Protein AF-A0A6P9BJI1-F1 (afdb_monomer_lite)

InterPro domains:
  IPR041611 SKICH domain [PF17751] (29-131)
  IPR041641 CALCOCO1/2, zinc finger UBZ1-type [PF18112] (374-399)
  IPR041641 CALCOCO1/2, zinc finger UBZ1-type [PS51905] (373-399)
  IPR051002 Ubiquitin-binding and autophagy-associated domain-containing protein [PTHR31915] (10-336)

Sequence (430 aa):
MEDIFHARKNLEEPPTSAIMLESCHFSQVIFANIKKFYVPGTDVTCYYNISQYFIPSKKDWVGIFKVGWKTTREYYTFMWAPEFSDSENSYDEQQQVLFKAYYLPKDDEYYQFCYVDQDGQIHGASIPFQFRTEPKDDMLVVTKEGEVEKIQQQNETLLQENQNLKKNLASLQEQNVHLQDELVAAKALQDKVNTLEDKCEKLESQNKDLEKEKCAIKEDLMQIKEEKESVLSEKEQMENLLKTTLHQKEEFQLQVHMQQKEMDNLQDCIKDKVMDLEELKGENYQLNAALFRQKMLNNLQEEQTLALQILKKQKDDLEQENQKLWQENELLRARLPAIRSSSAGLLSRSPPNSELLFGNSYSAPPEMDLVSLKKCPICQEVFPNNIEQQQYSDHVQNHILDCPYCNKTFDSSDKQVYDDHVFCHHLEEA

Radius of gyration: 86.78 Å; chains: 1; bounding box: 161×83×248 Å

Structure (mmCIF, N/CA/C/O backbone):
data_AF-A0A6P9BJI1-F1
#
_entry.id   AF-A0A6P9BJI1-F1
#
loop_
_atom_site.group_PDB
_atom_site.id
_atom_site.type_symbol
_atom_site.label_atom_id
_atom_site.label_alt_id
_atom_site.label_comp_id
_atom_site.label_asym_id
_atom_site.label_entity_id
_atom_site.label_seq_id
_atom_site.pdbx_PDB_ins_code
_atom_site.Cartn_x
_atom_site.Cartn_y
_atom_site.Cartn_z
_atom_site.occupancy
_atom_site.B_iso_or_equiv
_atom_site.auth_seq_id
_atom_site.auth_comp_id
_atom_site.auth_asym_id
_atom_site.auth_atom_id
_atom_site.pdbx_PDB_model_num
ATOM 1 N N . MET A 1 1 ? -26.998 -32.367 -0.467 1.00 37.72 1 MET A N 1
ATOM 2 C CA . MET A 1 1 ? -25.759 -32.278 0.321 1.00 37.72 1 MET A CA 1
ATOM 3 C C . MET A 1 1 ? -25.571 -30.806 0.640 1.00 37.72 1 MET A C 1
ATOM 5 O O . MET A 1 1 ? -24.938 -30.113 -0.140 1.00 37.72 1 MET A O 1
ATOM 9 N N . GLU A 1 2 ? -26.419 -30.219 1.497 1.00 38.41 2 GLU A N 1
ATOM 10 C CA . GLU A 1 2 ? -26.427 -30.377 2.981 1.00 38.41 2 GLU A CA 1
ATOM 11 C C . GLU A 1 2 ? -25.087 -29.846 3.513 1.00 38.41 2 GLU A C 1
ATOM 13 O O . GLU A 1 2 ? -24.052 -30.338 3.087 1.00 38.41 2 GLU A O 1
ATOM 18 N N . ASP A 1 3 ? -25.018 -28.707 4.208 1.00 35.47 3 ASP A N 1
ATOM 19 C CA . ASP A 1 3 ? -25.639 -28.371 5.505 1.00 35.47 3 ASP A CA 1
ATOM 20 C C . ASP A 1 3 ? -25.986 -26.857 5.553 1.00 35.47 3 ASP A C 1
ATOM 22 O O . ASP A 1 3 ? -25.171 -26.030 5.158 1.00 35.47 3 ASP A O 1
ATOM 26 N N . ILE A 1 4 ? -27.201 -26.351 5.811 1.00 35.19 4 ILE A N 1
ATOM 27 C CA . ILE A 1 4 ? -28.120 -26.394 6.973 1.00 35.19 4 ILE A CA 1
ATOM 28 C C . ILE A 1 4 ? -27.568 -25.751 8.265 1.00 35.19 4 ILE A C 1
ATOM 30 O O . ILE A 1 4 ? -26.953 -26.390 9.107 1.00 35.19 4 ILE A O 1
ATOM 34 N N . PHE A 1 5 ? -27.889 -24.457 8.414 1.00 37.66 5 PHE A N 1
ATOM 35 C CA . PHE A 1 5 ? -28.427 -23.788 9.612 1.00 37.66 5 PHE A CA 1
ATOM 36 C C . PHE A 1 5 ? -28.058 -24.346 11.001 1.00 37.66 5 PHE A C 1
ATOM 38 O O . PHE A 1 5 ? -28.748 -25.217 11.523 1.00 37.66 5 PHE A O 1
ATOM 45 N N . HIS A 1 6 ? -27.148 -23.667 11.708 1.00 34.59 6 HIS A N 1
ATOM 46 C CA . HIS A 1 6 ? -27.145 -23.640 13.178 1.00 34.59 6 HIS A CA 1
ATOM 47 C C . HIS A 1 6 ? -26.740 -22.260 13.724 1.00 34.59 6 HIS A C 1
ATOM 49 O O . HIS A 1 6 ? -25.658 -22.061 14.260 1.00 34.59 6 HIS A O 1
ATOM 55 N N . ALA A 1 7 ? -27.664 -21.300 13.634 1.00 33.12 7 ALA A N 1
ATOM 56 C CA . ALA A 1 7 ? -27.714 -20.163 14.552 1.00 33.12 7 ALA A CA 1
ATOM 57 C C . ALA A 1 7 ? -28.792 -20.469 15.601 1.00 33.12 7 ALA A C 1
ATOM 59 O O . ALA A 1 7 ? -29.966 -20.129 15.447 1.00 33.12 7 ALA A O 1
ATOM 60 N N . ARG A 1 8 ? -28.403 -21.218 16.637 1.00 33.97 8 ARG A N 1
ATOM 61 C CA . ARG A 1 8 ? -29.265 -21.539 17.776 1.00 33.97 8 ARG A CA 1
ATOM 62 C C . ARG A 1 8 ? -29.327 -20.296 18.664 1.00 33.97 8 ARG A C 1
ATOM 64 O O . ARG A 1 8 ? -28.333 -19.915 19.272 1.00 33.97 8 ARG A O 1
ATOM 71 N N . LYS A 1 9 ? -30.492 -19.645 18.684 1.00 36.66 9 LYS A N 1
ATOM 72 C CA . LYS A 1 9 ? -30.861 -18.650 19.696 1.00 36.66 9 LYS A CA 1
ATOM 73 C C . LYS A 1 9 ? -30.675 -19.287 21.077 1.00 36.66 9 LYS A C 1
ATOM 75 O O . LYS A 1 9 ? -31.345 -20.273 21.377 1.00 36.66 9 LYS A O 1
ATOM 80 N N . ASN A 1 10 ? -29.791 -18.722 21.893 1.00 31.53 10 ASN A N 1
ATOM 81 C CA . ASN A 1 10 ? -29.810 -18.924 23.337 1.00 31.53 10 ASN A CA 1
ATOM 82 C C . ASN A 1 10 ? -31.048 -18.191 23.869 1.00 31.53 10 ASN A C 1
ATOM 84 O O . ASN A 1 10 ? -31.005 -16.987 24.102 1.00 31.53 10 ASN A O 1
ATOM 88 N N . LEU A 1 11 ? -32.173 -18.901 23.949 1.00 39.72 11 LEU A N 1
ATOM 89 C CA . LEU A 1 11 ? -33.266 -18.525 24.837 1.00 39.72 11 LEU A CA 1
ATOM 90 C C . LEU A 1 11 ? -32.838 -18.955 26.237 1.00 39.72 11 LEU A C 1
ATOM 92 O O . LEU A 1 11 ? -32.563 -20.133 26.457 1.00 39.72 11 LEU A O 1
ATOM 96 N N . GLU A 1 12 ? -32.720 -17.981 27.132 1.00 40.72 12 GLU A N 1
ATOM 97 C CA . GLU A 1 12 ? -32.551 -18.197 28.565 1.00 40.72 12 GLU A CA 1
ATOM 98 C C . GLU A 1 12 ? -33.614 -19.191 29.048 1.00 40.72 12 GLU A C 1
ATOM 100 O O . GLU A 1 12 ? -34.812 -18.972 28.863 1.00 40.72 12 GLU A O 1
ATOM 105 N N . GLU A 1 13 ? -33.180 -20.309 29.631 1.00 44.62 13 GLU A N 1
ATOM 106 C CA . GLU A 1 13 ? -34.088 -21.193 30.354 1.00 44.62 13 GLU A CA 1
ATOM 107 C C . GLU A 1 13 ? -34.626 -20.421 31.569 1.00 44.62 13 GLU A C 1
ATOM 109 O O . GLU A 1 13 ? -33.828 -19.918 32.371 1.00 44.62 13 GLU A O 1
ATOM 114 N N . PRO A 1 14 ? -35.955 -20.283 31.726 1.00 45.84 14 PRO A N 1
ATOM 115 C CA . PRO A 1 14 ? -36.508 -19.599 32.879 1.00 45.84 14 PRO A CA 1
ATOM 116 C C . PRO A 1 14 ? -36.190 -20.396 34.154 1.00 45.84 14 PRO A C 1
ATOM 118 O O . PRO A 1 14 ? -36.061 -21.625 34.113 1.00 45.84 14 PRO A O 1
ATOM 121 N N . PRO A 1 15 ? -36.058 -19.718 35.308 1.00 43.44 15 PRO A N 1
ATOM 122 C CA . PRO A 1 15 ? -35.690 -20.370 36.555 1.00 43.44 15 PRO A CA 1
ATOM 123 C C . PRO A 1 15 ? -36.669 -21.501 36.882 1.00 43.44 15 PRO A C 1
ATOM 125 O O . PRO A 1 15 ? -37.875 -21.377 36.691 1.00 43.44 15 PRO A O 1
ATOM 128 N N . THR A 1 16 ? -36.150 -22.603 37.421 1.00 47.47 16 THR A N 1
ATOM 129 C CA . THR A 1 16 ? -36.870 -23.849 37.751 1.00 47.47 16 THR A CA 1
ATOM 130 C C . THR A 1 16 ? -38.105 -23.645 38.650 1.00 47.47 16 THR A C 1
ATOM 132 O O . THR A 1 16 ? -38.983 -24.502 38.711 1.00 47.47 16 THR A O 1
ATOM 135 N N . SER A 1 17 ? -38.226 -22.490 39.311 1.00 46.97 17 SER A N 1
ATOM 136 C CA . SER A 1 17 ? -39.422 -22.047 40.039 1.00 46.97 17 SER A CA 1
ATOM 137 C C . SER A 1 17 ? -40.611 -21.673 39.137 1.00 46.97 17 SER A C 1
ATOM 139 O O . SER A 1 17 ? -41.749 -21.809 39.580 1.00 46.97 17 SER A O 1
ATOM 141 N N . ALA A 1 18 ? -40.382 -21.253 37.888 1.00 44.84 18 ALA A N 1
ATOM 142 C CA . ALA A 1 18 ? -41.424 -20.985 36.892 1.00 44.84 18 ALA A CA 1
ATOM 143 C C . ALA A 1 18 ? -42.031 -22.284 36.330 1.00 44.84 18 ALA A C 1
ATOM 145 O O . ALA A 1 18 ? -43.242 -22.367 36.143 1.00 44.84 18 ALA A O 1
ATOM 146 N N . ILE A 1 19 ? -41.208 -23.328 36.172 1.00 47.28 19 ILE A N 1
ATOM 147 C CA . ILE A 1 19 ? -41.618 -24.650 35.659 1.00 47.28 19 ILE A CA 1
ATOM 148 C C . ILE A 1 19 ? -42.599 -25.347 36.626 1.00 47.28 19 ILE A C 1
ATOM 150 O O . ILE A 1 19 ? -43.466 -26.111 36.214 1.00 47.28 19 ILE A O 1
ATOM 154 N N . MET A 1 20 ? -42.521 -25.047 37.927 1.00 44.81 20 MET A N 1
ATOM 155 C CA . MET A 1 20 ? -43.394 -25.645 38.951 1.00 44.81 20 MET A CA 1
ATOM 156 C C . MET A 1 20 ? -44.817 -25.050 38.984 1.00 44.81 20 MET A C 1
ATOM 158 O O . MET A 1 20 ? -45.718 -25.677 39.543 1.00 44.81 20 MET A O 1
ATOM 162 N N . LEU A 1 21 ? -45.042 -23.865 38.398 1.00 46.97 21 LEU A N 1
ATOM 163 C CA . LEU A 1 21 ? -46.374 -23.246 38.280 1.00 46.97 21 LEU A CA 1
ATOM 164 C C . LEU A 1 21 ? -47.149 -23.730 37.045 1.00 46.97 21 LEU A C 1
ATOM 166 O O . LEU A 1 21 ? -48.378 -23.713 37.068 1.00 46.97 21 LEU A O 1
ATOM 170 N N . GLU A 1 22 ? -46.460 -24.211 36.005 1.00 47.81 22 GLU A N 1
ATOM 171 C CA . GLU A 1 22 ? -47.089 -24.738 34.782 1.00 47.81 22 GLU A CA 1
ATOM 172 C C . GLU A 1 22 ? -47.870 -26.046 35.020 1.00 47.81 22 GLU A C 1
ATOM 174 O O . GLU A 1 22 ? -48.782 -26.364 34.261 1.00 47.81 22 GLU A O 1
ATOM 179 N N . SER A 1 23 ? -47.573 -26.794 36.091 1.00 48.22 23 SER A N 1
ATOM 180 C CA . SER A 1 23 ? -48.142 -28.133 36.329 1.00 48.22 23 SER A CA 1
ATOM 181 C C . SER A 1 23 ? -49.257 -28.222 37.384 1.00 48.22 23 SER A C 1
ATOM 183 O O . SER A 1 23 ? -49.800 -29.307 37.602 1.00 48.22 23 SER A O 1
ATOM 185 N N . CYS A 1 24 ? -49.622 -27.130 38.065 1.00 56.28 24 CYS A N 1
ATOM 186 C CA . CYS A 1 24 ? -50.689 -27.154 39.075 1.00 56.28 24 CYS A CA 1
ATOM 187 C C . CYS A 1 24 ? -52.042 -26.760 38.470 1.00 56.28 24 CYS A C 1
ATOM 189 O O . CYS A 1 24 ? -52.446 -25.601 38.522 1.00 56.28 24 CYS A O 1
ATOM 191 N N . HIS A 1 25 ? -52.779 -27.747 37.953 1.00 62.06 25 HIS A N 1
ATOM 192 C CA . HIS A 1 25 ? -54.130 -27.554 37.404 1.00 62.06 25 HIS A CA 1
ATOM 193 C C . HIS A 1 25 ? -55.115 -26.871 38.377 1.00 62.06 25 HIS A C 1
ATOM 195 O O . HIS A 1 25 ? -56.004 -26.160 37.940 1.00 62.06 25 HIS A O 1
ATOM 201 N N . PHE A 1 26 ? -54.943 -27.022 39.697 1.00 67.06 26 PHE A N 1
ATOM 202 C CA . PHE A 1 26 ? -55.886 -26.503 40.704 1.00 67.06 26 PHE A CA 1
ATOM 203 C C . PHE A 1 26 ? -55.591 -25.079 41.214 1.00 67.06 26 PHE A C 1
ATOM 205 O O . PHE A 1 26 ? -56.289 -24.605 42.111 1.00 67.06 26 PHE A O 1
ATOM 212 N N . SER A 1 27 ? -54.553 -24.407 40.704 1.00 81.69 27 SER A N 1
ATOM 213 C CA . SER A 1 27 ? -54.142 -23.066 41.160 1.00 81.69 27 SER A CA 1
ATOM 214 C C . SER A 1 27 ? -53.872 -22.100 40.007 1.00 81.69 27 SER A C 1
ATOM 216 O O . SER A 1 27 ? -53.027 -21.213 40.115 1.00 81.69 27 SER A O 1
ATOM 218 N N . GLN A 1 28 ? -54.567 -22.297 38.890 1.00 89.44 28 GLN A N 1
ATOM 219 C CA . GLN A 1 28 ? -54.489 -21.437 37.710 1.00 89.44 28 GLN A CA 1
ATOM 220 C C . GLN A 1 28 ? -55.338 -20.168 37.879 1.00 89.44 28 GLN A C 1
ATOM 222 O O . GLN A 1 28 ? -55.031 -19.135 37.287 1.00 89.44 28 GLN A O 1
ATOM 227 N N . VAL A 1 29 ? -56.353 -20.222 38.747 1.00 92.50 29 VAL A N 1
ATOM 228 C CA . VAL A 1 29 ? -57.161 -19.080 39.179 1.00 92.50 29 VAL A CA 1
ATOM 229 C C . VAL A 1 29 ? -57.018 -18.891 40.689 1.00 92.50 29 VAL A C 1
ATOM 231 O O . VAL A 1 29 ? -57.274 -19.807 41.472 1.00 92.50 29 VAL A O 1
ATOM 234 N N . ILE A 1 30 ? -56.626 -17.690 41.115 1.00 93.81 30 ILE A N 1
ATOM 235 C CA . ILE A 1 30 ? -56.370 -17.367 42.524 1.00 93.81 30 ILE A CA 1
ATOM 236 C C . ILE A 1 30 ? -57.390 -16.341 43.004 1.00 93.81 30 ILE A C 1
ATOM 238 O O . ILE A 1 30 ? -57.437 -15.214 42.517 1.00 93.81 30 ILE A O 1
ATOM 242 N N . PHE A 1 31 ? -58.196 -16.721 43.992 1.00 96.00 31 PHE A N 1
ATOM 243 C CA . PHE A 1 31 ? -59.160 -15.825 44.624 1.00 96.00 31 PHE A CA 1
ATOM 244 C C . PHE A 1 31 ? -58.470 -14.834 45.566 1.00 96.00 31 PHE A C 1
ATOM 246 O O . PHE A 1 31 ? -57.687 -15.225 46.432 1.00 96.00 31 PHE A O 1
ATOM 253 N N . ALA A 1 32 ? -58.807 -13.553 45.434 1.00 92.38 32 ALA A N 1
ATOM 254 C CA . ALA A 1 32 ? -58.207 -12.458 46.184 1.00 92.38 32 ALA A CA 1
ATOM 255 C C . ALA A 1 32 ? -59.201 -11.836 47.175 1.00 92.38 32 ALA A C 1
ATOM 257 O O . ALA A 1 32 ? -60.406 -11.783 46.933 1.00 92.38 32 ALA A O 1
ATOM 258 N N . ASN A 1 33 ? -58.680 -11.319 48.291 1.00 91.06 33 ASN A N 1
ATOM 259 C CA . ASN A 1 33 ? -59.438 -10.539 49.281 1.00 91.06 33 ASN A CA 1
ATOM 260 C C . ASN A 1 33 ? -60.686 -11.246 49.848 1.00 91.06 33 ASN A C 1
ATOM 262 O O . ASN A 1 33 ? -61.717 -10.618 50.107 1.00 91.06 33 ASN A O 1
ATOM 266 N N . ILE A 1 34 ? -60.591 -12.559 50.071 1.00 95.06 34 ILE A N 1
ATOM 267 C CA . ILE A 1 34 ? -61.693 -13.361 50.608 1.00 95.06 34 ILE A CA 1
ATOM 268 C C . ILE A 1 34 ? -61.861 -13.093 52.101 1.00 95.06 34 ILE A C 1
ATOM 270 O O . ILE A 1 34 ? -60.939 -13.269 52.899 1.00 95.06 34 ILE A O 1
ATOM 274 N N . LYS A 1 35 ? -63.059 -12.648 52.483 1.00 92.94 35 LYS A N 1
ATOM 275 C CA . LYS A 1 35 ? -63.396 -12.367 53.881 1.00 92.94 35 LYS A CA 1
ATOM 276 C C . LYS A 1 35 ? -63.743 -13.663 54.596 1.00 92.94 35 LYS A C 1
ATOM 278 O O . LYS A 1 35 ? -64.373 -14.536 54.017 1.00 92.94 35 LYS A O 1
ATOM 283 N N . LYS A 1 36 ? -63.418 -13.753 55.889 1.00 92.44 36 LYS A N 1
ATOM 284 C CA . LYS A 1 36 ? -63.873 -14.869 56.740 1.00 92.44 36 LYS A CA 1
ATOM 285 C C . LYS A 1 36 ? -65.397 -14.872 56.899 1.00 92.44 36 LYS A C 1
ATOM 287 O O . LYS A 1 36 ? -66.007 -15.936 56.980 1.00 92.44 36 LYS A O 1
ATOM 292 N N . PHE A 1 37 ? -65.996 -13.680 56.927 1.00 93.12 37 PHE A N 1
ATOM 293 C CA . PHE A 1 37 ? -67.426 -13.479 57.122 1.00 93.12 37 PHE A CA 1
ATOM 294 C C . PHE A 1 37 ? -67.986 -12.493 56.097 1.00 93.12 37 PHE A C 1
ATOM 296 O O . PHE A 1 37 ? -67.436 -11.408 55.893 1.00 93.12 37 PHE A O 1
ATOM 303 N N . TYR A 1 38 ? -69.100 -12.869 55.478 1.00 94.25 38 TYR A N 1
ATOM 304 C CA . TYR A 1 38 ? -69.919 -11.987 54.653 1.00 94.25 38 TYR A CA 1
ATOM 305 C C . TYR A 1 38 ? -71.249 -11.724 55.358 1.00 94.25 38 TYR A C 1
ATOM 307 O O . TYR A 1 38 ? -71.822 -12.614 55.983 1.00 94.25 38 TYR A O 1
ATOM 315 N N . VAL A 1 39 ? -71.748 -10.490 55.276 1.00 92.00 39 VAL A N 1
ATOM 316 C CA . VAL A 1 39 ? -72.982 -10.097 55.967 1.00 92.00 39 VAL A CA 1
ATOM 317 C C . VAL A 1 39 ? -74.194 -10.668 55.215 1.00 92.00 39 VAL A C 1
ATOM 319 O O . VAL A 1 39 ? -74.361 -10.353 54.032 1.00 92.00 39 VAL A O 1
ATOM 322 N N . PRO A 1 40 ? -75.068 -11.465 55.859 1.00 92.44 40 PRO A N 1
ATOM 323 C CA . PRO A 1 40 ? -76.286 -11.963 55.222 1.00 92.44 40 PRO A CA 1
ATOM 324 C C . PRO A 1 40 ? -77.149 -10.827 54.658 1.00 92.44 40 PRO A C 1
ATOM 326 O O . PRO A 1 40 ? -77.325 -9.793 55.300 1.00 92.44 40 PRO A O 1
ATOM 329 N N . GLY A 1 41 ? -77.706 -11.017 53.459 1.00 89.50 41 GLY A N 1
ATOM 330 C CA . GLY A 1 41 ? -78.554 -10.015 52.802 1.00 89.50 41 GLY A CA 1
ATOM 331 C C . GLY A 1 41 ? -77.801 -8.897 52.069 1.00 89.50 41 GLY A C 1
ATOM 332 O O . GLY A 1 41 ? -78.449 -7.994 51.542 1.00 89.50 41 GLY A O 1
ATOM 333 N N . THR A 1 42 ? -76.468 -8.963 51.987 1.00 93.94 42 THR A N 1
ATOM 334 C CA . THR A 1 42 ? -75.646 -8.049 51.174 1.00 93.94 42 THR A CA 1
ATOM 335 C C . THR A 1 42 ? -75.108 -8.742 49.923 1.00 93.94 42 THR A C 1
ATOM 337 O O . THR A 1 42 ? -74.867 -9.947 49.937 1.00 93.94 42 THR A O 1
ATOM 340 N N . ASP A 1 43 ? -74.964 -7.996 48.823 1.00 96.94 43 ASP A N 1
ATOM 341 C CA . ASP A 1 43 ? -74.307 -8.500 47.613 1.00 96.94 43 ASP A CA 1
ATOM 342 C C . ASP A 1 43 ? -72.827 -8.798 47.915 1.00 96.94 43 ASP A C 1
ATOM 344 O O . ASP A 1 43 ? -72.178 -8.072 48.673 1.00 96.94 43 ASP A O 1
ATOM 348 N N . VAL A 1 44 ? -72.278 -9.844 47.295 1.00 96.94 44 VAL A N 1
ATOM 349 C CA . VAL A 1 44 ? -70.877 -10.240 47.468 1.00 96.94 44 VAL A CA 1
ATOM 350 C C . VAL A 1 44 ? -70.142 -10.155 46.141 1.00 96.94 44 VAL A C 1
ATOM 352 O O . VAL A 1 44 ? -70.456 -10.876 45.196 1.00 96.94 44 VAL A O 1
ATOM 355 N N . THR A 1 45 ? -69.128 -9.294 46.087 1.00 96.56 45 THR A N 1
ATOM 356 C CA . THR A 1 45 ? -68.175 -9.260 44.975 1.00 96.56 45 THR A CA 1
ATOM 357 C C . THR A 1 45 ? -67.032 -10.224 45.261 1.00 96.56 45 THR A C 1
ATOM 359 O O . THR A 1 45 ? -66.348 -10.109 46.280 1.00 96.56 45 THR A O 1
ATOM 362 N N . CYS A 1 46 ? -66.838 -11.173 44.355 1.00 96.56 46 CYS A N 1
ATOM 363 C CA . CYS A 1 46 ? -65.733 -12.114 44.360 1.00 96.56 46 CYS A CA 1
ATOM 364 C C . CYS A 1 46 ? -64.653 -11.614 43.402 1.00 96.56 46 CYS A C 1
ATOM 366 O O . CYS A 1 46 ? -64.947 -11.407 42.226 1.00 96.56 46 CYS A O 1
ATOM 368 N N . TYR A 1 47 ? -63.424 -11.459 43.892 1.00 96.00 47 TYR A N 1
ATOM 369 C CA . TYR A 1 47 ? -62.270 -11.047 43.094 1.00 96.00 47 TYR A CA 1
ATOM 370 C C . TYR A 1 47 ? -61.337 -12.231 42.871 1.00 96.00 47 TYR A C 1
ATOM 372 O O . TYR A 1 47 ? -61.110 -13.026 43.787 1.00 96.00 47 TYR A O 1
ATOM 380 N N . TYR A 1 48 ? -60.785 -12.347 41.671 1.00 94.56 48 TYR A N 1
ATOM 381 C CA . TYR A 1 48 ? -59.808 -13.378 41.347 1.00 94.56 48 TYR A CA 1
ATOM 382 C C . TYR A 1 48 ? -58.841 -12.917 40.260 1.00 94.56 48 TYR A C 1
ATOM 384 O O . TYR A 1 48 ? -59.132 -12.024 39.468 1.00 94.56 48 TYR A O 1
ATOM 392 N N . ASN A 1 49 ? -57.676 -13.548 40.235 1.00 92.25 49 ASN A N 1
ATOM 393 C CA . ASN A 1 49 ? -56.624 -13.324 39.259 1.00 92.25 49 ASN A CA 1
ATOM 394 C C . ASN A 1 49 ? -56.411 -14.609 38.458 1.00 92.25 49 ASN A C 1
ATOM 396 O O . ASN A 1 49 ? -56.499 -15.711 39.006 1.00 92.25 49 ASN A O 1
ATOM 400 N N . ILE A 1 50 ? -56.155 -14.454 37.163 1.00 89.81 50 ILE A N 1
ATOM 401 C CA . ILE A 1 50 ? -55.956 -15.556 36.226 1.00 89.81 50 ILE A CA 1
ATOM 402 C C . ILE A 1 50 ? -54.464 -15.650 35.902 1.00 89.81 50 ILE A C 1
ATOM 404 O O . ILE A 1 50 ? -53.835 -14.645 35.590 1.00 89.81 50 ILE A O 1
ATOM 408 N N . SER A 1 51 ? -53.890 -16.848 35.999 1.00 86.88 51 SER A N 1
ATOM 409 C CA . SER A 1 51 ? -52.499 -17.102 35.618 1.00 86.88 51 SER A CA 1
ATOM 410 C C . SER A 1 51 ? -52.285 -16.880 34.119 1.00 86.88 51 SER A C 1
ATOM 412 O O . SER A 1 51 ? -53.119 -17.275 33.308 1.00 86.88 51 SER A O 1
ATOM 414 N N . GLN A 1 52 ? -51.122 -16.345 33.744 1.00 80.25 52 GLN A N 1
ATOM 415 C CA . GLN A 1 52 ? -50.723 -16.095 32.350 1.00 80.25 52 GLN A CA 1
ATOM 416 C C . GLN A 1 52 ? -50.695 -17.348 31.452 1.00 80.25 52 GLN A C 1
ATOM 418 O O . GLN A 1 52 ? -50.646 -17.235 30.232 1.00 80.25 52 GLN A O 1
ATOM 423 N N . TYR A 1 53 ? -50.719 -18.545 32.045 1.00 79.62 53 TYR A N 1
ATOM 424 C CA . TYR A 1 53 ? -50.723 -19.825 31.328 1.00 79.62 53 TYR A CA 1
ATOM 425 C C . TYR A 1 53 ? -52.120 -20.459 31.213 1.00 79.62 53 TYR A C 1
ATOM 427 O O . TYR A 1 53 ? -52.250 -21.553 30.665 1.00 79.62 53 TYR A O 1
ATOM 435 N N . PHE A 1 54 ? -53.162 -19.806 31.740 1.00 85.81 54 PHE A N 1
ATOM 436 C CA . PHE A 1 54 ? -54.551 -20.255 31.646 1.00 85.81 54 PHE A CA 1
ATOM 437 C C . PHE A 1 54 ? -55.310 -19.430 30.611 1.00 85.81 54 PHE A C 1
ATOM 439 O O . PHE A 1 54 ? -55.223 -18.205 30.614 1.00 85.81 54 PHE A O 1
ATOM 446 N N . ILE A 1 55 ? -56.073 -20.101 29.748 1.00 86.62 55 ILE A N 1
ATOM 447 C CA . ILE A 1 55 ? -56.874 -19.462 28.698 1.00 86.62 55 ILE A CA 1
ATOM 448 C C . ILE A 1 55 ? -58.354 -19.577 29.091 1.00 86.62 55 ILE A C 1
ATOM 450 O O . ILE A 1 55 ? -58.916 -20.668 28.961 1.00 86.62 55 ILE A O 1
ATOM 454 N N . PRO A 1 56 ? -58.996 -18.489 29.558 1.00 88.94 56 PRO A N 1
ATOM 455 C CA . PRO A 1 56 ? -60.401 -18.511 29.959 1.00 88.94 56 PRO A CA 1
ATOM 456 C C . PRO A 1 56 ? -61.339 -18.725 28.768 1.00 88.94 56 PRO A C 1
ATOM 458 O O . PRO A 1 56 ? -61.128 -18.183 27.681 1.00 88.94 56 PRO A O 1
ATOM 461 N N . SER A 1 57 ? -62.430 -19.454 28.984 1.00 89.50 57 SER A N 1
ATOM 462 C CA . SER A 1 57 ? -63.509 -19.632 28.010 1.00 89.50 57 SER A CA 1
ATOM 463 C C . SER A 1 57 ? -64.769 -18.861 28.408 1.00 89.50 57 SER A C 1
ATOM 465 O O . SER A 1 57 ? -65.069 -18.635 29.578 1.00 89.50 57 SER A O 1
ATOM 467 N N . LYS A 1 58 ? -65.597 -18.510 27.415 1.00 88.19 58 LYS A N 1
ATOM 468 C CA . LYS A 1 58 ? -66.897 -17.834 27.624 1.00 88.19 58 LYS A CA 1
ATOM 469 C C . LYS A 1 58 ? -67.919 -18.689 28.385 1.00 88.19 58 LYS A C 1
ATOM 471 O O . LYS A 1 58 ? -69.001 -18.208 28.710 1.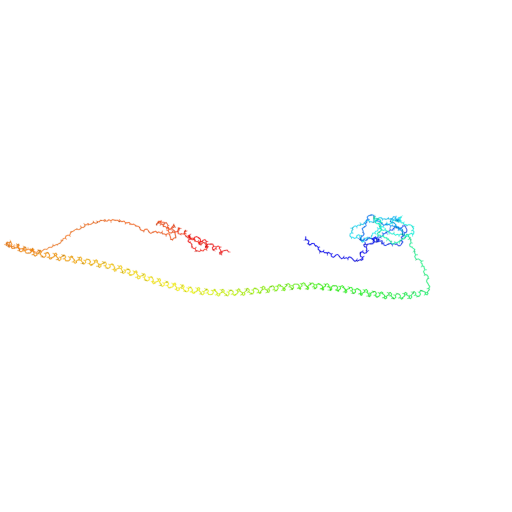00 88.19 58 LYS A O 1
ATOM 476 N N . LYS A 1 59 ? -67.616 -19.972 28.589 1.00 92.44 59 LYS A N 1
ATOM 477 C CA . LYS A 1 59 ? -68.431 -20.927 29.350 1.00 92.44 59 LYS A CA 1
ATOM 478 C C . LYS A 1 59 ? -67.831 -21.241 30.719 1.00 92.44 59 LYS A C 1
ATOM 480 O O . LYS A 1 59 ? -68.296 -22.170 31.374 1.00 92.44 59 LYS A O 1
ATOM 485 N N . ASP A 1 60 ? -66.831 -20.486 31.146 1.00 95.44 60 ASP A N 1
ATOM 486 C CA . ASP A 1 60 ? -66.279 -20.622 32.482 1.00 95.44 60 ASP A CA 1
ATOM 487 C C . ASP A 1 60 ? -67.150 -19.860 33.480 1.00 95.44 60 ASP A C 1
ATOM 489 O O . ASP A 1 60 ? -67.856 -18.903 33.140 1.00 95.44 60 ASP A O 1
ATOM 493 N N . TRP A 1 61 ? -67.140 -20.297 34.732 1.00 97.25 61 TRP A N 1
ATOM 494 C CA . TRP A 1 61 ? -68.007 -19.737 35.759 1.00 97.25 61 TRP A CA 1
ATOM 495 C C . TRP A 1 61 ? -67.404 -19.860 37.151 1.00 97.25 61 TRP A C 1
ATOM 497 O O . TRP A 1 61 ? -66.607 -20.748 37.449 1.00 97.25 61 TRP A O 1
ATOM 507 N N . VAL A 1 62 ? -67.823 -18.953 38.030 1.00 97.81 62 VAL A N 1
ATOM 508 C CA . VAL A 1 62 ? -67.482 -18.978 39.450 1.00 97.81 62 VAL A CA 1
ATOM 509 C C . VAL A 1 62 ? -68.705 -19.436 40.227 1.00 97.81 62 VAL A C 1
ATOM 511 O O . VAL A 1 62 ? -69.782 -18.843 40.126 1.00 97.81 62 VAL A O 1
ATOM 514 N N . GLY A 1 63 ? -68.544 -20.500 41.005 1.00 97.75 63 GLY A N 1
ATOM 515 C CA . GLY A 1 63 ? -69.582 -21.045 41.871 1.00 97.75 63 GLY A CA 1
ATOM 516 C C . GLY A 1 63 ? -69.285 -20.819 43.344 1.00 97.75 63 GLY A C 1
ATOM 517 O O . GLY A 1 63 ? -68.128 -20.796 43.755 1.00 97.75 63 GLY A O 1
ATOM 518 N N . ILE A 1 64 ? -70.339 -20.705 44.148 1.00 98.31 64 ILE A N 1
ATOM 519 C CA . ILE A 1 64 ? -70.268 -20.824 45.606 1.00 98.31 64 ILE A CA 1
ATOM 520 C C . ILE A 1 64 ? -70.615 -22.263 45.961 1.00 98.31 64 ILE A C 1
ATOM 522 O O . ILE A 1 64 ? -71.709 -22.728 45.648 1.00 98.31 64 ILE A O 1
ATOM 526 N N . PHE A 1 65 ? -69.708 -22.956 46.636 1.00 98.19 65 PHE A N 1
ATOM 527 C CA . PHE A 1 65 ? -69.877 -24.348 47.037 1.00 98.19 65 PHE A CA 1
ATOM 528 C C . PHE A 1 65 ? -69.833 -24.471 48.551 1.00 98.19 65 PHE A C 1
ATOM 530 O O . PHE A 1 65 ? -68.996 -23.842 49.195 1.00 98.19 65 PHE A O 1
ATOM 537 N N . LYS A 1 66 ? -70.695 -25.317 49.120 1.00 97.69 66 LYS A N 1
ATOM 538 C CA . LYS A 1 66 ? -70.560 -25.735 50.519 1.00 97.69 66 LYS A CA 1
ATOM 539 C C . LYS A 1 66 ? -69.281 -26.565 50.663 1.00 97.69 66 LYS A C 1
ATOM 541 O O . LYS A 1 66 ? -69.033 -27.449 49.844 1.00 97.69 66 LYS A O 1
ATOM 546 N N . VAL A 1 67 ? -68.466 -26.293 51.680 1.00 96.44 67 VAL A N 1
ATOM 547 C CA . VAL A 1 67 ? -67.225 -27.043 51.935 1.00 96.44 67 VAL A CA 1
ATOM 548 C C . VAL A 1 67 ? -67.541 -28.534 52.086 1.00 96.44 67 VAL A C 1
ATOM 550 O O . VAL A 1 67 ? -68.471 -28.916 52.794 1.00 96.44 67 VAL A O 1
ATOM 553 N N . GLY A 1 68 ? -66.759 -29.377 51.406 1.00 93.06 68 GLY A N 1
ATOM 554 C CA . GLY A 1 68 ? -66.995 -30.824 51.332 1.00 93.06 68 GLY A CA 1
ATOM 555 C C . GLY A 1 68 ? -67.797 -31.288 50.109 1.00 93.06 68 GLY A C 1
ATOM 556 O O . GLY A 1 68 ? -68.170 -32.461 50.055 1.00 93.06 68 GLY A O 1
ATOM 557 N N . TRP A 1 69 ? -68.047 -30.402 49.137 1.00 96.38 69 TRP A N 1
ATOM 558 C CA . TRP A 1 69 ? -68.590 -30.749 47.819 1.00 96.38 69 TRP A CA 1
ATOM 559 C C . TRP A 1 69 ? -67.748 -31.835 47.125 1.00 96.38 69 TRP A C 1
ATOM 561 O O . TRP A 1 69 ? -66.524 -31.867 47.262 1.00 96.38 69 TRP A O 1
ATOM 571 N N . LYS A 1 70 ? -68.398 -32.738 46.379 1.00 91.81 70 LYS A N 1
ATOM 572 C CA . LYS A 1 70 ? -67.709 -33.828 45.651 1.00 91.81 70 LYS A CA 1
ATOM 573 C C . LYS A 1 70 ? -67.641 -33.599 44.150 1.00 91.81 70 LYS A C 1
ATOM 575 O O . LYS A 1 70 ? -66.731 -34.097 43.491 1.00 91.81 70 LYS A O 1
ATOM 580 N N . THR A 1 71 ? -68.615 -32.884 43.601 1.00 94.81 71 THR A N 1
ATOM 581 C CA . THR A 1 71 ? -68.744 -32.644 42.164 1.00 94.81 71 THR A CA 1
ATOM 582 C C . THR A 1 71 ? -69.079 -31.185 41.876 1.00 94.81 71 THR A C 1
ATOM 584 O O . THR A 1 71 ? -69.725 -30.511 42.677 1.00 94.81 71 THR A O 1
ATOM 587 N N . THR A 1 72 ? -68.721 -30.703 40.684 1.00 95.12 72 THR A N 1
ATOM 588 C CA . THR A 1 72 ? -69.060 -29.344 40.221 1.00 95.12 72 THR A CA 1
ATOM 589 C C . THR A 1 72 ? -70.563 -29.106 40.067 1.00 95.12 72 THR A C 1
ATOM 591 O O . THR A 1 72 ? -70.986 -27.974 39.883 1.00 95.12 72 THR A O 1
ATOM 594 N N . ARG A 1 73 ? -71.395 -30.148 40.191 1.00 94.94 73 ARG A N 1
ATOM 595 C CA . ARG A 1 73 ? -72.863 -30.056 40.171 1.00 94.94 73 ARG A CA 1
ATOM 596 C C . ARG A 1 73 ? -73.468 -29.670 41.525 1.00 94.94 73 ARG A C 1
ATOM 598 O O . ARG A 1 73 ? -74.659 -29.395 41.582 1.00 94.94 73 ARG A O 1
ATOM 605 N N . GLU A 1 74 ? -72.672 -29.653 42.594 1.00 96.25 74 GLU A N 1
ATOM 606 C CA . GLU A 1 74 ? -73.094 -29.324 43.967 1.00 96.25 74 GLU A CA 1
ATOM 607 C C . GLU A 1 74 ? -72.913 -27.832 44.308 1.00 96.25 74 GLU A C 1
ATOM 609 O O . GLU A 1 74 ? -72.786 -27.465 45.478 1.00 96.25 74 GLU A O 1
ATOM 614 N N . TYR A 1 75 ? -72.876 -26.956 43.298 1.00 97.12 75 TYR A N 1
ATOM 615 C CA . TYR A 1 75 ? -72.847 -25.516 43.537 1.00 97.12 75 TYR A CA 1
ATOM 616 C C . TYR A 1 75 ? -74.154 -25.066 44.204 1.00 97.12 75 TYR A C 1
ATOM 618 O O . TYR A 1 75 ? -75.240 -25.545 43.881 1.00 97.12 75 TYR A O 1
ATOM 626 N N . TYR A 1 76 ? -74.054 -24.112 45.124 1.00 97.38 76 TYR A N 1
ATOM 627 C CA . TYR A 1 76 ? -75.212 -23.447 45.717 1.00 97.38 76 TYR A CA 1
ATOM 628 C C . TYR A 1 76 ? -75.775 -22.393 44.757 1.00 97.38 76 TYR A C 1
ATOM 630 O O . TYR A 1 76 ? -76.966 -22.354 44.463 1.00 97.38 76 TYR A O 1
ATOM 638 N N . THR A 1 77 ? -74.892 -21.537 44.246 1.00 97.56 77 THR A N 1
ATOM 639 C CA . THR A 1 77 ? -75.190 -20.543 43.212 1.00 97.56 77 THR A CA 1
ATOM 640 C C . THR A 1 77 ? -73.954 -20.330 42.347 1.00 97.56 77 THR A C 1
ATOM 642 O O . THR A 1 77 ? -72.844 -20.678 42.757 1.00 97.56 77 THR A O 1
ATOM 645 N N . PHE A 1 78 ? -74.133 -19.771 41.156 1.00 97.81 78 PHE A N 1
ATOM 646 C CA . PHE A 1 78 ? -73.048 -19.516 40.221 1.00 97.81 78 PHE A CA 1
ATOM 647 C C . PHE A 1 78 ? -73.268 -18.230 39.437 1.00 97.81 78 PHE A C 1
ATOM 649 O O . PHE A 1 78 ? -74.382 -17.719 39.336 1.00 97.81 78 PHE A O 1
ATOM 656 N N . MET A 1 79 ? -72.183 -17.741 38.856 1.00 97.31 79 MET A N 1
ATOM 657 C CA . MET A 1 79 ? -72.171 -16.618 37.938 1.00 97.31 79 MET A CA 1
ATOM 658 C C . MET A 1 79 ? -71.141 -16.899 36.842 1.00 97.31 79 MET A C 1
ATOM 660 O O . MET A 1 79 ? -70.042 -17.373 37.131 1.00 97.31 79 MET A O 1
ATOM 664 N N . TRP A 1 80 ? -71.495 -16.615 35.588 1.00 96.44 80 TRP A N 1
ATOM 665 C CA . TRP A 1 80 ? -70.564 -16.735 34.464 1.00 96.44 80 TRP A CA 1
ATOM 666 C C . TRP A 1 80 ? -69.365 -15.807 34.656 1.00 96.44 80 TRP A C 1
ATOM 668 O O . TRP A 1 80 ? -69.526 -14.671 35.114 1.00 96.44 80 TRP A O 1
ATOM 678 N N . ALA A 1 81 ? -68.176 -16.300 34.315 1.00 93.12 81 ALA A N 1
ATOM 679 C CA . ALA A 1 81 ? -66.976 -15.482 34.298 1.00 93.12 81 ALA A CA 1
ATOM 680 C C . ALA A 1 81 ? -67.142 -14.362 33.247 1.00 93.12 81 ALA A C 1
ATOM 682 O O . ALA A 1 81 ? -67.732 -14.607 32.188 1.00 93.12 81 ALA A O 1
ATOM 683 N N . PRO A 1 82 ? -66.673 -13.130 33.518 1.00 88.12 82 PRO A N 1
ATOM 684 C CA . PRO A 1 82 ? -66.691 -12.055 32.535 1.00 88.12 82 PRO A CA 1
ATOM 685 C C . PRO A 1 82 ? -65.889 -12.436 31.289 1.00 88.12 82 PRO A C 1
ATOM 687 O O . PRO A 1 82 ? -64.941 -13.217 31.358 1.00 88.12 82 PRO A O 1
ATOM 690 N N . GLU A 1 83 ? -66.270 -11.871 30.147 1.00 80.44 83 GLU A N 1
ATOM 691 C CA . GLU A 1 83 ? -65.549 -12.079 28.894 1.00 80.44 83 GLU A CA 1
ATOM 692 C C . GLU A 1 83 ? -64.136 -11.486 28.994 1.00 80.44 83 GLU A C 1
ATOM 694 O O . GLU A 1 83 ? -63.975 -10.307 29.311 1.00 80.44 83 GLU A O 1
ATOM 699 N N . PHE A 1 84 ? -63.124 -12.315 28.738 1.00 76.06 84 PHE A N 1
ATOM 700 C CA . PHE A 1 84 ? -61.722 -11.906 28.754 1.00 76.06 84 PHE A CA 1
ATOM 701 C C . PHE A 1 84 ? -61.398 -11.103 27.484 1.00 76.06 84 PHE A C 1
ATOM 703 O O . PHE A 1 84 ? -61.723 -11.538 26.378 1.00 76.06 84 PHE A O 1
ATOM 710 N N . SER A 1 85 ? -60.794 -9.921 27.627 1.00 65.75 85 SER A N 1
ATOM 711 C CA . SER A 1 85 ? -60.350 -9.088 26.503 1.00 65.75 85 SER A CA 1
ATOM 712 C C . SER A 1 85 ? -58.868 -9.340 26.207 1.00 65.75 85 SER A C 1
ATOM 714 O O . SER A 1 85 ? -58.039 -9.218 27.098 1.00 65.75 85 SER A O 1
ATOM 716 N N . ASP A 1 86 ? -58.507 -9.649 24.959 1.00 57.91 86 ASP A N 1
ATOM 717 C CA . ASP A 1 86 ? -57.119 -9.940 24.540 1.00 57.91 86 ASP A CA 1
ATOM 718 C C . ASP A 1 86 ? -56.252 -8.667 24.377 1.00 57.91 86 ASP A C 1
ATOM 720 O O . ASP A 1 86 ? -55.593 -8.468 23.355 1.00 57.91 86 ASP A O 1
ATOM 724 N N . SER A 1 87 ? -56.271 -7.748 25.347 1.00 63.28 87 SER A N 1
ATOM 725 C CA . SER A 1 87 ? -55.288 -6.655 25.390 1.00 63.28 87 SER A CA 1
ATOM 726 C C . SER A 1 87 ? -53.995 -7.155 26.049 1.00 63.28 87 SER A C 1
ATOM 728 O O . SER A 1 87 ? -54.045 -7.956 26.981 1.00 63.28 87 SER A O 1
ATOM 730 N N . GLU A 1 88 ? -52.824 -6.688 25.599 1.00 56.25 88 GLU A N 1
ATOM 731 C CA . GLU A 1 88 ? -51.507 -7.139 26.104 1.00 56.25 88 GLU A CA 1
ATOM 732 C C . GLU A 1 88 ? -51.306 -6.950 27.630 1.00 56.25 88 GLU A C 1
ATOM 734 O O . GLU A 1 88 ? -50.378 -7.525 28.188 1.00 56.25 88 GLU A O 1
ATOM 739 N N . ASN A 1 89 ? -52.206 -6.232 28.322 1.00 53.97 89 ASN A N 1
ATOM 740 C CA . ASN A 1 89 ? -52.197 -6.016 29.779 1.00 53.97 89 ASN A CA 1
ATOM 741 C C . ASN A 1 89 ? -53.317 -6.756 30.547 1.00 53.97 89 ASN A C 1
ATOM 743 O O . ASN A 1 89 ? -53.472 -6.558 31.749 1.00 53.97 89 ASN A O 1
ATOM 747 N N . SER A 1 90 ? -54.117 -7.594 29.884 1.00 58.66 90 SER A N 1
ATOM 748 C CA . SER A 1 90 ? -55.345 -8.172 30.460 1.00 58.66 90 SER A CA 1
ATOM 749 C C . SER A 1 90 ? -55.107 -9.169 31.607 1.00 58.66 90 SER A C 1
ATOM 751 O O . SER A 1 90 ? -55.938 -9.316 32.501 1.00 58.66 90 SER A O 1
ATOM 753 N N . TYR A 1 91 ? -53.940 -9.820 31.639 1.00 63.97 91 TYR A N 1
ATOM 754 C CA . TYR A 1 91 ? -53.589 -10.792 32.685 1.00 63.97 91 TYR A CA 1
ATOM 755 C C . TYR A 1 91 ? -53.220 -10.143 34.034 1.00 63.97 91 TYR A C 1
ATOM 757 O O . TYR A 1 91 ? -53.328 -10.799 35.070 1.00 63.97 91 TYR A O 1
ATOM 765 N N . ASP A 1 92 ? -52.850 -8.856 34.040 1.00 63.53 92 ASP A N 1
ATOM 766 C CA . ASP A 1 92 ? -52.591 -8.084 35.266 1.00 63.53 92 ASP A CA 1
ATOM 767 C C . ASP A 1 92 ? -53.875 -7.464 35.856 1.00 63.53 92 ASP A C 1
ATOM 769 O O . ASP A 1 92 ? -53.883 -7.000 37.001 1.00 63.53 92 ASP A O 1
ATOM 773 N N . GLU A 1 93 ? -54.989 -7.478 35.113 1.00 78.06 93 GLU A N 1
ATOM 774 C CA . GLU A 1 93 ? -56.269 -6.954 35.584 1.00 78.06 93 GLU A CA 1
ATOM 775 C C . GLU A 1 93 ? -57.017 -7.985 36.443 1.00 78.06 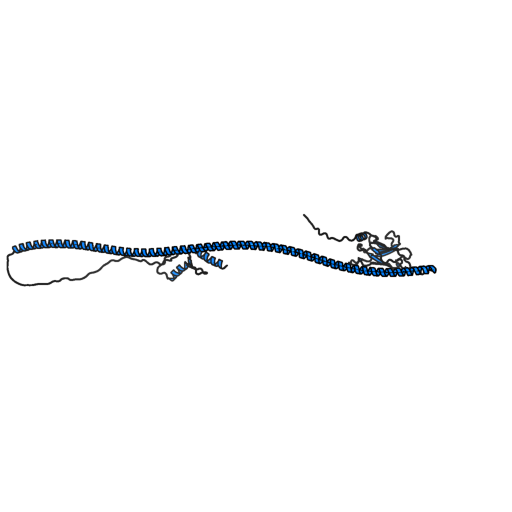93 GLU A C 1
ATOM 777 O O . GLU A 1 93 ? -57.380 -9.084 36.012 1.00 78.06 93 GLU A O 1
ATOM 782 N N . GLN A 1 94 ? -57.284 -7.609 37.696 1.00 86.88 94 GLN A N 1
ATOM 783 C CA . GLN A 1 94 ? -58.075 -8.419 38.615 1.00 86.88 94 GLN A CA 1
ATOM 784 C C . GLN A 1 94 ? -59.525 -8.535 38.128 1.00 86.88 94 GLN A C 1
ATOM 786 O O . GLN A 1 94 ? -60.241 -7.542 37.995 1.00 86.88 94 GLN A O 1
ATOM 791 N N . GLN A 1 95 ? -59.974 -9.771 37.927 1.00 91.25 95 GLN A N 1
ATOM 792 C CA . GLN A 1 95 ? -61.322 -10.088 37.479 1.00 91.25 95 GLN A CA 1
ATOM 793 C C . GLN A 1 95 ? -62.293 -10.111 38.659 1.00 91.25 95 GLN A C 1
ATOM 795 O O . GLN A 1 95 ? -61.919 -10.408 39.800 1.00 91.25 95 GLN A O 1
ATOM 800 N N . GLN A 1 96 ? -63.563 -9.804 38.390 1.00 94.00 96 GLN A N 1
ATOM 801 C CA . GLN A 1 96 ? -64.592 -9.771 39.424 1.00 94.00 96 GLN A CA 1
ATOM 802 C C . GLN A 1 96 ? -65.936 -10.315 38.955 1.00 94.00 96 GLN A C 1
ATOM 804 O O . GLN A 1 96 ? -66.361 -10.116 37.819 1.00 94.00 96 GLN A O 1
ATOM 809 N N . VAL A 1 97 ? -66.643 -10.947 39.885 1.00 95.69 97 VAL A N 1
ATOM 810 C CA . VAL A 1 97 ? -67.990 -11.478 39.686 1.00 95.69 97 VAL A CA 1
ATOM 811 C C . VAL A 1 97 ? -68.872 -11.062 40.858 1.00 95.69 97 VAL A C 1
ATOM 813 O O . VAL A 1 97 ? -68.475 -11.161 42.019 1.00 95.69 97 VAL A O 1
ATOM 816 N N . LEU A 1 98 ? -70.081 -10.584 40.557 1.00 96.94 98 LEU A N 1
ATOM 817 C CA . LEU A 1 98 ? -71.033 -10.099 41.553 1.00 96.94 98 LEU A CA 1
ATOM 818 C C . LEU A 1 98 ? -72.119 -11.139 41.835 1.00 96.94 98 LEU A C 1
ATOM 820 O O . LEU A 1 98 ? -72.959 -11.414 40.980 1.00 96.94 98 LEU A O 1
ATOM 824 N N . PHE A 1 99 ? -72.164 -11.635 43.068 1.00 97.75 99 PHE A N 1
ATOM 825 C CA . PHE A 1 99 ? -73.246 -12.475 43.565 1.00 97.75 99 PHE A CA 1
ATOM 826 C C . PHE A 1 99 ? -74.296 -11.620 44.266 1.00 97.75 99 PHE A C 1
ATOM 828 O O . PHE A 1 99 ? -74.015 -10.931 45.249 1.00 97.75 99 PHE A O 1
ATOM 835 N N . LYS A 1 100 ? -75.531 -11.673 43.765 1.00 96.69 100 LYS A N 1
ATOM 836 C CA . LYS A 1 100 ? -76.643 -10.931 44.360 1.00 96.69 100 LYS A CA 1
ATOM 837 C C . LYS A 1 100 ? -77.117 -11.572 45.655 1.00 96.69 100 LYS A C 1
ATOM 839 O O . LYS A 1 100 ? -77.303 -12.785 45.709 1.00 96.69 100 LYS A O 1
ATOM 844 N N . ALA A 1 101 ? -77.402 -10.740 46.655 1.00 94.69 101 ALA A N 1
ATOM 845 C CA . ALA A 1 101 ? -77.771 -11.138 48.011 1.00 94.69 101 ALA A CA 1
ATOM 846 C C . ALA A 1 101 ? -78.882 -12.195 48.072 1.00 94.69 101 ALA A C 1
ATOM 848 O O . ALA A 1 101 ? -78.870 -13.083 48.920 1.00 94.69 101 ALA A O 1
ATOM 849 N N . TYR A 1 102 ? -79.854 -12.109 47.162 1.00 94.75 102 TYR A N 1
ATOM 850 C CA . TYR A 1 102 ? -81.005 -13.006 47.139 1.00 94.75 102 TYR A CA 1
ATOM 851 C C . TYR A 1 102 ? -80.679 -14.434 46.666 1.00 94.75 102 TYR A C 1
ATOM 853 O O . TYR A 1 102 ? -81.467 -15.338 46.935 1.00 94.75 102 TYR A O 1
ATOM 861 N N . TYR A 1 103 ? -79.528 -14.644 46.018 1.00 96.00 103 TYR A N 1
ATOM 862 C CA . TYR A 1 103 ? -79.010 -15.960 45.631 1.00 96.00 103 TYR A CA 1
ATOM 863 C C . TYR A 1 103 ? -78.005 -16.541 46.633 1.00 96.00 103 TYR A C 1
ATOM 865 O O . TYR A 1 103 ? -77.491 -17.630 46.393 1.00 96.00 103 TYR A O 1
ATOM 873 N N . LEU A 1 104 ? -77.671 -15.829 47.712 1.00 96.62 104 LEU A N 1
ATOM 874 C CA . LEU A 1 104 ? -76.648 -16.265 48.662 1.00 96.62 104 LEU A CA 1
ATOM 875 C C . LEU A 1 104 ? -77.217 -17.209 49.738 1.00 96.62 104 LEU A C 1
ATOM 877 O O . LEU A 1 104 ? -78.415 -17.143 50.047 1.00 96.62 104 LEU A O 1
ATOM 881 N N . PRO A 1 105 ? -76.374 -18.082 50.321 1.00 95.19 105 PRO A N 1
ATOM 882 C CA . PRO A 1 105 ? -76.734 -18.886 51.483 1.00 95.19 105 PRO A CA 1
ATOM 883 C C . PRO A 1 105 ? -77.245 -18.062 52.666 1.00 95.19 105 PRO A C 1
ATOM 885 O O . PRO A 1 105 ? -76.828 -16.924 52.889 1.00 95.19 105 PRO A O 1
ATOM 888 N N . LYS A 1 106 ? -78.167 -18.660 53.427 1.00 91.75 106 LYS A N 1
ATOM 889 C CA . LYS A 1 106 ? -78.787 -18.059 54.624 1.00 91.75 106 LYS A CA 1
ATOM 890 C C . LYS A 1 106 ? -78.516 -18.848 55.907 1.00 91.75 106 LYS A C 1
ATOM 892 O O . LYS A 1 106 ? -79.022 -18.472 56.960 1.00 91.75 106 LYS A O 1
ATOM 897 N N . ASP A 1 107 ? -77.781 -19.947 55.796 1.00 93.06 107 ASP A N 1
ATOM 898 C CA . ASP A 1 107 ? -77.303 -20.748 56.918 1.00 93.06 107 ASP A CA 1
ATOM 899 C C . ASP A 1 107 ? -75.884 -20.322 57.330 1.00 93.06 107 ASP A C 1
ATOM 901 O O . ASP A 1 107 ? -75.267 -19.443 56.723 1.00 93.06 107 ASP A O 1
ATOM 905 N N . ASP A 1 108 ? -75.390 -20.925 58.405 1.00 90.06 108 ASP A N 1
ATOM 906 C CA . ASP A 1 108 ? -74.071 -20.688 58.983 1.00 90.06 108 ASP A CA 1
ATOM 907 C C . ASP A 1 108 ? -73.027 -21.717 58.523 1.00 90.06 108 ASP A C 1
ATOM 909 O O . ASP A 1 108 ? -71.976 -21.868 59.149 1.00 90.06 108 ASP A O 1
ATOM 913 N N . GLU A 1 109 ? -73.275 -22.418 57.418 1.00 96.00 109 GLU A N 1
ATOM 914 C CA . GLU A 1 109 ? -72.336 -23.394 56.874 1.00 96.00 109 GLU A CA 1
ATOM 915 C C . GLU A 1 109 ? -71.108 -22.711 56.258 1.00 96.00 109 GLU A C 1
ATOM 917 O O . GLU A 1 109 ? -71.114 -21.525 55.911 1.00 96.00 109 GLU A O 1
ATOM 922 N N . TYR A 1 110 ? -70.022 -23.472 56.122 1.00 96.94 110 TYR A N 1
ATOM 923 C CA . TYR A 1 110 ? -68.829 -22.996 55.431 1.00 96.94 110 TYR A CA 1
ATOM 924 C C . TYR A 1 110 ? -68.992 -23.145 53.921 1.00 96.94 110 TYR A C 1
ATOM 926 O O . TYR A 1 110 ? -69.305 -24.226 53.420 1.00 96.94 110 TYR A O 1
ATOM 934 N N . TYR A 1 111 ? -68.698 -22.068 53.202 1.00 98.06 111 TYR A N 1
ATOM 935 C CA . TYR A 1 111 ? -68.709 -21.993 51.749 1.00 98.06 111 TYR A CA 1
ATOM 936 C C . TYR A 1 111 ? -67.348 -21.564 51.214 1.00 98.06 111 TYR A C 1
ATOM 938 O O . TYR A 1 111 ? -66.544 -20.984 51.935 1.00 98.06 111 TYR A O 1
ATOM 946 N N . GLN A 1 112 ? -67.090 -21.828 49.942 1.00 97.75 112 GLN A N 1
ATOM 947 C CA . GLN A 1 112 ? -65.916 -21.344 49.221 1.00 97.75 112 GLN A CA 1
ATOM 948 C C . GLN A 1 112 ? -66.290 -21.022 47.774 1.00 97.75 112 GLN A C 1
ATOM 950 O O . GLN A 1 112 ? -67.234 -21.600 47.228 1.00 97.75 112 GLN A O 1
ATOM 955 N N . PHE A 1 113 ? -65.546 -20.117 47.148 1.00 98.25 113 PHE A N 1
ATOM 956 C CA . PHE A 1 113 ? -65.627 -19.895 45.712 1.00 98.25 113 PHE A CA 1
ATOM 957 C C . PHE A 1 113 ? -64.809 -20.956 44.985 1.00 98.25 113 PHE A C 1
ATOM 959 O O . PHE A 1 113 ? -63.708 -21.289 45.424 1.00 98.25 113 PHE A O 1
ATOM 966 N N . CYS A 1 114 ? -65.320 -21.453 43.864 1.00 97.25 114 CYS A N 1
ATOM 967 C CA . CYS A 1 114 ? -64.570 -22.307 42.951 1.00 97.25 114 CYS A CA 1
ATOM 968 C C . CYS A 1 114 ? -64.713 -21.787 41.521 1.00 97.25 114 CYS A C 1
ATOM 970 O O . CYS A 1 114 ? -65.818 -21.434 41.107 1.00 97.25 114 CYS A O 1
ATOM 972 N N . TYR A 1 115 ? -63.608 -21.759 40.778 1.00 96.88 115 TYR A N 1
ATOM 973 C CA . TYR A 1 115 ? -63.607 -21.456 39.348 1.00 96.88 115 TYR A CA 1
ATOM 974 C C . TYR A 1 115 ? -63.693 -22.761 38.560 1.00 96.88 115 TYR A C 1
ATOM 976 O O . TYR A 1 115 ? -62.876 -23.661 38.780 1.00 96.88 115 TYR A O 1
ATOM 984 N N . VAL A 1 116 ? -64.675 -22.859 37.667 1.00 95.75 116 VAL A N 1
ATOM 985 C CA . VAL A 1 116 ? -64.964 -24.052 36.871 1.00 95.75 116 VAL A CA 1
ATOM 986 C C . VAL A 1 116 ? -64.898 -23.701 35.390 1.00 95.75 116 VAL A C 1
ATOM 988 O O . VAL A 1 116 ? -65.531 -22.733 34.967 1.00 95.75 116 VAL A O 1
ATOM 991 N N . ASP A 1 117 ? -64.159 -24.487 34.609 1.00 93.88 117 ASP A N 1
ATOM 992 C CA . ASP A 1 117 ? -64.070 -24.286 33.161 1.00 93.88 117 ASP A CA 1
ATOM 993 C C . ASP A 1 117 ? -65.259 -24.883 32.382 1.00 93.88 117 ASP A C 1
ATOM 995 O O . ASP A 1 117 ? -66.142 -25.559 32.925 1.00 93.88 117 ASP A O 1
ATOM 999 N N . GLN A 1 118 ? -65.255 -24.657 31.069 1.00 93.12 118 GLN A N 1
ATOM 1000 C CA . GLN A 1 118 ? -66.211 -25.230 30.119 1.00 93.12 118 GLN A CA 1
ATOM 1001 C C . GLN A 1 118 ? -66.289 -26.771 30.126 1.00 93.12 118 GLN A C 1
ATOM 1003 O O . GLN A 1 118 ? -67.324 -27.324 29.743 1.00 93.12 118 GLN A O 1
ATOM 1008 N N . ASP A 1 119 ? -65.215 -27.453 30.532 1.00 92.19 119 ASP A N 1
ATOM 1009 C CA . ASP A 1 119 ? -65.093 -28.913 30.585 1.00 92.19 119 ASP A CA 1
ATOM 1010 C C . ASP A 1 119 ? -65.477 -29.470 31.973 1.00 92.19 119 ASP A C 1
ATOM 1012 O O . ASP A 1 119 ? -65.549 -30.686 32.177 1.00 92.19 119 ASP A O 1
ATOM 1016 N N . GLY A 1 120 ? -65.801 -28.589 32.926 1.00 90.94 120 GLY A N 1
ATOM 1017 C CA . GLY A 1 120 ? -66.204 -28.926 34.286 1.00 90.94 120 GLY A CA 1
ATOM 1018 C C . GLY A 1 120 ? -65.040 -29.189 35.243 1.00 90.94 120 GLY A C 1
ATOM 1019 O O . GLY A 1 120 ? -65.275 -29.764 36.311 1.00 90.94 120 GLY A O 1
ATOM 1020 N N . GLN A 1 121 ? -63.814 -28.802 34.888 1.00 92.75 121 GLN A N 1
ATOM 1021 C CA . GLN A 1 121 ? -62.633 -28.894 35.745 1.00 92.75 121 GLN A CA 1
ATOM 1022 C C . GLN A 1 121 ? -62.487 -27.672 36.649 1.00 92.75 121 GLN A C 1
ATOM 1024 O O . GLN A 1 121 ? -6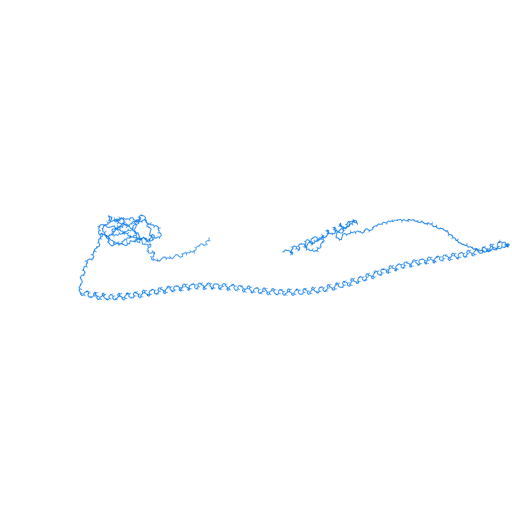2.944 -26.576 36.336 1.00 92.75 121 GLN A O 1
ATOM 1029 N N . ILE A 1 122 ? -61.844 -27.879 37.798 1.00 94.31 122 ILE A N 1
ATOM 1030 C CA . ILE A 1 122 ? -61.651 -26.857 38.828 1.00 94.31 122 ILE A CA 1
ATOM 1031 C C . ILE A 1 122 ? -60.248 -26.277 38.698 1.00 94.31 122 ILE A C 1
ATOM 1033 O O . ILE A 1 122 ? -59.272 -26.998 38.889 1.00 94.31 122 ILE A O 1
ATOM 1037 N N . HIS A 1 123 ? -60.173 -24.969 38.465 1.00 93.38 123 HIS A N 1
ATOM 1038 C CA . HIS A 1 123 ? -58.906 -24.249 38.258 1.00 93.38 123 HIS A CA 1
ATOM 1039 C C . HIS A 1 123 ? -58.501 -23.356 39.429 1.00 93.38 123 HIS A C 1
ATOM 1041 O O . HIS A 1 123 ? -57.398 -22.813 39.455 1.00 93.38 123 HIS A O 1
ATOM 1047 N N . GLY A 1 124 ? -59.379 -23.225 40.423 1.00 94.25 124 GLY A N 1
ATOM 1048 C CA . GLY A 1 124 ? -59.121 -22.476 41.645 1.00 94.25 124 GLY A CA 1
ATOM 1049 C C . GLY A 1 124 ? -60.202 -22.701 42.692 1.00 94.25 124 GLY A C 1
ATOM 1050 O O . GLY A 1 124 ? -61.375 -22.876 42.352 1.00 94.25 124 GLY A O 1
ATOM 1051 N N . ALA A 1 125 ? -59.819 -22.655 43.968 1.00 96.06 125 ALA A N 1
ATOM 1052 C CA . ALA A 1 125 ? -60.729 -22.691 45.109 1.00 96.06 125 ALA A CA 1
ATOM 1053 C C . ALA A 1 125 ? -60.283 -21.689 46.184 1.00 96.06 125 ALA A C 1
ATOM 1055 O O . ALA A 1 125 ? -59.095 -21.586 46.490 1.00 96.06 125 ALA A O 1
ATOM 1056 N N . SER A 1 126 ? -61.221 -20.931 46.751 1.00 97.00 126 SER A N 1
ATOM 1057 C CA . SER A 1 126 ? -60.918 -19.957 47.801 1.00 97.00 126 SER A CA 1
ATOM 1058 C C . SER A 1 126 ? -60.746 -20.606 49.172 1.00 97.00 126 SER A C 1
ATOM 1060 O O . SER A 1 126 ? -61.161 -21.740 49.409 1.00 97.00 126 SER A O 1
ATOM 1062 N N . ILE A 1 127 ? -60.232 -19.831 50.131 1.00 96.12 127 ILE A N 1
ATOM 1063 C CA . ILE A 1 127 ? -60.391 -20.164 51.550 1.00 96.12 127 ILE A CA 1
ATOM 1064 C C . ILE A 1 127 ? -61.887 -20.192 51.940 1.00 96.12 127 ILE A C 1
ATOM 1066 O O . ILE A 1 127 ? -62.673 -19.436 51.352 1.00 96.12 127 ILE A O 1
ATOM 1070 N N . PRO A 1 128 ? -62.291 -21.022 52.922 1.00 97.19 128 PRO A N 1
ATOM 1071 C CA . PRO A 1 128 ? -63.666 -21.059 53.411 1.00 97.19 128 PRO A CA 1
ATOM 1072 C C . PRO A 1 128 ? -64.125 -19.772 54.108 1.00 97.19 128 PRO A C 1
ATOM 1074 O O . PRO A 1 128 ? -63.358 -19.134 54.833 1.00 97.19 128 PRO A O 1
ATOM 1077 N N . PHE A 1 129 ? -65.408 -19.450 53.964 1.00 96.38 129 PHE A N 1
ATOM 1078 C CA . PHE A 1 129 ? -66.090 -18.316 54.587 1.00 96.38 129 PHE A CA 1
ATOM 1079 C C . PHE A 1 129 ? -67.519 -18.675 55.012 1.00 96.38 129 PHE A C 1
ATOM 1081 O O . PHE A 1 129 ? -68.075 -19.678 54.571 1.00 96.38 129 PHE A O 1
ATOM 1088 N N . GLN A 1 130 ? -68.123 -17.853 55.871 1.00 95.50 130 GLN A N 1
ATOM 1089 C CA . GLN A 1 130 ? -69.508 -18.021 56.334 1.00 95.50 130 GLN A CA 1
ATOM 1090 C C . GLN A 1 130 ? -70.328 -16.749 56.110 1.00 95.50 130 GLN A C 1
ATOM 1092 O O . GLN A 1 130 ? -69.793 -15.637 56.125 1.00 95.50 130 GLN A O 1
ATOM 1097 N N . PHE A 1 131 ? -71.644 -16.904 55.988 1.00 93.81 131 PHE A N 1
ATOM 1098 C CA . PHE A 1 131 ? -72.583 -15.786 55.965 1.00 93.81 131 PHE A CA 1
ATOM 1099 C C . PHE A 1 131 ? -73.066 -15.478 57.389 1.00 93.81 131 PHE A C 1
ATOM 1101 O O . PHE A 1 131 ? -74.095 -15.977 57.834 1.00 93.81 131 PHE A O 1
ATOM 1108 N N . ARG A 1 132 ? -72.306 -14.667 58.139 1.00 88.50 132 ARG A N 1
ATOM 1109 C CA . ARG A 1 132 ? -72.654 -14.242 59.510 1.00 88.50 132 ARG A CA 1
ATOM 1110 C C . ARG A 1 132 ? -72.084 -12.865 59.857 1.00 88.50 132 ARG A C 1
ATOM 1112 O O . ARG A 1 132 ? -71.162 -12.383 59.208 1.00 88.50 132 ARG A O 1
ATOM 1119 N N . THR A 1 133 ? -72.616 -12.230 60.898 1.00 82.44 133 THR A N 1
ATOM 1120 C CA . THR A 1 133 ? -72.095 -10.963 61.441 1.00 82.44 133 THR A CA 1
ATOM 1121 C C . THR A 1 133 ? -70.902 -11.202 62.372 1.00 82.44 133 THR A C 1
ATOM 1123 O O . THR A 1 133 ? -70.945 -12.125 63.185 1.00 82.44 133 THR A O 1
ATOM 1126 N N . GLU A 1 134 ? -69.854 -10.374 62.288 1.00 69.50 134 GLU A N 1
ATOM 1127 C CA . GLU A 1 134 ? -68.705 -10.443 63.206 1.00 69.50 134 GLU A CA 1
ATOM 1128 C C . GLU A 1 134 ? -69.127 -10.160 64.663 1.00 69.50 134 GLU A C 1
ATOM 1130 O O . GLU A 1 134 ? -69.852 -9.188 64.905 1.00 69.50 134 GLU A O 1
ATOM 1135 N N . PRO A 1 135 ? -68.698 -10.978 65.646 1.00 65.81 135 PRO A N 1
ATOM 1136 C CA . PRO A 1 135 ? -68.894 -10.660 67.057 1.00 65.81 135 PRO A CA 1
ATOM 1137 C C . PRO A 1 135 ? -67.991 -9.481 67.458 1.00 65.81 135 PRO A C 1
ATOM 1139 O O . PRO A 1 135 ? -66.813 -9.455 67.114 1.00 65.81 135 PRO A O 1
ATOM 1142 N N . LYS A 1 136 ? -68.539 -8.494 68.178 1.00 57.28 136 LYS A N 1
ATOM 1143 C CA . LYS A 1 136 ? -67.764 -7.379 68.750 1.00 57.28 136 LYS A CA 1
ATOM 1144 C C . LYS A 1 136 ? -67.053 -7.846 70.027 1.00 57.28 136 LYS A C 1
ATOM 1146 O O . LYS A 1 136 ? -67.723 -8.302 70.951 1.00 57.28 136 LYS A O 1
ATOM 1151 N N . ASP A 1 137 ? -65.730 -7.708 70.073 1.00 52.28 137 ASP A N 1
ATOM 1152 C CA . ASP A 1 137 ? -64.895 -7.977 71.252 1.00 52.28 137 ASP A CA 1
ATOM 1153 C C . ASP A 1 137 ? -65.107 -6.902 72.333 1.00 52.28 137 ASP A C 1
ATOM 1155 O O . ASP A 1 137 ? -64.456 -5.862 72.327 1.00 52.28 137 ASP A O 1
ATOM 1159 N N . ASP A 1 138 ? -66.010 -7.168 73.277 1.00 50.59 138 ASP A N 1
ATOM 1160 C CA . ASP A 1 138 ? -66.187 -6.403 74.523 1.00 50.59 138 ASP A CA 1
ATOM 1161 C C . ASP A 1 138 ? -65.890 -7.327 75.724 1.00 50.59 138 ASP A C 1
ATOM 1163 O O . ASP A 1 138 ? -66.743 -7.626 76.560 1.00 50.59 138 ASP A O 1
ATOM 1167 N N . MET A 1 139 ? -64.668 -7.872 75.779 1.00 47.81 139 MET A N 1
ATOM 1168 C CA . MET A 1 139 ? -64.237 -8.767 76.859 1.00 47.81 139 MET A CA 1
ATOM 1169 C C . MET A 1 139 ? -63.300 -8.029 77.827 1.00 47.81 139 MET A C 1
ATOM 1171 O O . MET A 1 139 ? -62.124 -7.810 77.543 1.00 47.81 139 MET A O 1
ATOM 1175 N N . LEU A 1 140 ? -63.834 -7.631 78.986 1.00 51.81 140 LEU A N 1
ATOM 1176 C CA . LEU A 1 140 ? -63.098 -6.930 80.043 1.00 51.81 140 LEU A CA 1
ATOM 1177 C C . LEU A 1 140 ? -62.195 -7.921 80.800 1.00 51.81 140 LEU A C 1
ATOM 1179 O O . LEU A 1 140 ? -62.668 -8.732 81.597 1.00 51.81 140 LEU A O 1
ATOM 1183 N N . VAL A 1 141 ? -60.889 -7.879 80.539 1.00 55.97 141 VAL A N 1
ATOM 1184 C CA . VAL A 1 141 ? -59.901 -8.737 81.210 1.00 55.97 141 VAL A CA 1
ATOM 1185 C C . VAL A 1 141 ? -59.518 -8.110 82.557 1.00 55.97 141 VAL A C 1
ATOM 1187 O O . VAL A 1 141 ? -58.879 -7.063 82.598 1.00 55.97 141 VAL A O 1
ATOM 1190 N N . VAL A 1 142 ? -59.908 -8.739 83.671 1.00 49.75 142 VAL A N 1
ATOM 1191 C CA . VAL A 1 142 ? -59.536 -8.318 85.036 1.00 49.75 142 VAL A CA 1
ATOM 1192 C C . VAL A 1 142 ? -58.271 -9.070 85.470 1.00 49.75 142 VAL A C 1
ATOM 1194 O O . VAL A 1 142 ? -58.340 -10.248 85.818 1.00 49.75 142 VAL A O 1
ATOM 1197 N N . THR A 1 143 ? -57.115 -8.403 85.451 1.00 51.19 143 THR A N 1
ATOM 1198 C CA . THR A 1 143 ? -55.828 -8.929 85.960 1.00 51.19 143 THR A CA 1
ATOM 1199 C C . THR A 1 143 ? -55.528 -8.434 87.378 1.00 51.19 143 THR A C 1
ATOM 1201 O O . THR A 1 143 ? -55.983 -7.363 87.777 1.00 51.19 143 THR A O 1
ATOM 1204 N N . LYS A 1 144 ? -54.757 -9.204 88.159 1.00 56.47 144 LYS A N 1
ATOM 1205 C CA . LYS A 1 144 ? -54.423 -8.893 89.564 1.00 56.47 144 LYS A CA 1
ATOM 1206 C C . LYS A 1 144 ? -53.244 -7.908 89.650 1.00 56.47 144 LYS A C 1
ATOM 1208 O O . LYS A 1 144 ? -52.315 -7.985 88.857 1.00 56.47 144 LYS A O 1
ATOM 1213 N N . GLU A 1 145 ? -53.242 -7.027 90.652 1.00 63.78 145 GLU A N 1
ATOM 1214 C CA . GLU A 1 145 ? -52.337 -5.861 90.790 1.00 63.78 145 GLU A CA 1
ATOM 1215 C C . GLU A 1 145 ? -50.825 -6.195 90.707 1.00 63.78 145 GLU A C 1
ATOM 1217 O O . GLU A 1 145 ? -50.069 -5.489 90.048 1.00 63.78 145 GLU A O 1
ATOM 1222 N N . GLY A 1 146 ? -50.381 -7.333 91.260 1.00 69.12 146 GLY A N 1
ATOM 1223 C CA . GLY A 1 146 ? -48.974 -7.773 91.183 1.00 69.12 146 GLY A CA 1
ATOM 1224 C C . GLY A 1 146 ? -48.539 -8.383 89.838 1.00 69.12 146 GLY A C 1
ATOM 1225 O O . GLY A 1 146 ? -47.343 -8.497 89.566 1.00 69.12 146 GLY A O 1
ATOM 1226 N N . GLU A 1 147 ? -49.481 -8.788 88.981 1.00 69.25 147 GLU A N 1
ATOM 1227 C CA . GLU A 1 147 ? -49.181 -9.190 87.597 1.00 69.25 147 GLU A CA 1
ATOM 1228 C C . GLU A 1 147 ? -48.977 -7.951 86.718 1.00 69.25 147 GLU A C 1
ATOM 1230 O O . GLU A 1 147 ? -48.132 -7.968 85.825 1.00 69.25 147 GLU A O 1
ATOM 1235 N N . VAL A 1 148 ? -49.672 -6.853 87.034 1.00 73.94 148 VAL A N 1
ATOM 1236 C CA . VAL A 1 148 ? -49.550 -5.572 86.327 1.00 73.94 148 VAL A CA 1
ATOM 1237 C C . VAL A 1 148 ? -48.151 -4.980 86.495 1.00 73.94 148 VAL A C 1
ATOM 1239 O O . VAL A 1 148 ? -47.546 -4.624 85.493 1.00 73.94 148 VAL A O 1
ATOM 1242 N N . GLU A 1 149 ? -47.577 -4.951 87.705 1.00 77.56 149 GLU A N 1
ATOM 1243 C CA . GLU A 1 149 ? -46.211 -4.429 87.918 1.00 77.56 149 GLU A CA 1
ATOM 1244 C C . GLU A 1 149 ? -45.136 -5.220 87.155 1.00 77.56 149 GLU A C 1
ATOM 1246 O O . GLU A 1 149 ? -44.226 -4.629 86.567 1.00 77.56 149 GLU A O 1
ATOM 1251 N N . LYS A 1 150 ? -45.255 -6.555 87.102 1.00 82.06 150 LYS A N 1
ATOM 1252 C CA . LYS A 1 150 ? -44.341 -7.397 86.311 1.00 82.06 150 LYS A CA 1
ATOM 1253 C C . LYS A 1 150 ? -44.476 -7.114 84.820 1.00 82.06 150 LYS A C 1
ATOM 1255 O O . LYS A 1 150 ? -43.465 -6.963 84.143 1.00 82.06 150 LYS A O 1
ATOM 1260 N N . ILE A 1 151 ? -45.709 -7.005 84.324 1.00 83.50 151 ILE A N 1
ATOM 1261 C CA . ILE A 1 151 ? -45.989 -6.650 82.928 1.00 83.50 151 ILE A CA 1
ATOM 1262 C C . ILE A 1 151 ? -45.461 -5.242 82.613 1.00 83.50 151 ILE A C 1
ATOM 1264 O O . ILE A 1 151 ? -44.910 -5.028 81.536 1.00 83.50 151 ILE A O 1
ATOM 1268 N N . GLN A 1 152 ? -45.561 -4.297 83.551 1.00 84.06 152 GLN A N 1
ATOM 1269 C CA . GLN A 1 152 ? -45.066 -2.929 83.401 1.00 84.06 152 GLN A CA 1
ATOM 1270 C C . GLN A 1 152 ? -43.538 -2.897 83.234 1.00 84.06 152 GLN A C 1
ATOM 1272 O O . GLN A 1 152 ? -43.045 -2.322 82.266 1.00 84.06 152 GLN A O 1
ATOM 1277 N N . GLN A 1 153 ? -42.791 -3.578 84.114 1.00 87.50 153 GLN A N 1
ATOM 1278 C CA . GLN A 1 153 ? -41.326 -3.685 84.011 1.00 87.50 153 GLN A CA 1
ATOM 1279 C C . GLN A 1 153 ? -40.884 -4.402 82.732 1.00 87.50 153 GLN A C 1
ATOM 1281 O O . GLN A 1 153 ? -39.915 -4.003 82.079 1.00 87.50 153 GLN A O 1
ATOM 1286 N N . GLN A 1 154 ? -41.600 -5.460 82.348 1.00 88.31 154 GLN A N 1
ATOM 1287 C CA . GLN A 1 154 ? -41.314 -6.185 81.115 1.00 88.31 154 GLN A CA 1
ATOM 1288 C C . GLN A 1 154 ? -41.562 -5.298 79.885 1.00 88.31 154 GLN A C 1
ATOM 1290 O O . GLN A 1 154 ? -40.744 -5.288 78.969 1.00 88.31 154 GLN A O 1
ATOM 1295 N N . ASN A 1 155 ? -42.624 -4.486 79.894 1.00 87.56 155 ASN A N 1
ATOM 1296 C CA . ASN A 1 155 ? -42.908 -3.504 78.847 1.00 87.56 155 ASN A CA 1
ATOM 1297 C C . ASN A 1 155 ? -41.851 -2.397 78.765 1.00 87.56 155 ASN A C 1
ATOM 1299 O O . ASN A 1 155 ? -41.468 -2.024 77.660 1.00 87.56 155 ASN A O 1
ATOM 1303 N N . GLU A 1 156 ? -41.347 -1.885 79.889 1.00 91.81 156 GLU A N 1
ATOM 1304 C CA . GLU A 1 156 ? -40.256 -0.897 79.886 1.00 91.81 156 GLU A CA 1
ATOM 1305 C C . GLU A 1 156 ? -38.967 -1.473 79.290 1.00 91.81 156 GLU A C 1
ATOM 1307 O O . GLU A 1 156 ? -38.310 -0.824 78.471 1.00 91.81 156 GLU A O 1
ATOM 1312 N N . THR A 1 157 ? -38.646 -2.722 79.637 1.00 92.38 157 THR A N 1
ATOM 1313 C CA . THR A 1 157 ? -37.481 -3.435 79.094 1.00 92.38 157 THR A CA 1
ATOM 1314 C C . THR A 1 157 ? -37.632 -3.653 77.584 1.00 92.38 157 THR A C 1
ATOM 1316 O O . THR A 1 157 ? -36.738 -3.312 76.808 1.00 92.38 157 THR A O 1
ATOM 1319 N N . LEU A 1 158 ? -38.803 -4.126 77.144 1.00 93.69 158 LEU A N 1
ATOM 1320 C CA . LEU A 1 158 ? -39.132 -4.311 75.726 1.00 93.69 158 LEU A CA 1
ATOM 1321 C C . LEU A 1 158 ? -39.140 -2.992 74.945 1.00 93.69 158 LEU A C 1
ATOM 1323 O O . LEU A 1 158 ? -38.811 -2.976 73.756 1.00 93.69 158 LEU A O 1
ATOM 1327 N N . LEU A 1 159 ? -39.510 -1.880 75.585 1.00 93.38 159 LEU A N 1
ATOM 1328 C CA . LEU A 1 159 ? -39.477 -0.555 74.973 1.00 93.38 159 LEU A CA 1
ATOM 1329 C C . LEU A 1 159 ? -38.033 -0.104 74.726 1.00 93.38 159 LEU A C 1
ATOM 1331 O O . LEU A 1 159 ? -37.731 0.391 73.638 1.00 93.38 159 LEU A O 1
ATOM 1335 N N . GLN A 1 160 ? -37.135 -0.307 75.694 1.00 93.81 160 GLN A N 1
ATOM 1336 C CA . GLN A 1 160 ? -35.707 -0.027 75.521 1.00 93.81 160 GLN A CA 1
ATOM 1337 C C . GLN A 1 160 ? -35.076 -0.907 74.437 1.00 93.81 160 GLN A C 1
ATOM 1339 O O . GLN A 1 160 ? -34.369 -0.387 73.570 1.00 93.81 160 GLN A O 1
ATOM 1344 N N . GLU A 1 161 ? -35.363 -2.211 74.429 1.00 93.75 161 GLU A N 1
ATOM 1345 C CA . GLU A 1 161 ? -34.895 -3.109 73.367 1.00 93.75 161 GLU A CA 1
ATOM 1346 C C . GLU A 1 161 ? -35.409 -2.674 71.994 1.00 93.75 161 GLU A C 1
ATOM 1348 O O . GLU A 1 161 ? -34.622 -2.575 71.056 1.00 93.75 161 GLU A O 1
ATOM 1353 N N . ASN A 1 162 ? -36.689 -2.309 71.870 1.00 91.94 162 ASN A N 1
ATOM 1354 C CA . ASN A 1 162 ? -37.242 -1.788 70.617 1.00 91.94 162 ASN A CA 1
ATOM 1355 C C . ASN A 1 162 ? -36.554 -0.500 70.154 1.00 91.94 162 ASN A C 1
ATOM 1357 O O . ASN A 1 162 ? -36.333 -0.310 68.958 1.00 91.94 162 ASN A O 1
ATOM 1361 N N . GLN A 1 163 ? -36.210 0.399 71.077 1.00 93.94 163 GLN A N 1
ATOM 1362 C CA . GLN A 1 163 ? -35.477 1.619 70.737 1.00 93.94 163 GLN A CA 1
ATOM 1363 C C . GLN A 1 163 ? -34.060 1.311 70.241 1.00 93.94 163 GLN A C 1
ATOM 1365 O O . GLN A 1 163 ? -33.626 1.900 69.250 1.00 93.94 163 GLN A O 1
ATOM 1370 N N . ASN A 1 164 ? -33.353 0.377 70.881 1.00 95.06 164 ASN A N 1
ATOM 1371 C CA . ASN A 1 164 ? -32.032 -0.062 70.427 1.00 95.06 164 ASN A CA 1
ATOM 1372 C C . ASN A 1 164 ? -32.103 -0.780 69.076 1.00 95.06 164 ASN A C 1
ATOM 1374 O O . ASN A 1 164 ? -31.324 -0.465 68.177 1.00 95.06 164 ASN A O 1
ATOM 1378 N N . LEU A 1 165 ? -33.076 -1.675 68.892 1.00 95.31 165 LEU A N 1
ATOM 1379 C CA . LEU A 1 165 ? -33.308 -2.355 67.621 1.00 95.31 165 LEU A CA 1
ATOM 1380 C C . LEU A 1 165 ? -33.586 -1.355 66.499 1.00 95.31 165 LEU A C 1
ATOM 1382 O O . LEU A 1 165 ? -32.987 -1.476 65.437 1.00 95.31 165 LEU A O 1
ATOM 1386 N N . LYS A 1 166 ? -34.404 -0.322 66.738 1.00 94.69 166 LYS A N 1
ATOM 1387 C CA . LYS A 1 166 ? -34.651 0.746 65.754 1.00 94.69 166 LYS A CA 1
ATOM 1388 C C . LYS A 1 166 ? -33.383 1.507 65.369 1.00 94.69 166 LYS A C 1
ATOM 1390 O O . LYS A 1 166 ? -33.186 1.773 64.188 1.00 94.69 166 LYS A O 1
ATOM 1395 N N . LYS A 1 167 ? -32.520 1.843 66.335 1.00 96.25 167 LYS A N 1
ATOM 1396 C CA . LYS A 1 167 ? -31.233 2.506 66.054 1.00 96.25 167 LYS A CA 1
ATOM 1397 C C . LYS A 1 167 ? -30.315 1.618 65.212 1.00 96.25 167 LYS A C 1
ATOM 1399 O O . LYS A 1 167 ? -29.737 2.094 64.241 1.00 96.25 167 LYS A O 1
ATOM 1404 N N . ASN A 1 168 ? -30.231 0.330 65.544 1.00 96.25 168 ASN A N 1
ATOM 1405 C CA . ASN A 1 168 ? -29.435 -0.632 64.782 1.00 96.25 168 ASN A CA 1
ATOM 1406 C C . ASN A 1 168 ? -29.981 -0.822 63.361 1.00 96.25 168 ASN A C 1
ATOM 1408 O O . ASN A 1 168 ? -29.204 -0.865 62.413 1.00 96.25 168 ASN A O 1
ATOM 1412 N N . LEU A 1 169 ? -31.308 -0.878 63.200 1.00 94.69 169 LEU A N 1
ATOM 1413 C CA . LEU A 1 169 ? -31.963 -0.969 61.892 1.00 94.69 169 LEU A CA 1
ATOM 1414 C C . LEU A 1 169 ? -31.645 0.250 61.018 1.00 94.69 169 LEU A C 1
ATOM 1416 O O . LEU A 1 169 ? -31.291 0.081 59.855 1.00 94.69 169 LEU A O 1
ATOM 1420 N N . ALA A 1 170 ? -31.702 1.457 61.591 1.00 95.38 170 ALA A N 1
ATOM 1421 C CA . ALA A 1 170 ? -31.348 2.687 60.885 1.00 95.38 170 ALA A CA 1
ATOM 1422 C C . ALA A 1 170 ? -29.872 2.695 60.450 1.00 95.38 170 ALA A C 1
ATOM 1424 O O . ALA A 1 170 ? -29.577 2.999 59.298 1.00 95.38 170 ALA A O 1
ATOM 1425 N N . SER A 1 171 ? -28.956 2.287 61.335 1.00 96.62 171 SER A N 1
ATOM 1426 C CA . SER A 1 171 ? -27.527 2.188 61.010 1.00 96.62 171 SER A CA 1
ATOM 1427 C C . SER A 1 171 ? -27.244 1.157 59.910 1.00 96.62 171 SER A C 1
ATOM 1429 O O . SER A 1 171 ? -26.469 1.431 58.997 1.00 96.62 171 SER A O 1
ATOM 1431 N N . LEU A 1 172 ? -27.902 -0.007 59.949 1.00 95.94 172 LEU A N 1
ATOM 1432 C CA . LEU A 1 172 ? -27.785 -1.026 58.902 1.00 95.94 172 LEU A CA 1
ATOM 1433 C C . LEU A 1 172 ? -28.389 -0.568 57.571 1.00 95.94 172 LEU A C 1
ATOM 1435 O O . LEU A 1 172 ? -27.872 -0.927 56.514 1.00 95.94 172 LEU A O 1
ATOM 1439 N N . GLN A 1 173 ? -29.473 0.210 57.592 1.00 95.75 173 GLN A N 1
ATOM 1440 C CA . GLN A 1 173 ? -30.020 0.821 56.380 1.00 95.75 173 GLN A CA 1
ATOM 1441 C C . GLN A 1 173 ? -29.033 1.809 55.761 1.00 95.75 173 GLN A C 1
ATOM 1443 O O . GLN A 1 173 ? -28.805 1.754 54.557 1.00 95.75 173 GLN A O 1
ATOM 1448 N N . GLU A 1 174 ? -28.411 2.663 56.571 1.00 96.19 174 GLU A N 1
ATOM 1449 C CA . GLU A 1 174 ? -27.421 3.638 56.105 1.00 96.19 174 GLU A CA 1
ATOM 1450 C C . GLU A 1 174 ? -26.185 2.947 55.502 1.00 96.19 174 GLU A C 1
ATOM 1452 O O . GLU A 1 174 ? -25.739 3.308 54.413 1.00 96.19 174 GLU A O 1
ATOM 1457 N N . GLN A 1 175 ? -25.699 1.872 56.136 1.00 96.56 175 GLN A N 1
ATOM 1458 C CA . GLN A 1 175 ? -24.628 1.033 55.582 1.00 96.56 175 GLN A CA 1
ATOM 1459 C C . GLN A 1 175 ? -25.027 0.340 54.275 1.00 96.56 175 GLN A C 1
ATOM 1461 O O . GLN A 1 175 ? -24.212 0.266 53.358 1.00 96.56 175 GLN A O 1
ATOM 1466 N N . ASN A 1 176 ? -26.264 -0.157 54.162 1.00 93.31 176 ASN A N 1
ATOM 1467 C CA . ASN A 1 176 ? -26.736 -0.772 52.920 1.00 93.31 176 ASN A CA 1
ATOM 1468 C C . ASN A 1 176 ? -26.761 0.233 51.770 1.00 93.31 176 ASN A C 1
ATOM 1470 O O . ASN A 1 176 ? -26.286 -0.099 50.691 1.00 93.31 176 ASN A O 1
ATOM 1474 N N . VAL A 1 177 ? -27.252 1.455 52.001 1.00 96.12 177 VAL A N 1
ATOM 1475 C CA . VAL A 1 177 ? -27.256 2.511 50.975 1.00 96.12 177 VAL A CA 1
ATOM 1476 C C . VAL A 1 177 ? -25.828 2.840 50.538 1.00 96.12 177 VAL A C 1
ATOM 1478 O O . VAL A 1 177 ? -25.549 2.845 49.344 1.00 96.12 177 VAL A O 1
ATOM 1481 N N . HIS A 1 178 ? -24.901 3.008 51.487 1.00 96.75 178 HIS A N 1
ATOM 1482 C CA . HIS A 1 178 ? -23.495 3.270 51.172 1.00 96.75 178 HIS A CA 1
ATOM 1483 C C . HIS A 1 178 ? -22.855 2.153 50.331 1.00 96.75 178 HIS A C 1
ATOM 1485 O O . HIS A 1 178 ? -22.213 2.426 49.320 1.00 96.75 178 HIS A O 1
ATOM 1491 N N . LEU A 1 179 ? -23.054 0.886 50.711 1.00 97.06 179 LEU A N 1
ATOM 1492 C CA . LEU A 1 179 ? -22.554 -0.259 49.939 1.00 97.06 179 LEU A CA 1
ATOM 1493 C C . LEU A 1 179 ? -23.179 -0.327 48.539 1.00 97.06 179 LEU A C 1
ATOM 1495 O O . LEU A 1 179 ? -22.533 -0.756 47.585 1.00 97.06 179 LEU A O 1
ATOM 1499 N N . GLN A 1 180 ? -24.435 0.093 48.405 1.00 96.06 180 GLN A N 1
ATOM 1500 C CA . GLN A 1 180 ? -25.135 0.131 47.127 1.00 96.06 180 GLN A CA 1
ATOM 1501 C C . GLN A 1 180 ? -24.566 1.225 46.211 1.00 96.06 180 GLN A C 1
ATOM 1503 O O . GLN A 1 180 ? -24.360 0.966 45.024 1.00 96.06 180 GLN A O 1
ATOM 1508 N N . ASP A 1 181 ? -24.217 2.390 46.762 1.00 96.31 181 ASP A N 1
ATOM 1509 C CA . ASP A 1 181 ? -23.523 3.463 46.041 1.00 96.31 181 ASP A CA 1
ATOM 1510 C C . ASP A 1 181 ? -22.111 3.035 45.605 1.00 96.31 181 ASP A C 1
ATOM 1512 O O . ASP A 1 181 ? -21.724 3.241 44.450 1.00 96.31 181 ASP A O 1
ATOM 1516 N N . GLU A 1 182 ? -21.355 2.363 46.482 1.00 96.75 182 GLU A N 1
ATOM 1517 C CA . GLU A 1 182 ? -20.042 1.796 46.143 1.00 96.75 182 GLU A CA 1
ATOM 1518 C C . GLU A 1 182 ? -20.138 0.739 45.035 1.00 96.75 182 GLU A C 1
ATOM 1520 O O . GLU A 1 182 ? -19.313 0.723 44.120 1.00 96.75 182 GLU A O 1
ATOM 1525 N N . LEU A 1 183 ? -21.169 -0.112 45.063 1.00 96.12 183 LEU A N 1
ATOM 1526 C CA . LEU A 1 183 ? -21.415 -1.109 44.020 1.00 96.12 183 LEU A CA 1
ATOM 1527 C C . LEU A 1 183 ? -21.693 -0.448 42.662 1.00 96.12 183 LEU A C 1
ATOM 1529 O O . LEU A 1 183 ? -21.204 -0.918 41.633 1.00 96.12 183 LEU A O 1
ATOM 1533 N N . VAL A 1 184 ? -22.475 0.635 42.643 1.00 96.94 184 VAL A N 1
ATOM 1534 C CA . VAL A 1 184 ? -22.757 1.397 41.417 1.00 96.94 184 VAL A CA 1
ATOM 1535 C C . VAL A 1 184 ? -21.483 2.063 40.893 1.00 96.94 184 VAL A C 1
ATOM 1537 O O . VAL A 1 184 ? -21.194 1.966 39.698 1.00 96.94 184 VAL A O 1
ATOM 1540 N N . ALA A 1 185 ? -20.680 2.672 41.769 1.00 97.00 185 ALA A N 1
ATOM 1541 C CA . ALA A 1 185 ? -19.400 3.268 41.393 1.00 97.00 185 ALA A CA 1
ATOM 1542 C C . ALA A 1 185 ? -18.415 2.222 40.837 1.00 97.00 185 ALA A C 1
ATOM 1544 O O . ALA A 1 185 ? -17.765 2.463 39.817 1.00 97.00 185 ALA A O 1
ATOM 1545 N N . ALA A 1 186 ? -18.347 1.040 41.455 1.00 96.56 186 ALA A N 1
ATOM 1546 C CA . ALA A 1 186 ? -17.513 -0.065 40.994 1.00 96.56 186 ALA A CA 1
ATOM 1547 C C . ALA A 1 186 ? -17.940 -0.573 39.607 1.00 96.56 186 ALA A C 1
ATOM 1549 O O . ALA A 1 186 ? -17.086 -0.784 38.748 1.00 96.56 186 ALA A O 1
ATOM 1550 N N . LYS A 1 187 ? -19.250 -0.700 39.345 1.00 96.62 187 LYS A N 1
ATOM 1551 C CA . LYS A 1 187 ? -19.767 -1.064 38.012 1.00 96.62 187 LYS A CA 1
ATOM 1552 C C . LYS A 1 187 ? -19.405 -0.027 36.951 1.00 96.62 187 LYS A C 1
ATOM 1554 O O . LYS A 1 187 ? -18.911 -0.395 35.892 1.00 96.62 187 LYS A O 1
ATOM 1559 N N . ALA A 1 188 ? -19.559 1.262 37.256 1.00 96.94 188 ALA A N 1
ATOM 1560 C CA . ALA A 1 188 ? -19.187 2.329 36.328 1.00 96.94 188 ALA A CA 1
ATOM 1561 C C . ALA A 1 188 ? -17.680 2.327 36.001 1.00 96.94 188 ALA A C 1
ATOM 1563 O O . ALA A 1 188 ? -17.282 2.606 34.867 1.00 96.94 188 ALA A O 1
ATOM 1564 N N . LEU A 1 189 ? -16.829 2.003 36.982 1.00 97.25 189 LEU A N 1
ATOM 1565 C CA . LEU A 1 189 ? -15.398 1.808 36.745 1.00 97.25 189 LEU A CA 1
ATOM 1566 C C . LEU A 1 189 ? -15.129 0.573 35.881 1.00 97.25 189 LEU A C 1
ATOM 1568 O O . LEU A 1 189 ? -14.314 0.667 34.966 1.00 97.25 189 LEU A O 1
ATOM 1572 N N . GLN A 1 190 ? -15.832 -0.537 36.117 1.00 96.62 190 GLN A N 1
ATOM 1573 C CA . GLN A 1 190 ? -15.703 -1.750 35.309 1.00 96.62 190 GLN A CA 1
ATOM 1574 C C . GLN A 1 190 ? -16.064 -1.498 33.839 1.00 96.62 190 GLN A C 1
ATOM 1576 O O . GLN A 1 190 ? -15.297 -1.866 32.954 1.00 96.62 190 GLN A O 1
ATOM 1581 N N . ASP A 1 191 ? -17.164 -0.796 33.566 1.00 96.88 191 ASP A N 1
ATOM 1582 C CA . ASP A 1 191 ? -17.568 -0.454 32.195 1.00 96.88 191 ASP A CA 1
ATOM 1583 C C . ASP A 1 191 ? -16.508 0.403 31.490 1.00 96.88 191 ASP A C 1
ATOM 1585 O O . ASP A 1 191 ? -16.222 0.238 30.299 1.00 96.88 191 ASP A O 1
ATOM 1589 N N . LYS A 1 192 ? -15.873 1.312 32.238 1.00 97.62 192 LYS A N 1
ATOM 1590 C CA . LYS A 1 192 ? -14.791 2.151 31.722 1.00 97.62 192 LYS A CA 1
ATOM 1591 C C . LYS A 1 192 ? -13.522 1.349 31.440 1.00 97.62 192 LYS A C 1
ATOM 1593 O O . LYS A 1 192 ? -12.855 1.651 30.454 1.00 97.62 192 LYS A O 1
ATOM 1598 N N . VAL A 1 193 ? -13.198 0.358 32.273 1.00 97.62 193 VAL A N 1
ATOM 1599 C CA . VAL A 1 193 ? -12.086 -0.576 32.036 1.00 97.62 193 VAL A CA 1
ATOM 1600 C C . VAL A 1 193 ? -12.344 -1.377 30.766 1.00 97.62 193 VAL A C 1
ATOM 1602 O O . VAL A 1 193 ? -11.523 -1.296 29.860 1.00 97.62 193 VAL A O 1
ATOM 1605 N N . ASN A 1 194 ? -13.516 -2.001 30.632 1.00 96.56 194 ASN A N 1
ATOM 1606 C CA . ASN A 1 194 ? -13.883 -2.765 29.435 1.00 96.56 194 ASN A CA 1
ATOM 1607 C C . ASN A 1 194 ? -13.797 -1.892 28.164 1.00 96.56 194 ASN A C 1
ATOM 1609 O O . ASN A 1 194 ? -13.201 -2.272 27.164 1.00 96.56 194 ASN A O 1
ATOM 1613 N N . THR A 1 195 ? -14.302 -0.653 28.225 1.00 97.50 195 THR A N 1
ATOM 1614 C CA . THR A 1 195 ? -14.222 0.293 27.094 1.00 97.50 195 THR A CA 1
ATOM 1615 C C . THR A 1 195 ? -12.776 0.664 26.733 1.00 97.50 195 THR A C 1
ATOM 1617 O O . THR A 1 195 ? -12.471 0.971 25.577 1.00 97.50 195 THR A O 1
ATOM 1620 N N . LEU A 1 196 ? -11.883 0.742 27.725 1.00 97.19 196 LEU A N 1
ATOM 1621 C CA . LEU A 1 196 ? -10.464 1.010 27.494 1.00 97.19 196 LEU A CA 1
ATOM 1622 C C . LEU A 1 196 ? -9.752 -0.219 26.928 1.00 97.19 196 LEU A C 1
ATOM 1624 O O . LEU A 1 196 ? -8.928 -0.046 26.035 1.00 97.19 196 LEU A O 1
ATOM 1628 N N . GLU A 1 197 ? -10.097 -1.421 27.386 1.00 97.56 197 GLU A N 1
ATOM 1629 C CA . GLU A 1 197 ? -9.601 -2.688 26.843 1.00 97.56 197 GLU A CA 1
ATOM 1630 C C . GLU A 1 197 ? -9.963 -2.823 25.358 1.00 97.56 197 GLU A C 1
ATOM 1632 O O . GLU A 1 197 ? -9.056 -2.942 24.536 1.00 97.56 197 GLU A O 1
ATOM 1637 N N . ASP A 1 198 ? -11.232 -2.619 24.982 1.00 97.56 198 ASP A N 1
ATOM 1638 C CA . ASP A 1 198 ? -11.681 -2.637 23.578 1.00 97.56 198 ASP A CA 1
ATOM 1639 C C . ASP A 1 198 ? -10.897 -1.645 22.696 1.00 97.56 198 ASP A C 1
ATOM 1641 O O . ASP A 1 198 ? -10.563 -1.904 21.534 1.00 97.56 198 ASP A O 1
ATOM 1645 N N . LYS A 1 199 ? -10.595 -0.457 23.239 1.00 98.12 199 LYS A N 1
ATOM 1646 C CA . LYS A 1 199 ? -9.795 0.556 22.536 1.00 98.12 199 LYS A CA 1
ATOM 1647 C C . LYS A 1 199 ? -8.336 0.140 22.400 1.00 98.12 199 LYS A C 1
ATOM 1649 O O . LYS A 1 199 ? -7.754 0.396 21.347 1.00 98.12 199 LYS A O 1
ATOM 1654 N N . CYS A 1 200 ? -7.750 -0.457 23.435 1.00 96.06 200 CYS A N 1
ATOM 1655 C CA . CYS A 1 200 ? -6.391 -0.984 23.390 1.00 96.06 200 CYS A CA 1
ATOM 1656 C C . CYS A 1 200 ? -6.280 -2.094 22.343 1.00 96.06 200 CYS A C 1
ATOM 1658 O O . CYS A 1 200 ? -5.416 -1.997 21.477 1.00 96.06 200 CYS A O 1
ATOM 1660 N N . GLU A 1 201 ? -7.204 -3.057 22.326 1.00 97.69 201 GLU A N 1
ATOM 1661 C CA . GLU A 1 201 ? -7.233 -4.131 21.324 1.00 97.69 201 GLU A CA 1
ATOM 1662 C C . GLU A 1 201 ? -7.333 -3.580 19.895 1.00 97.69 201 GLU A C 1
ATOM 1664 O O . GLU A 1 201 ? -6.598 -3.995 18.994 1.00 97.69 201 GLU A O 1
ATOM 1669 N N . LYS A 1 202 ? -8.190 -2.575 19.679 1.00 97.94 202 LYS A N 1
ATOM 1670 C CA . LYS A 1 202 ? -8.327 -1.920 18.372 1.00 97.94 202 LYS A CA 1
ATOM 1671 C C . LYS A 1 202 ? -7.060 -1.173 17.945 1.00 97.94 202 LYS A C 1
ATOM 1673 O O . LYS A 1 202 ? -6.695 -1.202 16.767 1.00 97.94 202 LYS A O 1
ATOM 1678 N N . LEU A 1 203 ? -6.391 -0.488 18.872 1.00 97.56 203 LEU A N 1
ATOM 1679 C CA . LEU A 1 203 ? -5.119 0.184 18.596 1.00 97.56 203 LEU A CA 1
ATOM 1680 C C . LEU A 1 203 ? -4.003 -0.830 18.316 1.00 97.56 203 LEU A C 1
ATOM 1682 O O . LEU A 1 203 ? -3.187 -0.608 17.424 1.00 97.56 203 LEU A O 1
ATOM 1686 N N . GLU A 1 204 ? -3.983 -1.960 19.021 1.00 97.38 204 GLU A N 1
ATOM 1687 C CA . GLU A 1 204 ? -3.045 -3.054 18.769 1.00 97.38 204 GLU A CA 1
ATOM 1688 C C . GLU A 1 204 ? -3.249 -3.672 17.383 1.00 97.38 204 GLU A C 1
ATOM 1690 O O . GLU A 1 204 ? -2.273 -3.863 16.651 1.00 97.38 204 GLU A O 1
ATOM 1695 N N . SER A 1 205 ? -4.499 -3.913 16.967 1.00 96.62 205 SER A N 1
ATOM 1696 C CA . SER A 1 205 ? -4.780 -4.413 15.618 1.00 96.62 205 SER A CA 1
ATOM 1697 C C . SER A 1 205 ? -4.344 -3.417 14.540 1.00 96.62 205 SER A C 1
ATOM 1699 O O . SER A 1 205 ? -3.691 -3.809 13.575 1.00 96.62 205 SER A O 1
ATOM 1701 N N . GLN A 1 206 ? -4.617 -2.121 14.737 1.00 97.88 206 GLN A N 1
ATOM 1702 C CA . GLN A 1 206 ? -4.192 -1.068 13.808 1.00 97.88 206 GLN A CA 1
ATOM 1703 C C . GLN A 1 206 ? -2.667 -0.962 13.710 1.00 97.88 206 GLN A C 1
ATOM 1705 O O . GLN A 1 206 ? -2.131 -0.875 12.610 1.00 97.88 206 GLN A O 1
ATOM 1710 N N . ASN A 1 207 ? -1.953 -1.022 14.837 1.00 96.50 207 ASN A N 1
ATOM 1711 C CA . ASN A 1 207 ? -0.489 -1.018 14.841 1.00 96.50 207 ASN A CA 1
ATOM 1712 C C . ASN A 1 207 ? 0.087 -2.235 14.115 1.00 96.50 207 ASN A C 1
ATOM 1714 O O . ASN A 1 207 ? 1.074 -2.112 13.392 1.00 96.50 207 ASN A O 1
ATOM 1718 N N . LYS A 1 208 ? -0.534 -3.408 14.272 1.00 97.50 208 LYS A N 1
ATOM 1719 C CA . LYS A 1 208 ? -0.114 -4.619 13.564 1.00 97.50 208 LYS A CA 1
ATOM 1720 C C . LYS A 1 208 ? -0.279 -4.479 12.052 1.00 97.50 208 LYS A C 1
ATOM 1722 O O . LYS A 1 208 ? 0.586 -4.942 11.314 1.00 97.50 208 LYS A O 1
ATOM 1727 N N . ASP A 1 209 ? -1.364 -3.864 11.592 1.00 97.31 209 ASP A N 1
ATOM 1728 C CA . ASP A 1 209 ? -1.594 -3.640 10.164 1.00 97.31 209 ASP A CA 1
ATOM 1729 C C . ASP A 1 209 ? -0.654 -2.569 9.594 1.00 97.31 209 ASP A C 1
ATOM 1731 O O . ASP A 1 209 ? -0.033 -2.805 8.559 1.00 97.31 209 ASP A O 1
ATOM 1735 N N . LEU A 1 210 ? -0.426 -1.470 10.322 1.00 98.06 210 LEU A N 1
ATOM 1736 C CA . LEU A 1 210 ? 0.573 -0.458 9.955 1.00 98.06 210 LEU A CA 1
ATOM 1737 C C . LEU A 1 210 ? 1.993 -1.039 9.869 1.00 98.06 210 LEU A C 1
ATOM 1739 O O . LEU A 1 210 ? 2.755 -0.681 8.973 1.00 98.06 210 LEU A O 1
ATOM 1743 N N . GLU A 1 211 ? 2.369 -1.955 10.766 1.00 97.56 211 GLU A N 1
ATOM 1744 C CA . GLU A 1 211 ? 3.690 -2.590 10.712 1.00 97.56 211 GLU A CA 1
ATOM 1745 C C . GLU A 1 211 ? 3.820 -3.534 9.501 1.00 97.56 211 GLU A C 1
ATOM 1747 O O . GLU A 1 211 ? 4.892 -3.604 8.901 1.00 97.56 211 GLU A O 1
ATOM 1752 N N . LYS A 1 212 ? 2.735 -4.203 9.075 1.00 97.44 212 LYS A N 1
ATOM 1753 C CA . LYS A 1 212 ? 2.731 -4.982 7.821 1.00 97.44 212 LYS A CA 1
ATOM 1754 C C . LYS A 1 212 ? 2.910 -4.079 6.602 1.00 97.44 212 LYS A C 1
ATOM 1756 O O . LYS A 1 212 ? 3.745 -4.387 5.756 1.00 97.44 212 LYS A O 1
ATOM 1761 N N . GLU A 1 213 ? 2.168 -2.973 6.522 1.00 97.50 213 GLU A N 1
ATOM 1762 C CA . GLU A 1 213 ? 2.305 -2.004 5.424 1.00 97.50 213 GLU A CA 1
ATOM 1763 C C . GLU A 1 213 ? 3.723 -1.428 5.369 1.00 97.50 213 GLU A C 1
ATOM 1765 O O . GLU A 1 213 ? 4.332 -1.352 4.305 1.00 97.50 213 GLU A O 1
ATOM 1770 N N . LYS A 1 214 ? 4.300 -1.095 6.525 1.00 97.56 214 LYS A N 1
ATOM 1771 C CA . LYS A 1 214 ? 5.684 -0.625 6.631 1.00 97.56 214 LYS A CA 1
ATOM 1772 C C . LYS A 1 214 ? 6.701 -1.667 6.159 1.00 97.56 214 LYS A C 1
ATOM 1774 O O . LYS A 1 214 ? 7.685 -1.287 5.524 1.00 97.56 214 LYS A O 1
ATOM 1779 N N . CYS A 1 215 ? 6.494 -2.952 6.455 1.00 97.38 215 CYS A N 1
ATOM 1780 C CA . CYS A 1 215 ? 7.334 -4.027 5.922 1.00 97.38 215 CYS A CA 1
ATOM 1781 C C . CYS A 1 215 ? 7.218 -4.132 4.396 1.00 97.38 215 CYS A C 1
ATOM 1783 O O . CYS A 1 215 ? 8.251 -4.138 3.733 1.00 97.38 215 CYS A O 1
ATOM 1785 N N . ALA A 1 216 ? 6.001 -4.107 3.845 1.00 97.62 216 ALA A N 1
ATOM 1786 C CA . ALA A 1 216 ? 5.777 -4.155 2.398 1.00 97.62 216 ALA A CA 1
ATOM 1787 C C . ALA A 1 216 ? 6.433 -2.965 1.672 1.00 97.62 216 ALA A C 1
ATOM 1789 O O . ALA A 1 216 ? 7.226 -3.151 0.757 1.00 97.62 216 ALA A O 1
ATOM 1790 N N . ILE A 1 217 ? 6.220 -1.736 2.161 1.00 97.94 217 ILE A N 1
ATOM 1791 C CA . ILE A 1 217 ? 6.847 -0.528 1.594 1.00 97.94 217 ILE A CA 1
ATOM 1792 C C . ILE A 1 217 ? 8.379 -0.616 1.650 1.00 97.94 217 ILE A C 1
ATOM 1794 O O . ILE A 1 217 ? 9.076 -0.123 0.763 1.00 97.94 217 ILE A O 1
ATOM 1798 N N . LYS A 1 218 ? 8.936 -1.216 2.707 1.00 97.88 218 LYS A N 1
ATOM 1799 C CA . LYS A 1 218 ? 10.385 -1.390 2.845 1.00 97.88 218 LYS A CA 1
ATOM 1800 C C . LYS A 1 218 ? 10.941 -2.384 1.821 1.00 97.88 218 LYS A C 1
ATOM 1802 O O . LYS A 1 218 ? 12.046 -2.153 1.331 1.00 97.88 218 LYS A O 1
ATOM 1807 N N . GLU A 1 219 ? 10.205 -3.450 1.522 1.00 97.69 219 GLU A N 1
ATOM 1808 C CA . GLU A 1 219 ? 10.544 -4.428 0.481 1.00 97.69 219 GLU A CA 1
ATOM 1809 C C . GLU A 1 219 ? 10.491 -3.783 -0.909 1.00 97.69 219 GLU A C 1
ATOM 1811 O O . GLU A 1 219 ? 11.495 -3.817 -1.620 1.00 97.69 219 GLU A O 1
ATOM 1816 N N . ASP A 1 220 ? 9.410 -3.068 -1.236 1.00 97.88 220 ASP A N 1
ATOM 1817 C CA . ASP A 1 220 ? 9.279 -2.329 -2.502 1.00 97.88 220 ASP A CA 1
ATOM 1818 C C . ASP A 1 220 ? 10.417 -1.313 -2.682 1.00 97.88 220 ASP A C 1
ATOM 1820 O O . ASP A 1 220 ? 11.020 -1.192 -3.747 1.00 97.88 220 ASP A O 1
ATOM 1824 N N . LEU A 1 221 ? 10.774 -0.590 -1.615 1.00 97.75 221 LEU A N 1
ATOM 1825 C CA . LEU A 1 221 ? 11.873 0.374 -1.640 1.00 97.75 221 LEU A CA 1
ATOM 1826 C C . LEU A 1 221 ? 13.231 -0.304 -1.865 1.00 97.75 221 LEU A C 1
ATOM 1828 O O . LEU A 1 221 ? 14.114 0.293 -2.486 1.00 97.75 221 LEU A O 1
ATOM 1832 N N . MET A 1 222 ? 13.421 -1.522 -1.354 1.00 97.38 222 MET A N 1
ATOM 1833 C CA . MET A 1 222 ? 14.627 -2.313 -1.598 1.00 97.38 222 MET A CA 1
ATOM 1834 C C . MET A 1 222 ? 14.693 -2.763 -3.059 1.00 97.38 222 MET A C 1
ATOM 1836 O O . MET A 1 222 ? 15.716 -2.533 -3.701 1.00 97.38 222 MET A O 1
ATOM 1840 N N . GLN A 1 223 ? 13.587 -3.269 -3.606 1.00 98.12 223 GLN A N 1
ATOM 1841 C CA . GLN A 1 223 ? 13.495 -3.662 -5.010 1.00 98.12 223 GLN A CA 1
ATOM 1842 C C . GLN A 1 223 ? 13.750 -2.477 -5.954 1.00 98.12 223 GLN A C 1
ATOM 1844 O O . GLN A 1 223 ? 14.595 -2.562 -6.841 1.00 98.12 223 GLN A O 1
ATOM 1849 N N . ILE A 1 224 ? 13.116 -1.325 -5.712 1.00 97.75 224 ILE A N 1
ATOM 1850 C CA . ILE A 1 224 ? 13.326 -0.109 -6.516 1.00 97.75 224 ILE A CA 1
ATOM 1851 C C . ILE A 1 224 ? 14.794 0.341 -6.478 1.00 97.75 224 ILE A C 1
ATOM 1853 O O . ILE A 1 224 ? 15.318 0.856 -7.466 1.00 97.75 224 ILE A O 1
ATOM 1857 N N . LYS A 1 225 ? 15.486 0.175 -5.343 1.00 97.88 225 LYS A N 1
ATOM 1858 C CA . LYS A 1 225 ? 16.918 0.496 -5.247 1.00 97.88 225 LYS A CA 1
ATOM 1859 C C . LYS A 1 225 ? 17.777 -0.445 -6.085 1.00 97.88 225 LYS A C 1
ATOM 1861 O O . LYS A 1 225 ? 18.707 0.036 -6.725 1.00 97.88 225 LYS A O 1
ATOM 1866 N N . GLU A 1 226 ? 17.477 -1.738 -6.077 1.00 97.69 226 GLU A N 1
ATOM 1867 C CA . GLU A 1 226 ? 18.188 -2.735 -6.883 1.00 97.69 226 GLU A CA 1
ATOM 1868 C C . GLU A 1 226 ? 17.965 -2.496 -8.381 1.00 97.69 226 GLU A C 1
ATOM 1870 O O . GLU A 1 226 ? 18.928 -2.430 -9.144 1.00 97.69 226 GLU A O 1
ATOM 1875 N N . GLU A 1 227 ? 16.718 -2.251 -8.791 1.00 97.88 227 GLU A N 1
ATOM 1876 C CA . GLU A 1 227 ? 16.372 -1.897 -10.172 1.00 97.88 227 GLU A CA 1
ATOM 1877 C C . GLU A 1 227 ? 17.075 -0.607 -10.613 1.00 97.88 227 GLU A C 1
ATOM 1879 O O . GLU A 1 227 ? 17.654 -0.546 -11.698 1.00 97.88 227 GLU A O 1
ATOM 1884 N N . LYS A 1 228 ? 17.103 0.417 -9.749 1.00 97.25 228 LYS A N 1
ATOM 1885 C CA . LYS A 1 228 ? 17.826 1.665 -10.018 1.00 97.25 228 LYS A CA 1
ATOM 1886 C C . LYS A 1 228 ? 19.320 1.423 -10.238 1.00 97.25 228 LYS A C 1
ATOM 1888 O O . LYS A 1 228 ? 19.891 2.028 -11.143 1.00 97.25 228 LYS A O 1
ATOM 1893 N N . GLU A 1 229 ? 19.955 0.593 -9.416 1.00 97.88 229 GLU A N 1
ATOM 1894 C CA . GLU A 1 229 ? 21.384 0.291 -9.551 1.00 97.88 229 GLU A CA 1
ATOM 1895 C C . GLU A 1 229 ? 21.668 -0.480 -10.850 1.00 97.88 229 GLU A C 1
ATOM 1897 O O . GLU A 1 229 ? 22.609 -0.144 -11.570 1.00 97.88 229 GLU A O 1
ATOM 1902 N N . SER A 1 230 ? 20.806 -1.440 -11.209 1.00 98.19 230 SER A N 1
ATOM 1903 C CA . SER A 1 230 ? 20.889 -2.161 -12.488 1.00 98.19 230 SER A CA 1
ATOM 1904 C C . SER A 1 230 ? 20.809 -1.204 -13.678 1.00 98.19 230 SER A C 1
ATOM 1906 O O . SER A 1 230 ? 21.687 -1.206 -14.539 1.00 98.19 230 SER A O 1
ATOM 1908 N N . VAL A 1 231 ? 19.805 -0.319 -13.691 1.00 97.81 231 VAL A N 1
ATOM 1909 C CA . VAL A 1 231 ? 19.614 0.670 -14.763 1.00 97.81 231 VAL A CA 1
ATOM 1910 C C . VAL A 1 231 ? 20.782 1.654 -14.838 1.00 97.81 231 VAL A C 1
ATOM 1912 O O . VAL A 1 231 ? 21.177 2.058 -15.930 1.00 97.81 231 VAL A O 1
ATOM 1915 N N . LEU A 1 232 ? 21.368 2.049 -13.703 1.00 97.75 232 LEU A N 1
ATOM 1916 C CA . LEU A 1 232 ? 22.566 2.893 -13.700 1.00 97.75 232 LEU A CA 1
ATOM 1917 C C . LEU A 1 232 ? 23.770 2.176 -14.321 1.00 97.75 232 LEU A C 1
ATOM 1919 O O . LEU A 1 232 ? 24.489 2.795 -15.105 1.00 97.75 232 LEU A O 1
ATOM 1923 N N . SER A 1 233 ? 23.956 0.886 -14.033 1.00 97.50 233 SER A N 1
ATOM 1924 C CA . SER A 1 233 ? 25.018 0.085 -14.649 1.00 97.50 233 SER A CA 1
ATOM 1925 C C . SER A 1 233 ? 24.808 -0.082 -16.157 1.00 97.50 233 SER A C 1
ATOM 1927 O O . SER A 1 233 ? 25.737 0.129 -16.937 1.00 97.50 233 SER A O 1
ATOM 1929 N N . GLU A 1 234 ? 23.582 -0.384 -16.594 1.00 97.69 234 GLU A N 1
ATOM 1930 C CA . GLU A 1 234 ? 23.228 -0.465 -18.018 1.00 97.69 234 GLU A CA 1
ATOM 1931 C C . GLU A 1 234 ? 23.446 0.874 -18.730 1.00 97.69 234 GLU A C 1
ATOM 1933 O O . GLU A 1 234 ? 24.012 0.920 -19.824 1.00 97.69 234 GLU A O 1
ATOM 1938 N N . LYS A 1 235 ? 23.062 1.983 -18.090 1.00 97.75 235 LYS A N 1
ATOM 1939 C CA . LYS A 1 235 ? 23.304 3.331 -18.607 1.00 97.75 235 LYS A CA 1
ATOM 1940 C C . LYS A 1 235 ? 24.798 3.592 -18.802 1.00 97.75 235 LYS A C 1
ATOM 1942 O O . LYS A 1 235 ? 25.182 4.072 -19.865 1.00 97.75 235 LYS A O 1
ATOM 1947 N N . GLU A 1 236 ? 25.636 3.268 -17.820 1.00 97.88 236 GLU A N 1
ATOM 1948 C CA . GLU A 1 236 ? 27.091 3.443 -17.923 1.00 97.88 236 GLU A CA 1
ATOM 1949 C C . GLU A 1 236 ? 27.686 2.588 -19.056 1.00 97.88 236 GLU A C 1
ATOM 1951 O O . GLU A 1 236 ? 28.527 3.056 -19.829 1.00 97.88 236 GLU A O 1
ATOM 1956 N N . GLN A 1 237 ? 27.221 1.345 -19.216 1.00 97.88 237 GLN A N 1
ATOM 1957 C CA . GLN A 1 237 ? 27.633 0.481 -20.327 1.00 97.88 237 GLN A CA 1
ATOM 1958 C C . GLN A 1 237 ? 27.253 1.078 -21.687 1.00 97.88 237 GLN A C 1
ATOM 1960 O O . GLN A 1 237 ? 28.082 1.108 -22.600 1.00 97.88 237 GLN A O 1
ATOM 1965 N N . MET A 1 238 ? 26.031 1.602 -21.815 1.00 96.75 238 MET A N 1
ATOM 1966 C CA . MET A 1 238 ? 25.561 2.255 -23.038 1.00 96.75 238 MET A CA 1
ATOM 1967 C C . MET A 1 238 ? 26.323 3.548 -23.339 1.00 96.75 238 MET A C 1
ATOM 1969 O O . MET A 1 238 ? 26.669 3.794 -24.495 1.00 96.75 238 MET A O 1
ATOM 1973 N N . GLU A 1 239 ? 26.640 4.356 -22.325 1.00 97.81 239 GLU A N 1
ATOM 1974 C CA . GLU A 1 239 ? 27.469 5.558 -22.479 1.00 97.81 239 GLU A CA 1
ATOM 1975 C C . GLU A 1 239 ? 28.878 5.210 -22.979 1.00 97.81 239 GLU A C 1
ATOM 1977 O O . GLU A 1 239 ? 29.391 5.852 -23.902 1.00 97.81 239 GLU A O 1
ATOM 1982 N N . ASN A 1 240 ? 29.485 4.154 -22.432 1.00 97.38 240 ASN A N 1
ATOM 1983 C CA . ASN A 1 240 ? 30.786 3.667 -22.884 1.00 97.38 240 ASN A CA 1
ATOM 1984 C C . ASN A 1 240 ? 30.734 3.158 -24.332 1.00 97.38 240 ASN A C 1
ATOM 1986 O O . ASN A 1 240 ? 31.584 3.534 -25.142 1.00 97.38 240 ASN A O 1
ATOM 1990 N N . LEU A 1 241 ? 29.714 2.369 -24.688 1.00 98.19 241 LEU A N 1
ATOM 1991 C CA . LEU A 1 241 ? 29.522 1.878 -26.055 1.00 98.19 241 LEU A CA 1
ATOM 1992 C C . LEU A 1 241 ? 29.329 3.029 -27.052 1.00 98.19 241 LEU A C 1
ATOM 1994 O O . LEU A 1 241 ? 29.922 3.028 -28.135 1.00 98.19 241 LEU A O 1
ATOM 1998 N N . LEU A 1 242 ? 28.536 4.037 -26.679 1.00 97.31 242 LEU A N 1
ATOM 1999 C CA . LEU A 1 242 ? 28.320 5.228 -27.493 1.00 97.31 242 LEU A CA 1
ATOM 2000 C C . LEU A 1 242 ? 29.630 5.988 -27.715 1.00 97.31 242 LEU A C 1
ATOM 2002 O O . LEU A 1 242 ? 29.929 6.375 -28.843 1.00 97.31 242 LEU A O 1
ATOM 2006 N N . LYS A 1 243 ? 30.442 6.155 -26.666 1.00 97.69 243 LYS A N 1
ATOM 2007 C CA . LYS A 1 243 ? 31.749 6.817 -26.755 1.00 97.69 243 LYS A CA 1
ATOM 2008 C C . LYS A 1 243 ? 32.704 6.074 -27.690 1.00 97.69 243 LYS A C 1
ATOM 2010 O O . LYS A 1 243 ? 33.356 6.709 -28.517 1.00 97.69 243 LYS A O 1
ATOM 2015 N N . THR A 1 244 ? 32.759 4.744 -27.609 1.00 97.19 244 THR A N 1
ATOM 2016 C CA . THR A 1 244 ? 33.558 3.923 -28.532 1.00 97.19 244 THR A CA 1
ATOM 2017 C C . THR A 1 244 ? 33.064 4.054 -29.972 1.00 97.19 244 THR A C 1
ATOM 2019 O O . THR A 1 244 ? 33.871 4.245 -30.878 1.00 97.19 244 THR A O 1
ATOM 2022 N N . THR A 1 245 ? 31.748 4.016 -30.187 1.00 96.75 245 THR A N 1
ATOM 2023 C CA . THR A 1 245 ? 31.144 4.141 -31.524 1.00 96.75 245 THR A CA 1
ATOM 2024 C C . THR A 1 245 ? 31.397 5.524 -32.131 1.00 96.75 245 THR A C 1
ATOM 2026 O O . THR A 1 245 ? 31.694 5.637 -33.319 1.00 96.75 245 THR A O 1
ATOM 2029 N N . LEU A 1 246 ? 31.327 6.587 -31.324 1.00 97.69 246 LEU A N 1
ATOM 2030 C CA . LEU A 1 246 ? 31.673 7.943 -31.755 1.00 97.69 246 LEU A CA 1
ATOM 2031 C C . LEU A 1 246 ? 33.142 8.043 -32.162 1.00 97.69 246 LEU A C 1
ATOM 2033 O O . LEU A 1 246 ? 33.428 8.577 -33.229 1.00 97.69 246 LEU A O 1
ATOM 2037 N N . HIS A 1 247 ? 34.053 7.470 -31.373 1.00 96.75 247 HIS A N 1
ATOM 2038 C CA . HIS A 1 247 ? 35.473 7.464 -31.716 1.00 96.75 247 HIS A CA 1
ATOM 2039 C C . HIS A 1 247 ? 35.743 6.723 -33.035 1.00 96.75 247 HIS A C 1
ATOM 2041 O O . HIS A 1 247 ? 36.448 7.235 -33.899 1.00 96.75 247 HIS A O 1
ATOM 2047 N N . GLN A 1 248 ? 35.106 5.565 -33.238 1.00 97.25 248 GLN A N 1
ATOM 2048 C CA . GLN A 1 248 ? 35.183 4.824 -34.502 1.00 97.25 248 GLN A CA 1
ATOM 2049 C C . GLN A 1 248 ? 34.622 5.632 -35.678 1.00 97.25 248 GLN A C 1
ATOM 2051 O O . GLN A 1 248 ? 35.193 5.633 -36.765 1.00 97.25 248 GLN A O 1
ATOM 2056 N N . LYS A 1 249 ? 33.510 6.348 -35.476 1.00 96.50 249 LYS A N 1
ATOM 2057 C CA . LYS A 1 249 ? 32.933 7.224 -36.501 1.00 96.50 249 LYS A CA 1
ATOM 2058 C C . LYS A 1 249 ? 33.897 8.348 -36.884 1.00 96.50 249 LYS A C 1
ATOM 2060 O O . LYS A 1 249 ? 34.046 8.615 -38.073 1.00 96.50 249 LYS A O 1
ATOM 2065 N N . GLU A 1 250 ? 34.530 8.998 -35.911 1.00 97.06 250 GLU A N 1
ATOM 2066 C CA . GLU A 1 250 ? 35.535 10.041 -36.156 1.00 97.06 250 GLU A CA 1
ATOM 2067 C C . GLU A 1 250 ? 36.740 9.483 -36.930 1.00 97.06 250 GLU A C 1
ATOM 2069 O O . GLU A 1 250 ? 37.193 10.101 -37.894 1.00 97.06 250 GLU A O 1
ATOM 2074 N N . GLU A 1 251 ? 37.212 8.286 -36.573 1.00 97.12 251 GLU A N 1
ATOM 2075 C CA . GLU A 1 251 ? 38.305 7.601 -37.271 1.00 97.12 251 GLU A CA 1
ATOM 2076 C C . GLU A 1 251 ? 37.943 7.286 -38.732 1.00 97.12 251 GLU A C 1
ATOM 2078 O O . GLU A 1 251 ? 38.692 7.638 -39.648 1.00 97.12 251 GLU A O 1
ATOM 2083 N N . PHE A 1 252 ? 36.760 6.714 -38.981 1.00 97.00 252 PHE A N 1
ATOM 2084 C CA . PHE A 1 252 ? 36.285 6.464 -40.343 1.00 97.00 252 PHE A CA 1
ATOM 2085 C C . PHE A 1 252 ? 36.082 7.754 -41.139 1.00 97.00 252 PHE A C 1
ATOM 2087 O O . PHE A 1 252 ? 36.396 7.794 -42.327 1.00 97.00 252 PHE A O 1
ATOM 2094 N N . GLN A 1 253 ? 35.593 8.827 -40.512 1.00 97.62 253 GLN A N 1
ATOM 2095 C CA . GLN A 1 253 ? 35.461 10.127 -41.172 1.00 97.62 253 GLN A CA 1
ATOM 2096 C C . GLN A 1 253 ? 36.819 10.680 -41.615 1.00 97.62 253 GLN A C 1
ATOM 2098 O O . GLN A 1 253 ? 36.936 11.171 -42.739 1.00 97.62 253 GLN A O 1
ATOM 2103 N N . LEU A 1 254 ? 37.850 10.566 -40.773 1.00 97.31 254 LEU A N 1
ATOM 2104 C CA . LEU A 1 254 ? 39.214 10.948 -41.143 1.00 97.31 254 LEU A CA 1
ATOM 2105 C C . LEU A 1 254 ? 39.743 10.087 -42.292 1.00 97.31 254 LEU A C 1
ATOM 2107 O O . LEU A 1 254 ? 40.304 10.627 -43.245 1.00 97.31 254 LEU A O 1
ATOM 2111 N N . GLN A 1 255 ? 39.519 8.772 -42.248 1.00 97.56 255 GLN A N 1
ATOM 2112 C CA . GLN A 1 255 ? 39.942 7.862 -43.311 1.00 97.56 255 GLN A CA 1
ATOM 2113 C C . GLN A 1 255 ? 39.274 8.192 -44.654 1.00 97.56 255 GLN A C 1
ATOM 2115 O O . GLN A 1 255 ? 39.959 8.290 -45.672 1.00 97.56 255 GLN A O 1
ATOM 2120 N N . VAL A 1 256 ? 37.958 8.419 -44.657 1.00 96.81 256 VAL A N 1
ATOM 2121 C CA . VAL A 1 256 ? 37.209 8.825 -45.856 1.00 96.81 256 VAL A CA 1
ATOM 2122 C C . VAL A 1 256 ? 37.719 10.166 -46.380 1.00 96.81 256 VAL A C 1
ATOM 2124 O O . VAL A 1 256 ? 37.920 10.311 -47.583 1.00 96.81 256 VAL A O 1
ATOM 2127 N N . HIS A 1 257 ? 38.000 11.134 -45.502 1.00 96.62 257 HIS A N 1
ATOM 2128 C CA . HIS A 1 257 ? 38.575 12.410 -45.927 1.00 96.62 257 HIS A CA 1
ATOM 2129 C C . HIS A 1 257 ? 39.957 12.223 -46.576 1.00 96.62 257 HIS A C 1
ATOM 2131 O O . HIS A 1 257 ? 40.236 12.835 -47.612 1.00 96.62 257 HIS A O 1
ATOM 2137 N N . MET A 1 258 ? 40.822 11.381 -46.004 1.00 96.69 258 MET A N 1
ATOM 2138 C CA . MET A 1 258 ? 42.132 11.087 -46.590 1.00 96.69 258 MET A CA 1
ATOM 2139 C C . MET A 1 258 ? 41.998 10.469 -47.984 1.00 96.69 258 MET A C 1
ATOM 2141 O O . MET A 1 258 ? 42.632 10.952 -48.920 1.00 96.69 258 MET A O 1
ATOM 2145 N N . GLN A 1 259 ? 41.123 9.474 -48.138 1.00 96.06 259 GLN A N 1
ATOM 2146 C CA . GLN A 1 259 ? 40.855 8.839 -49.429 1.00 96.06 259 GLN A CA 1
ATOM 2147 C C . GLN A 1 259 ? 40.270 9.822 -50.447 1.00 96.06 259 GLN A C 1
ATOM 2149 O O . GLN A 1 259 ? 40.687 9.818 -51.600 1.00 96.06 259 GLN A O 1
ATOM 2154 N N . GLN A 1 260 ? 39.362 10.711 -50.033 1.00 96.44 260 GLN A N 1
ATOM 2155 C CA . GLN A 1 260 ? 38.824 11.750 -50.913 1.00 96.44 260 GLN A CA 1
ATOM 2156 C C . GLN A 1 260 ? 39.936 12.667 -51.434 1.00 96.44 260 GLN A C 1
ATOM 2158 O O . GLN A 1 260 ? 39.995 12.950 -52.625 1.00 96.44 260 GLN A O 1
ATOM 2163 N N . LYS A 1 261 ? 40.869 13.072 -50.566 1.00 96.00 261 LYS A N 1
ATOM 2164 C CA . LYS A 1 261 ? 42.007 13.908 -50.966 1.00 96.00 261 LYS A CA 1
ATOM 2165 C C . LYS A 1 261 ? 42.952 13.178 -51.926 1.00 96.00 261 LYS A C 1
ATOM 2167 O O . LYS A 1 261 ? 43.485 13.791 -52.846 1.00 96.00 261 LYS A O 1
ATOM 2172 N N . GLU A 1 262 ? 43.181 11.883 -51.717 1.00 96.44 262 GLU A N 1
ATOM 2173 C CA . GLU A 1 262 ? 43.947 11.056 -52.656 1.00 96.44 262 GLU A CA 1
ATOM 2174 C C . GLU A 1 262 ? 43.249 10.952 -54.016 1.00 96.44 262 GLU A C 1
ATOM 2176 O O . GLU A 1 262 ? 43.905 11.105 -55.045 1.00 96.44 262 GLU A O 1
ATOM 2181 N N . MET A 1 263 ? 41.927 10.768 -54.025 1.00 94.81 263 MET A N 1
ATOM 2182 C CA . MET A 1 263 ? 41.120 10.762 -55.246 1.00 94.81 263 MET A CA 1
ATOM 2183 C C . MET A 1 263 ? 41.193 12.096 -55.991 1.00 94.81 263 MET A C 1
ATOM 2185 O O . MET A 1 263 ? 41.407 12.086 -57.201 1.00 94.81 263 MET A O 1
ATOM 2189 N N . ASP A 1 264 ? 41.094 13.226 -55.287 1.00 96.12 264 ASP A N 1
ATOM 2190 C CA . ASP A 1 264 ? 41.213 14.561 -55.886 1.00 96.12 264 ASP A CA 1
ATOM 2191 C C . ASP A 1 264 ? 42.605 14.760 -56.521 1.00 96.12 264 ASP A C 1
ATOM 2193 O O . ASP A 1 264 ? 42.714 15.175 -57.675 1.00 96.12 264 ASP A O 1
ATOM 2197 N N . ASN A 1 265 ? 43.678 14.365 -55.819 1.00 95.94 265 ASN A N 1
ATOM 2198 C CA . ASN A 1 265 ? 45.048 14.430 -56.346 1.00 95.94 265 ASN A CA 1
ATOM 2199 C C . ASN A 1 265 ? 45.234 13.555 -57.598 1.00 95.94 265 ASN A C 1
ATOM 2201 O O . ASN A 1 265 ? 45.893 13.960 -58.558 1.00 95.94 265 ASN A O 1
ATOM 2205 N N . LEU A 1 266 ? 44.680 12.337 -57.595 1.00 95.94 266 LEU A N 1
ATOM 2206 C CA . LEU A 1 266 ? 44.718 11.448 -58.757 1.00 95.94 266 LEU A CA 1
ATOM 2207 C C . LEU A 1 266 ? 43.913 12.028 -59.919 1.00 95.94 266 LEU A C 1
ATOM 2209 O O . LEU A 1 266 ? 44.352 11.939 -61.063 1.00 95.94 266 LEU A O 1
ATOM 2213 N N . GLN A 1 267 ? 42.766 12.641 -59.638 1.00 96.62 267 GLN A N 1
ATOM 2214 C CA . GLN A 1 267 ? 41.943 13.287 -60.649 1.00 96.62 267 GLN A CA 1
ATOM 2215 C C . GLN A 1 267 ? 42.672 14.466 -61.302 1.00 96.62 267 GLN A C 1
ATOM 2217 O O . GLN A 1 267 ? 42.605 14.606 -62.523 1.00 96.62 267 GLN A O 1
ATOM 2222 N N . ASP A 1 268 ? 43.403 15.273 -60.535 1.00 95.94 268 ASP A N 1
ATOM 2223 C CA . ASP A 1 268 ? 44.224 16.356 -61.084 1.00 95.94 268 ASP A CA 1
ATOM 2224 C C . ASP A 1 268 ? 45.403 15.819 -61.910 1.00 95.94 268 ASP A C 1
ATOM 2226 O O . ASP A 1 268 ? 45.608 16.262 -63.038 1.00 95.94 268 ASP A O 1
ATOM 2230 N N . CYS A 1 269 ? 46.086 14.768 -61.445 1.00 96.25 269 CYS A N 1
ATOM 2231 C CA . CYS A 1 269 ? 47.121 14.087 -62.233 1.00 96.25 269 CYS A CA 1
ATOM 2232 C C . CYS A 1 269 ? 46.571 13.530 -63.561 1.00 96.25 269 CYS A C 1
ATOM 2234 O O . CYS A 1 269 ? 47.215 13.636 -64.606 1.00 96.25 269 CYS A O 1
ATOM 2236 N N . ILE A 1 270 ? 45.362 12.958 -63.546 1.00 95.75 270 ILE A N 1
ATOM 2237 C CA . ILE A 1 270 ? 44.687 12.490 -64.761 1.00 95.75 270 ILE A CA 1
ATOM 2238 C C . ILE A 1 270 ? 44.402 13.665 -65.702 1.00 95.75 270 ILE A C 1
ATOM 2240 O O . ILE A 1 270 ? 44.658 13.529 -66.897 1.00 95.75 270 ILE A O 1
ATOM 2244 N N . LYS A 1 271 ? 43.915 14.811 -65.201 1.00 96.12 271 LYS A N 1
ATOM 2245 C CA . LYS A 1 271 ? 43.690 16.011 -66.031 1.00 96.12 271 LYS A CA 1
ATOM 2246 C C . LYS A 1 271 ? 44.984 16.481 -66.694 1.00 96.12 271 LYS A C 1
ATOM 2248 O O . LYS A 1 271 ? 44.983 16.679 -67.906 1.00 96.12 271 LYS A O 1
ATOM 2253 N N . ASP A 1 272 ? 46.078 16.577 -65.940 1.00 96.44 272 ASP A N 1
ATOM 2254 C CA . ASP A 1 272 ? 47.387 16.972 -66.473 1.00 96.44 272 ASP A CA 1
ATOM 2255 C C . ASP A 1 272 ? 47.851 16.002 -67.570 1.00 96.44 272 ASP A C 1
ATOM 2257 O O . ASP A 1 272 ? 48.256 16.414 -68.655 1.00 96.44 272 ASP A O 1
ATOM 2261 N N . LYS A 1 273 ? 47.712 14.689 -67.342 1.00 96.00 273 LYS A N 1
ATOM 2262 C CA . LYS A 1 273 ? 48.061 13.666 -68.342 1.00 96.00 273 LYS A CA 1
ATOM 2263 C C . LYS A 1 273 ? 47.179 13.724 -69.587 1.00 96.00 273 LYS A C 1
ATOM 2265 O O . LYS A 1 273 ? 47.663 13.428 -70.677 1.00 96.00 273 LYS A O 1
ATOM 2270 N N . VAL A 1 274 ? 45.903 14.083 -69.450 1.00 96.50 274 VAL A N 1
ATOM 2271 C CA . VAL A 1 274 ? 45.010 14.312 -70.595 1.00 96.50 274 VAL A CA 1
ATOM 2272 C C . VAL A 1 274 ? 45.476 15.528 -71.398 1.00 96.50 274 VAL A C 1
ATOM 2274 O O . VAL A 1 274 ? 45.555 15.426 -72.620 1.00 96.50 274 VAL A O 1
ATOM 2277 N N . MET A 1 275 ? 45.860 16.625 -70.736 1.00 95.81 275 MET A N 1
ATOM 2278 C CA . MET A 1 275 ? 46.416 17.806 -71.409 1.00 95.81 275 MET A CA 1
ATOM 2279 C C . MET A 1 275 ? 47.714 17.480 -72.165 1.00 95.81 275 MET A C 1
ATOM 2281 O O . MET A 1 275 ? 47.819 17.806 -73.347 1.00 95.81 275 MET A O 1
ATOM 2285 N N . ASP A 1 276 ? 48.650 16.760 -71.533 1.00 95.44 276 ASP A N 1
ATOM 2286 C CA . ASP A 1 276 ? 49.890 16.288 -72.176 1.00 95.44 276 ASP A CA 1
ATOM 2287 C C . ASP A 1 276 ? 49.585 15.449 -73.438 1.00 95.44 276 ASP A C 1
ATOM 2289 O O . ASP A 1 276 ? 50.224 15.590 -74.483 1.00 95.44 276 ASP A O 1
ATOM 2293 N N . LEU A 1 277 ? 48.596 14.547 -73.359 1.00 95.62 277 LEU A N 1
ATOM 2294 C CA . LEU A 1 277 ? 48.189 13.700 -74.485 1.00 95.62 277 LEU A CA 1
ATOM 2295 C C . LEU A 1 277 ? 47.571 14.509 -75.631 1.00 95.62 277 LEU A C 1
ATOM 2297 O O . LEU A 1 277 ? 47.799 14.180 -76.798 1.00 95.62 277 LEU A O 1
ATOM 2301 N N . GLU A 1 278 ? 46.788 15.542 -75.326 1.00 94.62 278 GLU A N 1
ATOM 2302 C CA . GLU A 1 278 ? 46.217 16.447 -76.326 1.00 94.62 278 GLU A CA 1
ATOM 2303 C C . GLU A 1 278 ? 47.301 17.268 -77.034 1.00 94.62 278 GLU A C 1
ATOM 2305 O O . GLU A 1 278 ? 47.265 17.382 -78.264 1.00 94.62 278 GLU A O 1
ATOM 2310 N N . GLU A 1 279 ? 48.298 17.762 -76.294 1.00 96.00 279 GLU A N 1
ATOM 2311 C CA . GLU A 1 279 ? 49.455 18.470 -76.852 1.00 96.00 279 GLU A CA 1
ATOM 2312 C C . GLU A 1 279 ? 50.262 17.560 -77.785 1.00 96.00 279 GLU A C 1
ATOM 2314 O O . GLU A 1 279 ? 50.434 17.884 -78.963 1.00 96.00 279 GLU A O 1
ATOM 2319 N N . LEU A 1 280 ? 50.648 16.366 -77.320 1.00 95.56 280 LEU A N 1
ATOM 2320 C CA . LEU A 1 280 ? 51.365 15.375 -78.133 1.00 95.56 280 LEU A CA 1
ATOM 2321 C C . LEU A 1 280 ? 50.578 14.966 -79.382 1.00 95.56 280 LEU A C 1
ATOM 2323 O O . LEU A 1 280 ? 51.150 14.770 -80.457 1.00 95.56 280 LEU A O 1
ATOM 2327 N N . LYS A 1 281 ? 49.253 14.836 -79.272 1.00 95.31 281 LYS A N 1
ATOM 2328 C CA . LYS A 1 281 ? 48.385 14.564 -80.422 1.00 95.31 281 LYS A CA 1
ATOM 2329 C C . LYS A 1 281 ? 48.432 15.724 -81.421 1.00 95.31 281 LYS A C 1
ATOM 2331 O O . LYS A 1 281 ? 48.530 15.481 -82.626 1.00 95.31 281 LYS A O 1
ATOM 2336 N N . GLY A 1 282 ? 48.409 16.966 -80.937 1.00 94.38 282 GLY A N 1
ATOM 2337 C CA . GLY A 1 282 ? 48.596 18.176 -81.738 1.00 94.38 282 GLY A CA 1
ATOM 2338 C C . GLY A 1 282 ? 49.946 18.209 -82.460 1.00 94.38 282 GLY A C 1
ATOM 2339 O O . GLY A 1 282 ? 49.985 18.402 -83.679 1.00 94.38 282 GLY A O 1
ATOM 2340 N N . GLU A 1 283 ? 51.041 17.947 -81.747 1.00 94.75 283 GLU A N 1
ATOM 2341 C CA . GLU A 1 283 ? 52.388 17.841 -82.321 1.00 94.75 283 GLU A CA 1
ATOM 2342 C C . GLU A 1 283 ? 52.467 16.747 -83.391 1.00 94.75 283 GLU A C 1
ATOM 2344 O O . GLU A 1 283 ? 53.013 16.967 -84.474 1.00 94.75 283 GLU A O 1
ATOM 2349 N N . ASN A 1 284 ? 51.862 15.582 -83.139 1.00 94.44 284 ASN A N 1
ATOM 2350 C CA . ASN A 1 284 ? 51.832 14.477 -84.094 1.00 94.44 284 ASN A CA 1
ATOM 2351 C C . ASN A 1 284 ? 51.101 14.868 -85.390 1.00 94.44 284 ASN A C 1
ATOM 2353 O O . ASN A 1 284 ? 51.586 14.578 -86.487 1.00 94.44 284 ASN A O 1
ATOM 2357 N N . TYR A 1 285 ? 49.974 15.584 -85.295 1.00 94.88 285 TYR A N 1
ATOM 2358 C CA . TYR A 1 285 ? 49.289 16.128 -86.473 1.00 94.88 285 TYR A CA 1
ATOM 2359 C C . TYR A 1 285 ? 50.165 17.122 -87.246 1.00 94.88 285 TYR A C 1
ATOM 2361 O O . TYR A 1 285 ? 50.241 17.036 -88.475 1.00 94.88 285 TYR A O 1
ATOM 2369 N N . GLN A 1 286 ? 50.855 18.034 -86.553 1.00 94.62 286 GLN A N 1
ATOM 2370 C CA . GLN A 1 286 ? 51.754 19.001 -87.192 1.00 94.62 286 GLN A CA 1
ATOM 2371 C C . GLN A 1 286 ? 52.928 18.313 -87.895 1.00 94.62 286 GLN A C 1
ATOM 2373 O O . GLN A 1 286 ? 53.240 18.648 -89.043 1.00 94.62 286 GLN A O 1
ATOM 2378 N N . LEU A 1 287 ? 53.544 17.323 -87.243 1.00 95.06 287 LEU A N 1
ATOM 2379 C CA . LEU A 1 287 ? 54.643 16.540 -87.796 1.00 95.06 287 LEU A CA 1
ATOM 2380 C C . LEU A 1 287 ? 54.193 15.743 -89.026 1.00 95.06 287 LEU A C 1
ATOM 2382 O O . LEU A 1 287 ? 54.867 15.778 -90.053 1.00 95.06 287 LEU A O 1
ATOM 2386 N N . ASN A 1 288 ? 53.025 15.096 -88.973 1.00 94.19 288 ASN A N 1
ATOM 2387 C CA . ASN A 1 288 ? 52.455 14.394 -90.126 1.00 94.19 288 ASN A CA 1
ATOM 2388 C C . ASN A 1 288 ? 52.193 15.344 -91.304 1.00 94.19 288 ASN A C 1
ATOM 2390 O O . ASN A 1 288 ? 52.530 15.023 -92.446 1.00 94.19 288 ASN A O 1
ATOM 2394 N N . ALA A 1 289 ? 51.653 16.539 -91.045 1.00 94.31 289 ALA A N 1
ATOM 2395 C CA . ALA A 1 289 ? 51.448 17.555 -92.075 1.00 94.31 289 ALA A CA 1
ATOM 2396 C C . ALA A 1 289 ? 52.776 18.084 -92.653 1.00 94.31 289 ALA A C 1
ATOM 2398 O O . ALA A 1 289 ? 52.871 18.361 -93.851 1.00 94.31 289 ALA A O 1
ATOM 2399 N N . ALA A 1 290 ? 53.815 18.238 -91.827 1.00 93.62 290 ALA A N 1
ATOM 2400 C CA . ALA A 1 290 ? 55.158 18.601 -92.279 1.00 93.62 290 ALA A CA 1
ATOM 2401 C C . ALA A 1 290 ? 55.783 17.495 -93.144 1.00 93.62 290 ALA A C 1
ATOM 2403 O O . ALA A 1 290 ? 56.301 17.782 -94.221 1.00 93.62 290 ALA A O 1
ATOM 2404 N N . LEU A 1 291 ? 55.653 16.234 -92.732 1.00 94.56 291 LEU A N 1
ATOM 2405 C CA . LEU A 1 291 ? 56.141 15.072 -93.471 1.00 94.56 291 LEU A CA 1
ATOM 2406 C C . LEU A 1 291 ? 55.430 14.924 -94.824 1.00 94.56 291 LEU A C 1
ATOM 2408 O O . LEU A 1 291 ? 56.073 14.623 -95.830 1.00 94.56 291 LEU A O 1
ATOM 2412 N N . PHE A 1 292 ? 54.123 15.196 -94.886 1.00 94.31 292 PHE A N 1
ATOM 2413 C CA . PHE A 1 292 ? 53.377 15.248 -96.145 1.00 94.31 292 PHE A CA 1
ATOM 2414 C C . PHE A 1 292 ? 53.875 16.373 -97.066 1.00 94.31 292 PHE A C 1
ATOM 2416 O O . PHE A 1 292 ? 54.152 16.127 -98.240 1.00 94.31 292 PHE A O 1
ATOM 2423 N N . ARG A 1 293 ? 54.067 17.589 -96.530 1.00 93.19 293 ARG A N 1
ATOM 2424 C CA . ARG A 1 293 ? 54.653 18.713 -97.284 1.00 93.19 293 ARG A CA 1
ATOM 2425 C C . ARG A 1 293 ? 56.049 18.380 -97.809 1.00 93.19 293 ARG A C 1
ATOM 2427 O O . ARG A 1 293 ? 56.342 18.666 -98.965 1.00 93.19 293 ARG A O 1
ATOM 2434 N N . GLN A 1 294 ? 56.889 17.739 -96.999 1.00 92.56 294 GLN A N 1
ATOM 2435 C CA . GLN A 1 294 ? 58.228 17.329 -97.411 1.00 92.56 294 GLN A CA 1
ATOM 2436 C C . GLN A 1 294 ? 58.194 16.273 -98.521 1.00 92.56 294 GLN A C 1
ATOM 2438 O O . GLN A 1 294 ? 58.939 16.396 -99.487 1.00 92.56 294 GLN A O 1
ATOM 2443 N N . LYS A 1 295 ? 57.295 15.282 -98.443 1.00 94.25 295 LYS A N 1
ATOM 2444 C CA . LYS A 1 295 ? 57.076 14.321 -99.538 1.00 94.25 295 LYS A CA 1
ATOM 2445 C C . LYS A 1 295 ? 56.674 15.020 -100.838 1.00 94.25 295 LYS A C 1
ATOM 2447 O O . LYS A 1 295 ? 57.213 14.695 -101.887 1.00 94.25 295 LYS A O 1
ATOM 2452 N N . MET A 1 296 ? 55.774 16.003 -100.771 1.00 92.81 296 MET A N 1
ATOM 2453 C CA . MET A 1 296 ? 55.358 16.773 -101.947 1.00 92.81 296 MET A CA 1
ATOM 2454 C C . MET A 1 296 ? 56.516 17.583 -102.548 1.00 92.81 296 MET A C 1
ATOM 2456 O O . MET A 1 296 ? 56.679 17.598 -103.765 1.00 92.81 296 MET A O 1
ATOM 2460 N N . LEU A 1 297 ? 57.342 18.215 -101.707 1.00 92.56 297 LEU A N 1
ATOM 2461 C CA . LEU A 1 297 ? 58.540 18.934 -102.153 1.00 92.56 297 LEU A CA 1
ATOM 2462 C C . LEU A 1 297 ? 59.563 17.999 -102.806 1.00 92.56 297 LEU A C 1
ATOM 2464 O O . LEU A 1 297 ? 60.095 18.344 -103.856 1.00 92.56 297 LEU A O 1
ATOM 2468 N N . ASN A 1 298 ? 59.802 16.819 -102.227 1.00 91.25 298 ASN A N 1
ATOM 2469 C CA . ASN A 1 298 ? 60.696 15.820 -102.811 1.00 91.25 298 ASN A CA 1
ATOM 2470 C C . ASN A 1 298 ? 60.186 15.352 -104.180 1.00 91.25 298 ASN A C 1
ATOM 2472 O O . ASN A 1 298 ? 60.955 15.365 -105.133 1.00 91.25 298 ASN A O 1
ATOM 2476 N N . ASN A 1 299 ? 58.893 15.032 -104.305 1.00 91.50 299 ASN A N 1
ATOM 2477 C CA . ASN A 1 299 ? 58.291 14.652 -105.587 1.00 91.50 299 ASN A CA 1
ATOM 2478 C C . ASN A 1 299 ? 58.424 15.773 -106.631 1.00 91.50 299 ASN A C 1
ATOM 2480 O O . ASN A 1 299 ? 58.807 15.519 -107.768 1.00 91.50 299 ASN A O 1
ATOM 2484 N N . LEU A 1 300 ? 58.161 17.029 -106.247 1.00 92.19 300 LEU A N 1
ATOM 2485 C CA . LEU A 1 300 ? 58.321 18.175 -107.145 1.00 92.19 300 LEU A CA 1
ATOM 2486 C C . LEU A 1 300 ? 59.787 18.368 -107.559 1.00 92.19 300 LEU A C 1
ATOM 2488 O O . LEU A 1 300 ? 60.071 18.703 -108.706 1.00 92.19 300 LEU A O 1
ATOM 2492 N N . GLN A 1 301 ? 60.730 18.158 -106.640 1.00 90.75 301 GLN A N 1
ATOM 2493 C CA . GLN A 1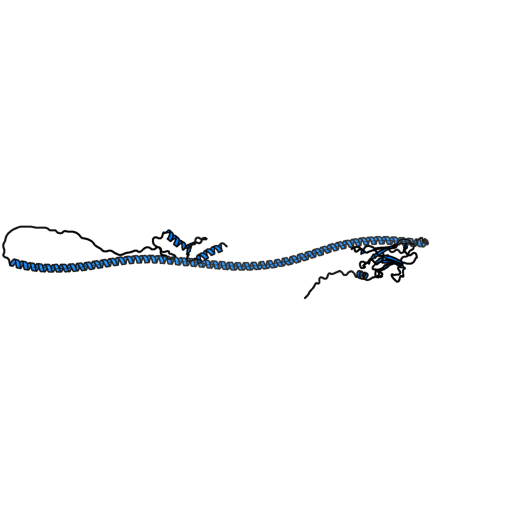 301 ? 62.157 18.204 -106.940 1.00 90.75 301 GLN A CA 1
ATOM 2494 C C . GLN A 1 301 ? 62.554 17.074 -107.899 1.00 90.75 301 GLN A C 1
ATOM 2496 O O . GLN A 1 301 ? 63.284 17.329 -108.854 1.00 90.75 301 GLN A O 1
ATOM 2501 N N . GLU A 1 302 ? 62.056 15.854 -107.695 1.00 90.62 302 GLU A N 1
ATOM 2502 C CA . GLU A 1 302 ? 62.247 14.729 -108.615 1.00 90.62 302 GLU A CA 1
ATOM 2503 C C . GLU A 1 302 ? 61.712 15.072 -110.016 1.00 90.62 302 GLU A C 1
ATOM 2505 O O . GLU A 1 302 ? 62.451 14.957 -110.997 1.00 90.62 302 GLU A O 1
ATOM 2510 N N . GLU A 1 303 ? 60.495 15.616 -110.121 1.00 89.88 303 GLU A N 1
ATOM 2511 C CA . GLU A 1 303 ? 59.917 16.090 -111.387 1.00 89.88 303 GLU A CA 1
ATOM 2512 C C . GLU A 1 303 ? 60.763 17.192 -112.045 1.00 89.88 303 GLU A C 1
ATOM 2514 O O . GLU A 1 303 ? 61.049 17.124 -113.242 1.00 89.88 303 GLU A O 1
ATOM 2519 N N . GLN A 1 304 ? 61.225 18.186 -111.277 1.00 89.88 304 GLN A N 1
ATOM 2520 C CA . GLN A 1 304 ? 62.112 19.242 -111.779 1.00 89.88 304 GLN A CA 1
ATOM 2521 C C . GLN A 1 304 ? 63.451 18.680 -112.272 1.00 89.88 304 GLN A C 1
ATOM 2523 O O . GLN A 1 304 ? 63.941 19.098 -113.323 1.00 89.88 304 GLN A O 1
ATOM 2528 N N . THR A 1 305 ? 64.049 17.725 -111.552 1.00 90.56 305 THR A N 1
ATOM 2529 C CA . THR A 1 305 ? 65.303 17.087 -111.982 1.00 90.56 305 THR A CA 1
ATOM 2530 C C . THR A 1 305 ? 65.121 16.294 -113.272 1.00 90.56 305 THR A C 1
ATOM 2532 O O . THR A 1 305 ? 65.971 16.385 -114.160 1.00 90.56 305 THR A O 1
ATOM 2535 N N . LEU A 1 306 ? 63.995 15.590 -113.427 1.00 92.19 306 LEU A N 1
ATOM 2536 C CA . LEU A 1 306 ? 63.654 14.878 -114.656 1.00 92.19 306 LEU A CA 1
ATOM 2537 C C . LEU A 1 306 ? 63.429 15.853 -115.821 1.00 92.19 306 LEU A C 1
ATOM 2539 O O . LEU A 1 306 ? 63.978 15.656 -116.905 1.00 92.19 306 LEU A O 1
ATOM 2543 N N . ALA A 1 307 ? 62.689 16.942 -115.597 1.00 90.44 307 ALA A N 1
ATOM 2544 C CA . ALA A 1 307 ? 62.469 17.981 -116.600 1.00 90.44 307 ALA A CA 1
ATOM 2545 C C . ALA A 1 307 ? 63.788 18.629 -117.059 1.00 90.44 307 ALA A C 1
ATOM 2547 O O . ALA A 1 307 ? 64.005 18.802 -118.258 1.00 90.44 307 ALA A O 1
ATOM 2548 N N . LEU A 1 308 ? 64.707 18.926 -116.132 1.00 90.19 308 LEU A N 1
ATOM 2549 C CA . LEU A 1 308 ? 66.042 19.438 -116.461 1.00 90.19 308 LEU A CA 1
ATOM 2550 C C . LEU A 1 308 ? 66.869 18.435 -117.274 1.00 90.19 308 LEU A C 1
ATOM 2552 O O . LEU A 1 308 ? 67.563 18.842 -118.206 1.00 90.19 308 LEU A O 1
ATOM 2556 N N . GLN A 1 309 ? 66.793 17.136 -116.964 1.00 90.88 309 GLN A N 1
ATOM 2557 C CA . GLN A 1 309 ? 67.448 16.097 -117.765 1.00 90.88 309 GLN A CA 1
ATOM 2558 C C . GLN A 1 309 ? 66.884 16.037 -119.191 1.00 90.88 309 GLN A C 1
ATOM 2560 O O . GLN A 1 309 ? 67.659 15.960 -120.145 1.00 90.88 309 GLN A O 1
ATOM 2565 N N . ILE A 1 310 ? 65.558 16.127 -119.348 1.00 91.00 310 ILE A N 1
ATOM 2566 C CA . ILE A 1 310 ? 64.895 16.162 -120.661 1.00 91.00 310 ILE A CA 1
ATOM 2567 C C . ILE A 1 310 ? 65.323 17.404 -121.449 1.00 91.00 310 ILE A C 1
ATOM 2569 O O . ILE A 1 310 ? 65.742 17.273 -122.596 1.00 91.00 310 ILE A O 1
ATOM 2573 N N . LEU A 1 311 ? 65.275 18.592 -120.839 1.00 88.75 311 LEU A N 1
ATOM 2574 C CA . LEU A 1 311 ? 65.691 19.843 -121.483 1.00 88.75 311 LEU A CA 1
ATOM 2575 C C . LEU A 1 311 ? 67.167 19.820 -121.880 1.00 88.75 311 LEU A C 1
ATOM 2577 O O . LEU A 1 311 ? 67.517 20.299 -122.955 1.00 88.75 311 LEU A O 1
ATOM 2581 N N . LYS A 1 312 ? 68.039 19.247 -121.044 1.00 90.50 312 LYS A N 1
ATOM 2582 C CA . LYS A 1 312 ? 69.456 19.077 -121.376 1.00 90.50 312 LYS A CA 1
ATOM 2583 C C . LYS A 1 312 ? 69.632 18.173 -122.595 1.00 90.50 312 LYS A C 1
ATOM 2585 O O . LYS A 1 312 ? 70.347 18.551 -123.512 1.00 90.50 312 LYS A O 1
ATOM 2590 N N . LYS A 1 313 ? 68.921 17.043 -122.645 1.00 90.88 313 LYS A N 1
ATOM 2591 C CA . LYS A 1 313 ? 68.931 16.154 -123.812 1.00 90.88 313 LYS A CA 1
ATOM 2592 C C . LYS A 1 313 ? 68.418 16.863 -125.070 1.00 90.88 313 LYS A C 1
ATOM 2594 O O . LYS A 1 313 ? 69.074 16.803 -126.096 1.00 90.88 313 LYS A O 1
ATOM 2599 N N . GLN A 1 314 ? 67.302 17.587 -124.977 1.00 89.69 314 GLN A N 1
ATOM 2600 C CA . GLN A 1 314 ? 66.768 18.377 -126.093 1.00 89.69 314 GLN A CA 1
ATOM 2601 C C . GLN A 1 314 ? 67.743 19.461 -126.559 1.00 89.69 314 GLN A C 1
ATOM 2603 O O . GLN A 1 314 ? 67.858 19.701 -127.755 1.00 89.69 314 GLN A O 1
ATOM 2608 N N . LYS A 1 315 ? 68.450 20.118 -125.633 1.00 88.75 315 LYS A N 1
ATOM 2609 C CA . LYS A 1 315 ? 69.503 21.080 -125.961 1.00 88.75 315 LYS A CA 1
ATOM 2610 C C . LYS A 1 315 ? 70.647 20.399 -126.715 1.00 88.75 315 LYS A C 1
ATOM 2612 O O . LYS A 1 315 ? 71.060 20.930 -127.737 1.00 88.75 315 LYS A O 1
ATOM 2617 N N . ASP A 1 316 ? 71.130 19.256 -126.234 1.00 89.44 316 ASP A N 1
ATOM 2618 C CA . ASP A 1 316 ? 72.213 18.504 -126.878 1.00 89.44 316 ASP A CA 1
ATOM 2619 C C . ASP A 1 316 ? 71.783 18.013 -128.279 1.00 89.44 316 ASP A C 1
ATOM 2621 O O . ASP A 1 316 ? 72.538 18.146 -129.242 1.00 89.44 316 ASP A O 1
ATOM 2625 N N . ASP A 1 317 ? 70.542 17.528 -128.417 1.00 88.25 317 ASP A N 1
ATOM 2626 C CA . ASP A 1 317 ? 69.940 17.123 -129.695 1.00 88.25 317 ASP A CA 1
ATOM 2627 C C . ASP A 1 317 ? 69.832 18.320 -130.662 1.00 88.25 317 ASP A C 1
ATOM 2629 O O . ASP A 1 317 ? 70.234 18.219 -131.823 1.00 88.25 317 ASP A O 1
ATOM 2633 N N . LEU A 1 318 ? 69.355 19.480 -130.185 1.00 86.25 318 LEU A N 1
ATOM 2634 C CA . LEU A 1 318 ? 69.286 20.721 -130.965 1.00 86.25 318 LEU A CA 1
ATOM 2635 C C . LEU A 1 318 ? 70.670 21.255 -131.329 1.00 86.25 318 LEU A C 1
ATOM 2637 O O . LEU A 1 318 ? 70.841 21.752 -132.434 1.00 86.25 318 LEU A O 1
ATOM 2641 N N . GLU A 1 319 ? 71.663 21.182 -130.443 1.00 86.38 319 GLU A N 1
ATOM 2642 C CA . GLU A 1 319 ? 73.047 21.555 -130.755 1.00 86.38 319 GLU A CA 1
ATOM 2643 C C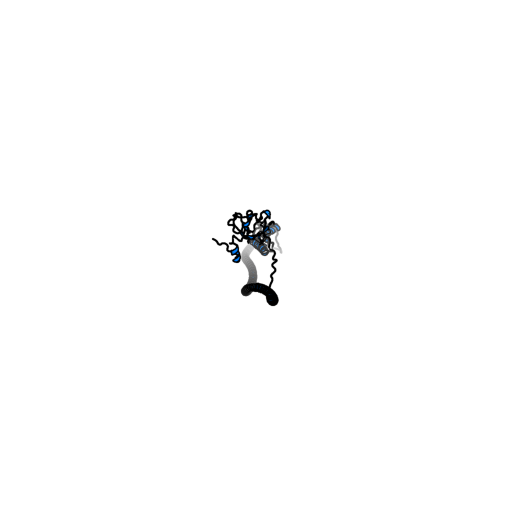 . GLU A 1 319 ? 73.618 20.636 -131.835 1.00 86.38 319 GLU A C 1
ATOM 2645 O O . GLU A 1 319 ? 74.245 21.119 -132.778 1.00 86.38 319 GLU A O 1
ATOM 2650 N N . GLN A 1 320 ? 73.341 19.332 -131.759 1.00 87.25 320 GLN A N 1
ATOM 2651 C CA . GLN A 1 320 ? 73.745 18.371 -132.778 1.00 87.25 320 GLN A CA 1
ATOM 2652 C C . GLN A 1 320 ? 73.052 18.640 -134.120 1.00 87.25 320 GLN A C 1
ATOM 2654 O O . GLN A 1 320 ? 73.691 18.586 -135.172 1.00 87.25 320 GLN A O 1
ATOM 2659 N N . GLU A 1 321 ? 71.756 18.949 -134.111 1.00 83.50 321 GLU A N 1
ATOM 2660 C CA . GLU A 1 321 ? 70.999 19.304 -135.310 1.00 83.50 321 GLU A CA 1
ATOM 2661 C C . GLU A 1 321 ? 71.437 20.653 -135.888 1.00 83.50 321 GLU A C 1
ATOM 2663 O O . GLU A 1 321 ? 71.633 20.766 -137.092 1.00 83.50 321 GLU A O 1
ATOM 2668 N N . ASN A 1 322 ? 71.707 21.651 -135.050 1.00 79.06 322 ASN A N 1
ATOM 2669 C CA . ASN A 1 322 ? 72.250 22.943 -135.464 1.00 79.06 322 ASN A CA 1
ATOM 2670 C C . ASN A 1 322 ? 73.664 22.783 -136.042 1.00 79.06 322 ASN A C 1
ATOM 2672 O O . ASN A 1 322 ? 73.999 23.406 -137.043 1.00 79.06 322 ASN A O 1
ATOM 2676 N N . GLN A 1 323 ? 74.479 21.875 -135.497 1.00 83.31 323 GLN A N 1
ATOM 2677 C CA . GLN A 1 323 ? 75.780 21.526 -136.064 1.00 83.31 323 GLN A CA 1
ATOM 2678 C C . GLN A 1 323 ? 75.644 20.827 -137.427 1.00 83.31 323 GLN A C 1
ATOM 2680 O O . GLN A 1 323 ? 76.402 21.143 -138.346 1.00 83.31 323 GLN A O 1
ATOM 2685 N N . LYS A 1 324 ? 74.661 19.930 -137.597 1.00 83.94 324 LYS A N 1
ATOM 2686 C CA . LYS A 1 324 ? 74.332 19.323 -138.901 1.00 83.94 324 LYS A CA 1
ATOM 2687 C C . LYS A 1 324 ? 73.846 20.371 -139.902 1.00 83.94 324 LYS A C 1
ATOM 2689 O O . LYS A 1 324 ? 74.371 20.430 -141.007 1.00 83.94 324 LYS A O 1
ATOM 2694 N N . LEU A 1 325 ? 72.909 21.233 -139.509 1.00 79.25 325 LEU A N 1
ATOM 2695 C CA . LEU A 1 325 ? 72.406 22.336 -140.330 1.00 79.25 325 LEU A CA 1
ATOM 2696 C C . LEU A 1 325 ? 73.504 23.337 -140.677 1.00 79.25 325 LEU A C 1
ATOM 2698 O O . LEU A 1 325 ? 73.485 23.883 -141.773 1.00 79.25 325 LEU A O 1
ATOM 2702 N N . TRP A 1 326 ? 74.469 23.575 -139.785 1.00 75.56 326 TRP A N 1
ATOM 2703 C CA . TRP A 1 326 ? 75.649 24.390 -140.063 1.00 75.56 326 TRP A CA 1
ATOM 2704 C C . TRP A 1 326 ? 76.528 23.735 -141.129 1.00 75.56 326 TRP A C 1
ATOM 2706 O O . TRP A 1 326 ? 76.899 24.394 -142.094 1.00 75.56 326 TRP A O 1
ATOM 2716 N N . GLN A 1 327 ? 76.800 22.430 -141.015 1.00 79.19 327 GLN A N 1
ATOM 2717 C CA . GLN A 1 327 ? 77.532 21.673 -142.039 1.00 79.19 327 GLN A CA 1
ATOM 2718 C C . GLN A 1 327 ? 76.792 21.677 -143.384 1.00 79.19 327 GLN A C 1
ATOM 2720 O O . GLN A 1 327 ? 77.414 21.830 -144.433 1.00 79.19 327 GLN A O 1
ATOM 2725 N N . GLU A 1 328 ? 75.467 21.550 -143.361 1.00 78.00 328 GLU A N 1
ATOM 2726 C CA . GLU A 1 328 ? 74.617 21.577 -144.548 1.00 78.00 328 GLU A CA 1
ATOM 2727 C C . GLU A 1 328 ? 74.528 22.984 -145.163 1.00 78.00 328 GLU A C 1
ATOM 2729 O O . GLU A 1 328 ? 74.632 23.124 -146.378 1.00 78.00 328 GLU A O 1
ATOM 2734 N N . ASN A 1 329 ? 74.441 24.045 -144.352 1.00 73.75 329 ASN A N 1
ATOM 2735 C CA . ASN A 1 329 ? 74.548 25.435 -144.811 1.00 73.75 329 ASN A CA 1
ATOM 2736 C C . ASN A 1 329 ? 75.922 25.730 -145.403 1.00 73.75 329 ASN A C 1
ATOM 2738 O O . ASN A 1 329 ? 76.010 26.452 -146.390 1.00 73.75 329 ASN A O 1
ATOM 2742 N N . GLU A 1 330 ? 76.989 25.177 -144.834 1.00 76.38 330 GLU A N 1
ATOM 2743 C CA . GLU A 1 330 ? 78.337 25.341 -145.366 1.00 76.38 330 GLU A CA 1
ATOM 2744 C C . GLU A 1 330 ? 78.498 24.589 -146.700 1.00 76.38 330 GLU A C 1
ATOM 2746 O O . GLU A 1 330 ? 79.055 25.122 -147.662 1.00 76.38 330 GLU A O 1
ATOM 2751 N N . LEU A 1 331 ? 77.889 23.404 -146.826 1.00 70.44 331 LEU A N 1
ATOM 2752 C CA . LEU A 1 331 ? 77.755 22.674 -148.093 1.00 70.44 331 LEU A CA 1
ATOM 2753 C C . LEU A 1 331 ? 76.893 23.423 -149.126 1.00 70.44 331 LEU A C 1
ATOM 2755 O O . LEU A 1 331 ? 77.195 23.389 -150.321 1.00 70.44 331 LEU A O 1
ATOM 2759 N N . LEU A 1 332 ? 75.837 24.117 -148.694 1.00 66.31 332 LEU A N 1
ATOM 2760 C CA . LEU A 1 332 ? 74.983 24.952 -149.547 1.00 66.31 332 LEU A CA 1
ATOM 2761 C C . LEU A 1 332 ? 75.686 26.255 -149.960 1.00 66.31 332 LEU A C 1
ATOM 2763 O O . LEU A 1 332 ? 75.592 26.649 -151.123 1.00 66.31 332 LEU A O 1
ATOM 2767 N N . ARG A 1 333 ? 76.473 26.876 -149.070 1.00 59.78 333 ARG A N 1
ATOM 2768 C CA . ARG A 1 333 ? 77.387 27.989 -149.383 1.00 59.78 333 ARG A CA 1
ATOM 2769 C C . ARG A 1 333 ? 78.441 27.590 -150.414 1.00 59.78 333 ARG A C 1
ATOM 2771 O O . ARG A 1 333 ? 78.785 28.406 -151.263 1.00 59.78 333 ARG A O 1
ATOM 2778 N N . ALA A 1 334 ? 78.898 26.338 -150.404 1.00 58.12 334 ALA A N 1
ATOM 2779 C CA . ALA A 1 334 ? 79.822 25.803 -151.403 1.00 58.12 334 ALA A CA 1
ATOM 2780 C C . ALA A 1 334 ? 79.180 25.541 -152.786 1.00 58.12 334 ALA A C 1
ATOM 2782 O O . ALA A 1 334 ? 79.901 25.331 -153.761 1.00 58.12 334 ALA A O 1
ATOM 2783 N N . ARG A 1 335 ? 77.843 25.554 -152.903 1.00 52.03 335 ARG A N 1
ATOM 2784 C CA . ARG A 1 335 ? 77.103 25.239 -154.143 1.00 52.03 335 ARG A CA 1
ATOM 2785 C C . ARG A 1 335 ? 76.493 26.447 -154.865 1.00 52.03 335 ARG A C 1
ATOM 2787 O O . ARG A 1 335 ? 75.808 26.245 -155.866 1.00 52.03 335 ARG A O 1
ATOM 2794 N N . LEU A 1 336 ? 76.764 27.684 -154.439 1.00 38.09 336 LEU A N 1
ATOM 2795 C CA . LEU A 1 336 ? 76.252 28.893 -155.104 1.00 38.09 336 LEU A CA 1
ATOM 2796 C C . LEU A 1 336 ? 77.361 29.932 -155.397 1.00 38.09 336 LEU A C 1
ATOM 2798 O O . LEU A 1 336 ? 78.126 30.263 -154.491 1.00 38.09 336 LEU A O 1
ATOM 2802 N N . PRO A 1 337 ? 77.466 30.479 -156.634 1.00 41.38 337 PRO A N 1
ATOM 2803 C CA . PRO A 1 337 ? 78.485 31.464 -157.001 1.00 41.38 337 PRO A CA 1
ATOM 2804 C C . PRO A 1 337 ? 78.139 32.882 -156.526 1.00 41.38 337 PRO A C 1
ATOM 2806 O O . PRO A 1 337 ? 76.985 33.307 -156.527 1.00 41.38 337 PRO A O 1
ATOM 2809 N N . ALA A 1 338 ? 79.181 33.630 -156.163 1.00 34.31 338 ALA A N 1
ATOM 2810 C CA . ALA A 1 338 ? 79.112 34.957 -155.567 1.00 34.31 338 ALA A CA 1
ATOM 2811 C C . ALA A 1 338 ? 78.652 36.066 -156.536 1.00 34.31 338 ALA A C 1
ATOM 2813 O O . ALA A 1 338 ? 79.257 36.271 -157.588 1.00 34.31 338 ALA A O 1
ATOM 2814 N N . ILE A 1 339 ? 77.683 36.879 -156.098 1.00 35.91 339 ILE A N 1
ATOM 2815 C CA . ILE A 1 339 ? 77.476 38.259 -156.564 1.00 35.91 339 ILE A CA 1
ATOM 2816 C C . ILE A 1 339 ? 77.392 39.182 -155.339 1.00 35.91 339 ILE A C 1
ATOM 2818 O O . ILE A 1 339 ? 76.626 38.955 -154.406 1.00 35.91 339 ILE A O 1
ATOM 2822 N N . ARG A 1 340 ? 78.226 40.228 -155.355 1.00 32.78 340 ARG A N 1
ATOM 2823 C CA . ARG A 1 340 ? 78.273 41.349 -154.405 1.00 32.78 340 ARG A CA 1
ATOM 2824 C C . ARG A 1 340 ? 77.229 42.412 -154.779 1.00 32.78 340 ARG A C 1
ATOM 2826 O O . ARG A 1 340 ? 77.188 42.785 -155.949 1.00 32.78 340 ARG A O 1
ATOM 2833 N N . SER A 1 341 ? 76.526 42.998 -153.800 1.00 31.03 341 SER A N 1
ATOM 2834 C CA . SER A 1 341 ? 76.603 44.441 -153.441 1.00 31.03 341 SER A CA 1
ATOM 2835 C C . SER A 1 341 ? 75.437 44.946 -152.559 1.00 31.03 341 SER A C 1
ATOM 2837 O O . SER A 1 341 ? 74.275 44.781 -152.902 1.00 31.03 341 SER A O 1
ATOM 2839 N N . SER A 1 342 ? 75.826 45.667 -151.496 1.00 31.27 342 SER A N 1
ATOM 2840 C CA . SER A 1 342 ? 75.216 46.858 -150.857 1.00 31.27 342 SER A CA 1
ATOM 2841 C C . SER A 1 342 ? 73.945 46.834 -149.973 1.00 31.27 342 SER A C 1
ATOM 2843 O O . SER A 1 342 ? 72.817 46.850 -150.447 1.00 31.27 342 SER A O 1
ATOM 2845 N N . SER A 1 343 ? 74.219 47.120 -148.685 1.00 31.95 343 SER A N 1
ATOM 2846 C CA . SER A 1 343 ? 73.728 48.247 -147.843 1.00 31.95 343 SER A CA 1
ATOM 2847 C C . SER A 1 343 ? 72.587 48.061 -146.817 1.00 31.95 343 SER A C 1
ATOM 2849 O O . SER A 1 343 ? 71.482 47.691 -147.180 1.00 31.95 343 SER A O 1
ATOM 2851 N N . ALA A 1 344 ? 72.924 48.469 -145.569 1.00 29.20 344 ALA A N 1
ATOM 2852 C CA . ALA A 1 344 ? 72.120 48.915 -144.403 1.00 29.20 344 ALA A CA 1
ATOM 2853 C C . ALA A 1 344 ? 71.070 47.929 -143.830 1.00 29.20 344 ALA A C 1
ATOM 2855 O O . ALA A 1 344 ? 70.393 47.241 -144.566 1.00 29.20 344 ALA A O 1
ATOM 2856 N N . GLY A 1 345 ? 70.817 47.758 -142.530 1.00 32.47 345 GLY A N 1
ATOM 2857 C CA . GLY A 1 345 ? 71.117 48.512 -141.317 1.00 32.47 345 GLY A CA 1
ATOM 2858 C C . GLY A 1 345 ? 69.925 48.351 -140.346 1.00 32.47 345 GLY A C 1
ATOM 2859 O O . GLY A 1 345 ? 68.848 48.839 -140.641 1.00 32.47 345 GLY A O 1
ATOM 2860 N N . LEU A 1 346 ? 70.156 47.669 -139.214 1.00 35.69 346 LEU A N 1
ATOM 2861 C CA . LEU A 1 346 ? 69.541 47.822 -137.873 1.00 35.69 346 LEU A CA 1
ATOM 2862 C C . LEU A 1 346 ? 68.018 47.613 -137.609 1.00 35.69 346 LEU A C 1
ATOM 2864 O O . LEU A 1 346 ? 67.183 48.462 -137.881 1.00 35.69 346 LEU A O 1
ATOM 2868 N N . LEU A 1 347 ? 67.753 46.524 -136.865 1.00 33.91 347 LEU A N 1
ATOM 2869 C CA . LEU A 1 347 ? 67.151 46.430 -135.510 1.00 33.91 347 LEU A CA 1
ATOM 2870 C C . LEU A 1 347 ? 65.702 46.895 -135.184 1.00 33.91 347 LEU A C 1
ATOM 2872 O O . LEU A 1 347 ? 65.432 48.073 -134.991 1.00 33.91 347 LEU A O 1
ATOM 2876 N N . SER A 1 348 ? 64.912 45.885 -134.771 1.00 30.17 348 SER A N 1
ATOM 2877 C CA . SER A 1 348 ? 64.293 45.708 -133.429 1.00 30.17 348 SER A CA 1
ATOM 2878 C C . SER A 1 348 ? 62.774 45.886 -133.265 1.00 30.17 348 SER A C 1
ATOM 2880 O O . SER A 1 348 ? 62.243 46.986 -133.362 1.00 30.17 348 SER A O 1
ATOM 2882 N N . ARG A 1 349 ? 62.147 44.785 -132.809 1.00 28.64 349 ARG A N 1
ATOM 2883 C CA . ARG A 1 349 ? 61.453 44.606 -131.508 1.00 28.64 349 ARG A CA 1
ATOM 2884 C C . ARG A 1 349 ? 60.032 44.019 -131.593 1.00 28.64 349 ARG A C 1
ATOM 2886 O O . ARG A 1 349 ? 59.145 44.561 -132.237 1.00 28.64 349 ARG A O 1
ATOM 2893 N N . SER A 1 350 ? 59.874 42.921 -130.850 1.00 32.22 350 SER A N 1
ATOM 2894 C CA . SER A 1 350 ? 58.680 42.271 -130.268 1.00 32.22 350 SER A CA 1
ATOM 2895 C C . SER A 1 350 ? 57.751 43.266 -129.522 1.00 32.22 350 SER A C 1
ATOM 2897 O O . SER A 1 350 ? 58.192 44.404 -129.334 1.00 32.22 350 SER A O 1
ATOM 2899 N N . PRO A 1 351 ? 56.552 42.905 -128.980 1.00 47.38 351 PRO A N 1
ATOM 2900 C CA . PRO A 1 351 ? 56.136 41.602 -128.412 1.00 47.38 351 PRO A CA 1
ATOM 2901 C C . PRO A 1 351 ? 54.660 41.174 -128.699 1.00 47.38 351 PRO A C 1
ATOM 2903 O O . PRO A 1 351 ? 53.979 41.838 -129.478 1.00 47.38 351 PRO A O 1
ATOM 2906 N N . PRO A 1 352 ? 54.180 40.047 -128.115 1.00 41.62 352 PRO A N 1
ATOM 2907 C CA . PRO A 1 352 ? 52.977 39.329 -128.554 1.00 41.62 352 PRO A CA 1
ATOM 2908 C C . PRO A 1 352 ? 51.781 39.336 -127.565 1.00 41.62 352 PRO A C 1
ATOM 2910 O O . PRO A 1 352 ? 51.948 39.678 -126.397 1.00 41.62 352 PRO A O 1
ATOM 2913 N N . ASN A 1 353 ? 50.637 38.832 -128.074 1.00 32.88 353 ASN A N 1
ATOM 2914 C CA . ASN A 1 353 ? 49.505 38.127 -127.418 1.00 32.88 353 ASN A CA 1
ATOM 2915 C C . ASN A 1 353 ? 48.650 38.939 -126.411 1.00 32.88 353 ASN A C 1
ATOM 2917 O O . ASN A 1 353 ? 49.148 39.331 -125.364 1.00 32.88 353 ASN A O 1
ATOM 2921 N N . SER A 1 354 ? 47.372 39.302 -126.630 1.00 34.72 354 SER A N 1
ATOM 2922 C CA . SER A 1 354 ? 46.147 38.557 -127.029 1.00 34.72 354 SER A CA 1
ATOM 2923 C C . SER A 1 354 ? 45.959 37.205 -126.327 1.00 34.72 354 SER A C 1
ATOM 2925 O O . SER A 1 354 ? 46.860 36.384 -126.354 1.00 34.72 354 SER A O 1
ATOM 2927 N N . GLU A 1 355 ? 44.819 36.817 -125.764 1.00 28.91 355 GLU A N 1
ATOM 2928 C CA . GLU A 1 355 ? 43.538 37.449 -125.443 1.00 28.91 355 GLU A CA 1
ATOM 2929 C C . GLU A 1 355 ? 42.750 36.367 -124.662 1.00 28.91 355 GLU 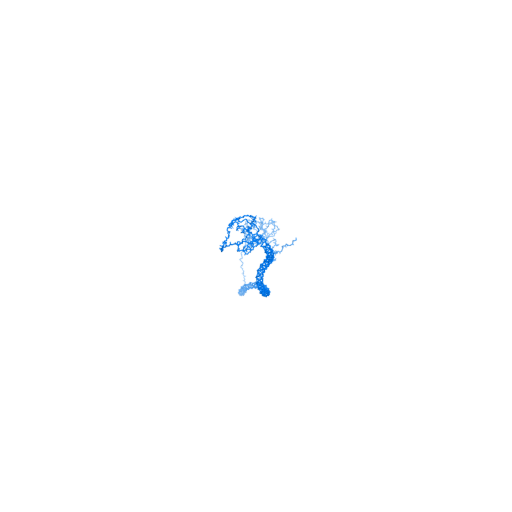A C 1
ATOM 2931 O O . GLU A 1 355 ? 42.701 35.212 -125.066 1.00 28.91 355 GLU A O 1
ATOM 2936 N N . LEU A 1 356 ? 42.276 36.743 -123.476 1.00 35.16 356 LEU A N 1
ATOM 2937 C CA . LEU A 1 356 ? 41.013 36.418 -122.799 1.00 35.16 356 LEU A CA 1
ATOM 2938 C C . LEU A 1 356 ? 40.226 35.087 -122.991 1.00 35.16 356 LEU A C 1
ATOM 2940 O O . LEU A 1 356 ? 39.834 34.703 -124.083 1.00 35.16 356 LEU A O 1
ATOM 2944 N N . LEU A 1 357 ? 39.779 34.602 -121.815 1.00 33.22 357 LEU A N 1
ATOM 2945 C CA . LEU A 1 357 ? 38.411 34.178 -121.423 1.00 33.22 357 LEU A CA 1
ATOM 2946 C C . LEU A 1 357 ? 37.793 32.876 -121.972 1.00 33.22 357 LEU A C 1
ATOM 2948 O O . LEU A 1 357 ? 37.421 32.794 -123.133 1.00 33.22 357 LEU A O 1
ATOM 2952 N N . PHE A 1 358 ? 37.507 31.946 -121.047 1.00 29.25 358 PHE A N 1
ATOM 2953 C CA . PHE A 1 358 ? 36.197 31.344 -120.672 1.00 29.25 358 PHE A CA 1
ATOM 2954 C C . PHE A 1 358 ? 36.510 30.141 -119.744 1.00 29.25 358 PHE A C 1
ATOM 2956 O O . PHE A 1 358 ? 37.541 29.508 -119.911 1.00 29.25 358 PHE A O 1
ATOM 2963 N N . GLY A 1 359 ? 35.765 29.730 -118.718 1.00 29.06 359 GLY A N 1
ATOM 2964 C CA . GLY A 1 359 ? 34.381 29.962 -118.332 1.00 29.06 359 GLY A CA 1
ATOM 2965 C C . GLY A 1 359 ? 33.763 28.619 -117.902 1.00 29.06 359 GLY A C 1
ATOM 2966 O O . GLY A 1 359 ? 33.407 27.841 -118.770 1.00 29.06 359 GLY A O 1
ATOM 2967 N N . ASN A 1 360 ? 33.626 28.421 -116.581 1.00 32.44 360 ASN A N 1
ATOM 2968 C CA . ASN A 1 360 ? 32.595 27.656 -115.844 1.00 32.44 360 ASN A CA 1
ATOM 2969 C C . ASN A 1 360 ? 32.368 26.138 -116.089 1.00 32.44 360 ASN A C 1
ATOM 2971 O O . ASN A 1 360 ? 32.501 25.670 -117.212 1.00 32.44 360 ASN A O 1
ATOM 2975 N N . SER A 1 361 ? 31.892 25.422 -115.042 1.00 30.31 361 SER A N 1
ATOM 2976 C CA . SER A 1 361 ? 30.658 24.580 -115.044 1.00 30.31 361 SER A CA 1
ATOM 2977 C C . SER A 1 361 ? 30.684 23.223 -114.293 1.00 30.31 361 SER A C 1
ATOM 2979 O O . SER A 1 361 ? 31.273 22.268 -114.781 1.00 30.31 361 SER A O 1
ATOM 2981 N N . TYR A 1 362 ? 29.856 23.147 -113.228 1.00 32.03 362 TYR A N 1
ATOM 2982 C CA . TYR A 1 362 ? 29.090 21.990 -112.686 1.00 32.03 362 TYR A CA 1
ATOM 2983 C C . TYR A 1 362 ? 29.880 20.818 -112.033 1.00 32.03 362 TYR A C 1
ATOM 2985 O O . TYR A 1 362 ? 30.961 20.463 -112.468 1.00 32.03 362 TYR A O 1
ATOM 2993 N N . SER A 1 363 ? 29.436 20.151 -110.956 1.00 37.12 363 SER A N 1
ATOM 2994 C CA . SER A 1 363 ? 28.082 19.705 -110.584 1.00 37.12 363 SER A CA 1
ATOM 2995 C C . SER A 1 363 ? 27.916 19.518 -109.061 1.00 37.12 363 SER A C 1
ATOM 2997 O O . SER A 1 363 ? 28.892 19.453 -108.322 1.00 37.12 363 SER A O 1
ATOM 2999 N N . ALA A 1 364 ? 26.651 19.441 -108.641 1.00 29.52 364 ALA A N 1
ATOM 3000 C CA . ALA A 1 364 ? 26.108 19.496 -107.281 1.00 29.52 364 ALA A CA 1
ATOM 3001 C C . ALA A 1 364 ? 26.030 18.096 -106.571 1.00 29.52 364 ALA A C 1
ATOM 3003 O O . ALA A 1 364 ? 26.791 17.217 -106.966 1.00 29.52 364 ALA A O 1
ATOM 3004 N N . PRO A 1 365 ? 25.206 17.868 -105.514 1.00 53.47 365 PRO A N 1
ATOM 3005 C CA . PRO A 1 365 ? 25.579 17.334 -104.192 1.00 53.47 365 PRO A CA 1
ATOM 3006 C C . PRO A 1 365 ? 25.001 15.905 -103.954 1.00 53.47 365 PRO A C 1
ATOM 3008 O O . PRO A 1 365 ? 24.715 15.234 -104.947 1.00 53.47 365 PRO A O 1
ATOM 3011 N N . PRO A 1 366 ? 24.860 15.388 -102.708 1.00 41.88 366 PRO A N 1
ATOM 3012 C CA . PRO A 1 366 ? 23.696 15.718 -101.853 1.00 41.88 366 PRO A CA 1
ATOM 3013 C C . PRO A 1 366 ? 24.042 15.814 -100.335 1.00 41.88 366 PRO A C 1
ATOM 3015 O O . PRO A 1 366 ? 25.099 15.354 -99.916 1.00 41.88 366 PRO A O 1
ATOM 3018 N N . GLU A 1 367 ? 23.353 16.675 -99.565 1.00 28.97 367 GLU A N 1
ATOM 3019 C CA . GLU A 1 367 ? 22.314 16.338 -98.547 1.00 28.97 367 GLU A CA 1
ATOM 3020 C C . GLU A 1 367 ? 22.856 15.587 -97.311 1.00 28.97 367 GLU A C 1
ATOM 3022 O O . GLU A 1 367 ? 23.754 14.770 -97.421 1.00 28.97 367 GLU A O 1
ATOM 3027 N N . MET A 1 368 ? 22.374 15.725 -96.081 1.00 30.70 368 MET A N 1
ATOM 3028 C CA . MET A 1 368 ? 21.360 16.530 -95.400 1.00 30.70 368 MET A CA 1
ATOM 3029 C C . MET A 1 368 ? 21.648 16.329 -93.895 1.00 30.70 368 MET A C 1
ATOM 3031 O O . MET A 1 368 ? 22.211 15.309 -93.503 1.00 30.70 368 MET A O 1
ATOM 3035 N N . ASP A 1 369 ? 21.231 17.299 -93.087 1.00 37.53 369 ASP A N 1
ATOM 3036 C CA . ASP A 1 369 ? 20.676 17.152 -91.738 1.00 37.53 369 ASP A CA 1
ATOM 3037 C C . ASP A 1 369 ? 21.332 16.212 -90.713 1.00 37.53 369 ASP A C 1
ATOM 3039 O O . ASP A 1 369 ? 21.143 14.998 -90.714 1.00 37.53 369 ASP A O 1
ATOM 3043 N N . LEU A 1 370 ? 21.893 16.820 -89.662 1.00 37.06 370 LEU A N 1
ATOM 3044 C CA . LEU A 1 370 ? 21.753 16.274 -88.312 1.00 37.06 370 LEU A CA 1
ATOM 3045 C C . LEU A 1 370 ? 21.104 17.313 -87.399 1.00 37.06 370 LEU A C 1
ATOM 3047 O O . LEU A 1 370 ? 21.723 18.215 -86.840 1.00 37.06 370 LEU A O 1
ATOM 3051 N N . VAL A 1 371 ? 19.792 17.141 -87.316 1.00 40.75 371 VAL A N 1
ATOM 3052 C CA . VAL A 1 371 ? 18.837 17.721 -86.382 1.00 40.75 371 VAL A CA 1
ATOM 3053 C C . VAL A 1 371 ? 19.280 17.427 -84.941 1.00 40.75 371 VAL A C 1
ATOM 3055 O O . VAL A 1 371 ? 19.357 16.269 -84.533 1.00 40.75 371 VAL A O 1
ATOM 3058 N N . SER A 1 372 ? 19.541 18.466 -84.145 1.00 50.16 372 SER A N 1
ATOM 3059 C CA . SER A 1 372 ? 19.674 18.347 -82.686 1.00 50.16 372 SER A CA 1
ATOM 3060 C C . SER A 1 372 ? 18.319 17.976 -82.084 1.00 50.16 372 SER A C 1
ATOM 3062 O O . SER A 1 372 ? 17.433 18.823 -82.033 1.00 50.16 372 SER A O 1
ATOM 3064 N N . LEU A 1 373 ? 18.157 16.727 -81.646 1.00 52.75 373 LEU A N 1
ATOM 3065 C CA . LEU A 1 373 ? 16.955 16.226 -80.972 1.00 52.75 373 LEU A CA 1
ATOM 3066 C C . LEU A 1 373 ? 17.018 16.536 -79.466 1.00 52.75 373 LEU A C 1
ATOM 3068 O O . LEU A 1 373 ? 18.004 16.192 -78.811 1.00 52.75 373 LEU A O 1
ATOM 3072 N N . LYS A 1 374 ? 15.958 17.129 -78.894 1.00 60.84 374 LYS A N 1
ATOM 3073 C CA . LYS A 1 374 ? 15.779 17.196 -77.431 1.00 60.84 374 LYS A CA 1
ATOM 3074 C C . LYS A 1 374 ? 15.241 15.849 -76.934 1.00 60.84 374 LYS A C 1
ATOM 3076 O O . LYS A 1 374 ? 14.193 15.396 -77.391 1.00 60.84 374 LYS A O 1
ATOM 3081 N N . LYS A 1 375 ? 15.964 15.214 -76.009 1.00 68.12 375 LYS A N 1
ATOM 3082 C CA . LYS A 1 375 ? 15.573 13.953 -75.361 1.00 68.12 375 LYS A CA 1
ATOM 3083 C C . LYS A 1 375 ? 15.189 14.213 -73.910 1.00 68.12 375 LYS A C 1
ATOM 3085 O O . LYS A 1 375 ? 15.933 14.900 -73.210 1.00 68.12 375 LYS A O 1
ATOM 3090 N N . CYS A 1 376 ? 14.072 13.642 -73.461 1.00 68.25 376 CYS A N 1
ATOM 3091 C CA . CYS A 1 376 ? 13.727 13.646 -72.042 1.00 68.25 376 CYS A CA 1
ATOM 3092 C C . CYS A 1 376 ? 14.710 12.736 -71.272 1.00 68.25 376 CYS A C 1
ATOM 3094 O O . CYS A 1 376 ? 14.879 11.578 -71.657 1.00 68.25 376 CYS A O 1
ATOM 3096 N N . PRO A 1 377 ? 15.377 13.217 -70.208 1.00 65.62 377 PRO A N 1
ATOM 3097 C CA . PRO A 1 377 ? 16.400 12.450 -69.492 1.00 65.62 377 PRO A CA 1
ATOM 3098 C C . PRO A 1 377 ? 15.841 11.304 -68.632 1.00 65.62 377 PRO A C 1
ATOM 3100 O O . PRO A 1 377 ? 16.618 10.448 -68.224 1.00 65.62 377 PRO A O 1
ATOM 3103 N N . ILE A 1 378 ? 14.526 11.275 -68.378 1.00 67.62 378 ILE A N 1
ATOM 3104 C CA . ILE A 1 378 ? 13.882 10.299 -67.482 1.00 67.62 378 ILE A CA 1
ATOM 3105 C C . ILE A 1 378 ? 13.287 9.129 -68.283 1.00 67.62 378 ILE A C 1
ATOM 3107 O O . ILE A 1 378 ? 13.697 7.986 -68.107 1.00 67.62 378 ILE A O 1
ATOM 3111 N N . CYS A 1 379 ? 12.402 9.399 -69.249 1.00 71.94 379 CYS A N 1
ATOM 3112 C CA . CYS A 1 379 ? 11.737 8.351 -70.045 1.00 71.94 379 CYS A CA 1
ATOM 3113 C C . CYS A 1 379 ? 12.332 8.125 -71.447 1.00 71.94 379 CYS A C 1
ATOM 3115 O O . CYS A 1 379 ? 11.884 7.243 -72.175 1.00 71.94 379 CYS A O 1
ATOM 3117 N N . GLN A 1 380 ? 13.339 8.916 -71.839 1.00 67.44 380 GLN A N 1
ATOM 3118 C CA . GLN A 1 380 ? 14.033 8.837 -73.133 1.00 67.44 380 GLN A CA 1
ATOM 3119 C C . GLN A 1 380 ? 13.159 9.058 -74.385 1.00 67.44 380 GLN A C 1
ATOM 3121 O O . GLN A 1 380 ? 13.618 8.801 -75.501 1.00 67.44 380 GLN A O 1
ATOM 3126 N N . GLU A 1 381 ? 11.945 9.598 -74.241 1.00 72.38 381 GLU A N 1
ATOM 3127 C CA . GLU A 1 381 ? 11.114 9.988 -75.384 1.00 72.38 381 GLU A CA 1
ATOM 3128 C C . GLU A 1 381 ? 11.753 11.133 -76.193 1.00 72.38 381 GLU A C 1
ATOM 3130 O O . GLU A 1 381 ? 12.365 12.066 -75.654 1.00 72.38 381 GLU A O 1
ATOM 3135 N N . VAL A 1 382 ? 11.641 11.028 -77.522 1.00 72.44 382 VAL A N 1
ATOM 3136 C CA . VAL A 1 382 ? 12.268 11.932 -78.496 1.00 72.44 382 VAL A CA 1
ATOM 3137 C C . VAL A 1 382 ? 11.211 12.873 -79.063 1.00 72.44 382 VAL A C 1
ATOM 3139 O O . VAL A 1 382 ? 10.264 12.425 -79.708 1.00 72.44 382 VAL A O 1
ATOM 3142 N N . PHE A 1 383 ? 11.398 14.180 -78.869 1.00 70.44 383 PHE A N 1
ATOM 3143 C CA . PHE A 1 383 ? 10.446 15.198 -79.317 1.00 70.44 383 PHE A CA 1
ATOM 3144 C C . PHE A 1 383 ? 10.905 15.897 -80.613 1.00 70.44 383 PHE A C 1
ATOM 3146 O O . PHE A 1 383 ? 12.102 16.148 -80.776 1.00 70.44 383 PHE A O 1
ATOM 3153 N N . PRO A 1 384 ? 9.985 16.254 -81.536 1.00 65.62 384 PRO A N 1
ATOM 3154 C CA . PRO A 1 384 ? 10.308 17.047 -82.726 1.00 65.62 384 PRO A CA 1
ATOM 3155 C C . PRO A 1 384 ? 10.753 18.479 -82.374 1.00 65.62 384 PRO A C 1
ATOM 3157 O O . PRO A 1 384 ? 10.244 19.079 -81.428 1.00 65.62 384 PRO A O 1
ATOM 3160 N N . ASN A 1 385 ? 11.632 19.081 -83.184 1.00 60.69 385 ASN A N 1
ATOM 3161 C CA . ASN A 1 385 ? 12.279 20.379 -82.901 1.00 60.69 385 ASN A CA 1
ATOM 3162 C C . ASN A 1 385 ? 11.353 21.607 -82.777 1.00 60.69 385 ASN A C 1
ATOM 3164 O O . ASN A 1 385 ? 11.820 22.659 -82.348 1.00 60.69 385 ASN A O 1
ATOM 3168 N N . ASN A 1 386 ? 10.066 21.480 -83.112 1.00 59.50 386 ASN A N 1
ATOM 3169 C CA . ASN A 1 386 ? 9.066 22.553 -83.033 1.00 59.50 386 ASN A CA 1
ATOM 3170 C C . ASN A 1 386 ? 8.111 22.421 -81.833 1.00 59.50 386 ASN A C 1
ATOM 3172 O O . ASN A 1 386 ? 7.077 23.086 -81.817 1.00 59.50 386 ASN A O 1
ATOM 3176 N N . ILE A 1 387 ? 8.406 21.563 -80.848 1.00 67.44 387 ILE A N 1
ATOM 3177 C CA . ILE A 1 387 ? 7.581 21.495 -79.637 1.00 67.44 387 ILE A CA 1
ATOM 3178 C C . ILE A 1 387 ? 7.681 22.811 -78.854 1.00 67.44 387 ILE A C 1
ATOM 3180 O O . ILE A 1 387 ? 8.776 23.331 -78.620 1.00 67.44 387 ILE A O 1
ATOM 3184 N N . GLU A 1 388 ? 6.536 23.365 -78.456 1.00 66.81 388 GLU A N 1
ATOM 3185 C CA . GLU A 1 388 ? 6.501 24.558 -77.614 1.00 66.81 388 GLU A CA 1
ATOM 3186 C C . GLU A 1 388 ? 7.237 24.262 -76.298 1.00 66.81 388 GLU A C 1
ATOM 3188 O O . GLU A 1 388 ? 7.003 23.238 -75.655 1.00 66.81 388 GLU A O 1
ATOM 3193 N N . GLN A 1 389 ? 8.150 25.151 -75.890 1.00 68.31 389 GLN A N 1
ATOM 3194 C CA . GLN A 1 389 ? 9.012 24.968 -74.709 1.00 68.31 389 GLN A CA 1
ATOM 3195 C C . GLN A 1 389 ? 8.201 24.625 -73.442 1.00 68.31 389 GLN A C 1
ATOM 3197 O O . GLN A 1 389 ? 8.680 23.893 -72.579 1.00 68.31 389 GLN A O 1
ATOM 3202 N N . GLN A 1 390 ? 6.963 25.117 -73.364 1.00 66.44 390 GLN A N 1
ATOM 3203 C CA . GLN A 1 390 ? 6.026 24.866 -72.276 1.00 66.44 390 GLN A CA 1
ATOM 3204 C C . GLN A 1 390 ? 5.519 23.414 -72.263 1.00 66.44 390 GLN A C 1
ATOM 3206 O O . GLN A 1 390 ? 5.550 22.780 -71.218 1.00 66.44 390 GLN A O 1
ATOM 3211 N N . GLN A 1 391 ? 5.210 22.828 -73.424 1.00 67.94 391 GLN A N 1
ATOM 3212 C CA . GLN A 1 391 ? 4.787 21.424 -73.536 1.00 67.94 391 GLN A CA 1
ATOM 3213 C C . GLN A 1 391 ? 5.914 20.441 -73.185 1.00 67.94 391 GLN A C 1
ATOM 3215 O O . GLN A 1 391 ? 5.673 19.399 -72.580 1.00 67.94 391 GLN A O 1
ATOM 3220 N N . TYR A 1 392 ? 7.162 20.782 -73.526 1.00 73.75 392 TYR A N 1
ATOM 3221 C CA . TYR A 1 392 ? 8.329 20.003 -73.103 1.00 73.75 392 TYR A CA 1
ATOM 3222 C C . TYR A 1 392 ? 8.564 20.105 -71.586 1.00 73.75 392 TYR A C 1
ATOM 3224 O O . TYR A 1 392 ? 8.881 19.107 -70.944 1.00 73.75 392 TYR A O 1
ATOM 3232 N N . SER A 1 393 ? 8.386 21.297 -71.006 1.00 69.25 393 SER A N 1
ATOM 3233 C CA . SER A 1 393 ? 8.526 21.509 -69.561 1.00 69.25 393 SER A CA 1
ATOM 3234 C C . SER A 1 393 ? 7.443 20.776 -68.767 1.00 69.25 393 SER A C 1
ATOM 3236 O O . SER A 1 393 ? 7.767 20.125 -67.780 1.00 69.25 393 SER A O 1
ATOM 3238 N N . ASP A 1 394 ? 6.189 20.817 -69.224 1.00 74.44 394 ASP A N 1
ATOM 3239 C CA . ASP A 1 394 ? 5.068 20.113 -68.590 1.00 74.44 394 ASP A CA 1
ATOM 3240 C C . ASP A 1 394 ? 5.263 18.589 -68.646 1.00 74.44 394 ASP A C 1
ATOM 3242 O O . ASP A 1 394 ? 4.987 17.884 -67.677 1.00 74.44 394 ASP A O 1
ATOM 3246 N N . HIS A 1 395 ? 5.811 18.064 -69.750 1.00 78.44 395 HIS A N 1
ATOM 3247 C CA . HIS A 1 395 ? 6.164 16.647 -69.852 1.00 78.44 395 HIS A CA 1
ATOM 3248 C C . HIS A 1 395 ? 7.229 16.240 -68.824 1.00 78.44 395 HIS A C 1
ATOM 3250 O O . HIS A 1 395 ? 7.062 15.221 -68.163 1.00 78.44 395 HIS A O 1
ATOM 3256 N N . VAL A 1 396 ? 8.307 17.018 -68.672 1.00 72.00 396 VAL A N 1
ATOM 3257 C CA . VAL A 1 396 ? 9.366 16.719 -67.690 1.00 72.00 396 VAL A CA 1
ATOM 3258 C C . VAL A 1 396 ? 8.841 16.844 -66.258 1.00 72.00 396 VAL A C 1
ATOM 3260 O O . VAL A 1 396 ? 9.174 16.009 -65.424 1.00 72.00 396 VAL A O 1
ATOM 3263 N N . GLN A 1 397 ? 7.976 17.824 -65.984 1.00 72.75 397 GLN A N 1
ATOM 3264 C CA . GLN A 1 397 ? 7.397 18.021 -64.654 1.00 72.75 397 GLN A CA 1
ATOM 3265 C C . GLN A 1 397 ? 6.457 16.878 -64.245 1.00 72.75 397 GLN A C 1
ATOM 3267 O O . GLN A 1 397 ? 6.414 16.523 -63.075 1.00 72.75 397 GLN A O 1
ATOM 3272 N N . ASN A 1 398 ? 5.765 16.239 -65.195 1.00 73.44 398 ASN A N 1
ATOM 3273 C CA . ASN A 1 398 ? 4.941 15.057 -64.909 1.00 73.44 398 ASN A CA 1
ATOM 3274 C C . ASN A 1 398 ? 5.755 13.833 -64.458 1.00 73.44 398 ASN A C 1
ATOM 3276 O O . ASN A 1 398 ? 5.187 12.924 -63.854 1.00 73.44 398 ASN A O 1
ATOM 3280 N N . HIS A 1 399 ? 7.064 13.800 -64.733 1.00 72.00 399 HIS A N 1
ATOM 3281 C CA . HIS A 1 399 ? 7.947 12.743 -64.236 1.00 72.00 399 HIS A CA 1
ATOM 3282 C C . HIS A 1 399 ? 8.429 12.991 -62.803 1.00 72.00 399 HIS A C 1
ATOM 3284 O O . HIS A 1 399 ? 9.160 12.162 -62.270 1.00 72.00 399 HIS A O 1
ATOM 3290 N N . ILE A 1 400 ? 8.051 14.108 -62.174 1.00 79.31 400 ILE A N 1
ATOM 3291 C CA . ILE A 1 400 ? 8.533 14.509 -60.851 1.00 79.31 400 ILE A CA 1
ATOM 3292 C C . ILE A 1 400 ? 7.346 14.616 -59.886 1.00 79.31 400 ILE A C 1
ATOM 3294 O O . ILE A 1 400 ? 6.385 15.343 -60.127 1.00 79.31 400 ILE A O 1
ATOM 3298 N N . LEU A 1 401 ? 7.415 13.878 -58.782 1.00 79.69 401 LEU A N 1
ATOM 3299 C CA . LEU A 1 401 ? 6.469 13.915 -57.673 1.00 79.69 401 LEU A CA 1
ATOM 3300 C C . LEU A 1 401 ? 7.073 14.719 -56.522 1.00 79.69 401 LEU A C 1
ATOM 3302 O O . LEU A 1 401 ? 8.052 14.302 -55.901 1.00 79.69 401 LEU A O 1
ATOM 3306 N N . ASP A 1 402 ? 6.471 15.860 -56.210 1.00 81.00 402 ASP A N 1
ATOM 3307 C CA . ASP A 1 402 ? 6.905 16.702 -55.098 1.00 81.00 402 ASP A CA 1
ATOM 3308 C C . ASP A 1 402 ? 6.164 16.310 -53.813 1.00 81.00 402 ASP A C 1
ATOM 3310 O O . ASP A 1 402 ? 4.946 16.087 -53.803 1.00 81.00 402 ASP A O 1
ATOM 3314 N N . CYS A 1 403 ? 6.896 16.191 -52.705 1.00 80.75 403 CYS A N 1
ATOM 3315 C CA . CYS A 1 403 ? 6.287 15.948 -51.402 1.00 80.75 403 CYS A CA 1
ATOM 3316 C C . CYS A 1 403 ? 5.662 17.255 -50.869 1.00 80.75 403 CYS A C 1
ATOM 3318 O O . CYS A 1 403 ? 6.336 18.282 -50.821 1.00 80.75 403 CYS A O 1
ATOM 3320 N N . PRO A 1 404 ? 4.389 17.261 -50.433 1.00 77.75 404 PRO A N 1
ATOM 3321 C CA . PRO A 1 404 ? 3.741 18.482 -49.944 1.00 77.75 404 PRO A CA 1
ATOM 3322 C C . PRO A 1 404 ? 4.165 18.868 -48.516 1.00 77.75 404 PRO A C 1
ATOM 3324 O O . PRO A 1 404 ? 3.922 19.996 -48.093 1.00 77.75 404 PRO A O 1
ATOM 3327 N N . TYR A 1 405 ? 4.799 17.949 -47.779 1.00 79.12 405 TYR A N 1
ATOM 3328 C CA . TYR A 1 405 ? 5.214 18.142 -46.382 1.00 79.12 405 TYR A CA 1
ATOM 3329 C C . TYR A 1 405 ? 6.686 18.546 -46.252 1.00 79.12 405 TYR A C 1
ATOM 3331 O O . TYR A 1 405 ? 7.087 19.173 -45.273 1.00 79.12 405 TYR A O 1
ATOM 3339 N N . CYS A 1 406 ? 7.510 18.234 -47.255 1.00 78.56 406 CYS A N 1
ATOM 3340 C CA . CYS A 1 406 ? 8.896 18.682 -47.307 1.00 78.56 406 CYS A CA 1
ATOM 3341 C C . CYS A 1 406 ? 9.330 18.927 -48.755 1.00 78.56 406 CYS A C 1
ATOM 3343 O O . CYS A 1 406 ? 8.871 18.243 -49.656 1.00 78.56 406 CYS A O 1
ATOM 3345 N N . ASN A 1 407 ? 10.256 19.860 -48.987 1.00 77.38 407 ASN A N 1
ATOM 3346 C CA . ASN A 1 407 ? 10.715 20.259 -50.330 1.00 77.38 407 ASN A CA 1
ATOM 3347 C C . ASN A 1 407 ? 11.585 19.193 -51.046 1.00 77.38 407 ASN A C 1
ATOM 3349 O O . ASN A 1 407 ? 12.567 19.533 -51.707 1.00 77.38 407 ASN A O 1
ATOM 3353 N N . LYS A 1 408 ? 11.287 17.903 -50.868 1.00 79.75 408 LYS A N 1
ATOM 3354 C CA . LYS A 1 408 ? 11.941 16.789 -51.555 1.00 79.75 408 LYS A CA 1
ATOM 3355 C C . LYS A 1 408 ? 11.127 16.391 -52.780 1.00 79.75 408 LYS A C 1
ATOM 3357 O O . LYS A 1 408 ? 9.903 16.283 -52.710 1.00 79.75 408 LYS A O 1
ATOM 3362 N N . THR A 1 409 ? 11.836 16.154 -53.875 1.00 80.31 409 THR A N 1
ATOM 3363 C CA . THR A 1 409 ? 11.279 15.763 -55.167 1.00 80.31 409 THR A CA 1
ATOM 3364 C C . THR A 1 409 ? 11.671 14.317 -55.467 1.00 80.31 409 THR A C 1
ATOM 3366 O O . THR A 1 409 ? 12.761 13.870 -55.097 1.00 80.31 409 THR A O 1
ATOM 3369 N N . PHE A 1 410 ? 10.770 13.567 -56.092 1.00 77.94 410 PHE A N 1
ATOM 3370 C CA . PHE A 1 410 ? 10.914 12.136 -56.362 1.00 77.94 410 PHE A CA 1
ATOM 3371 C C . PHE A 1 410 ? 10.609 11.850 -57.833 1.00 77.94 410 PHE A C 1
ATOM 3373 O O . PHE A 1 410 ? 9.811 12.552 -58.443 1.00 77.94 410 PHE A O 1
ATOM 3380 N N . ASP A 1 411 ? 11.233 10.829 -58.418 1.00 76.75 411 ASP A N 1
ATOM 3381 C CA . ASP A 1 411 ? 10.902 10.388 -59.778 1.00 76.75 411 ASP A CA 1
ATOM 3382 C C . ASP A 1 411 ? 9.573 9.611 -59.766 1.00 76.75 411 ASP A C 1
ATOM 3384 O O . ASP A 1 411 ? 9.343 8.752 -58.913 1.00 76.75 411 ASP A O 1
ATOM 3388 N N . SER A 1 412 ? 8.698 9.891 -60.729 1.00 72.19 412 SER A N 1
ATOM 3389 C CA . SER A 1 412 ? 7.418 9.203 -60.941 1.00 72.19 412 SER A CA 1
ATOM 3390 C C . SER A 1 412 ? 7.557 7.693 -61.174 1.00 72.19 412 SER A C 1
ATOM 3392 O O . SER A 1 412 ? 6.620 6.937 -60.905 1.00 72.19 412 SER A O 1
ATOM 3394 N N . SER A 1 413 ? 8.728 7.249 -61.642 1.00 69.50 413 SER A N 1
ATOM 3395 C CA . SER A 1 413 ? 9.071 5.841 -61.858 1.00 69.50 413 SER A CA 1
ATOM 3396 C C . SER A 1 413 ? 9.186 5.066 -60.538 1.00 69.50 413 SER A C 1
ATOM 3398 O O . SER A 1 413 ? 8.872 3.877 -60.492 1.00 69.50 413 SER A O 1
ATOM 3400 N N . ASP A 1 414 ? 9.541 5.758 -59.449 1.00 75.56 414 ASP A N 1
ATOM 3401 C CA . ASP A 1 414 ? 9.756 5.201 -58.110 1.00 75.56 414 ASP A CA 1
ATOM 3402 C C . ASP A 1 414 ? 8.596 5.544 -57.161 1.00 75.56 414 ASP A C 1
ATOM 3404 O O . ASP A 1 414 ? 8.780 5.929 -56.003 1.00 75.56 414 ASP A O 1
ATOM 3408 N N . LYS A 1 415 ? 7.359 5.374 -57.646 1.00 77.06 415 LYS A N 1
ATOM 3409 C CA . LYS A 1 415 ? 6.134 5.710 -56.904 1.00 77.06 415 LYS A CA 1
ATOM 3410 C C . LYS A 1 415 ? 6.072 5.097 -55.496 1.00 77.06 415 LYS A C 1
ATOM 3412 O O . LYS A 1 415 ? 5.626 5.760 -54.568 1.00 77.06 415 LYS A O 1
ATOM 3417 N N . GLN A 1 416 ? 6.559 3.868 -55.318 1.00 79.75 416 GLN A N 1
ATOM 3418 C CA . GLN A 1 416 ? 6.584 3.213 -54.004 1.00 79.75 416 GLN A CA 1
ATOM 3419 C C . GLN A 1 416 ? 7.445 3.983 -52.989 1.00 79.75 416 GLN A C 1
ATOM 3421 O O . GLN A 1 416 ? 7.062 4.111 -51.833 1.00 79.75 416 GLN A O 1
ATOM 3426 N N . VAL A 1 417 ? 8.584 4.532 -53.423 1.00 81.94 417 VAL A N 1
ATOM 3427 C CA . VAL A 1 417 ? 9.496 5.295 -52.556 1.00 81.94 417 VAL A CA 1
ATOM 3428 C C . VAL A 1 417 ? 8.864 6.626 -52.152 1.00 81.94 417 VAL A C 1
ATOM 3430 O O . VAL A 1 417 ? 9.009 7.055 -51.008 1.00 81.94 417 VAL A O 1
ATOM 3433 N N . TYR A 1 418 ? 8.137 7.264 -53.073 1.00 86.75 418 TYR A N 1
ATOM 3434 C CA . TYR A 1 418 ? 7.344 8.456 -52.776 1.00 86.75 418 TYR A CA 1
ATOM 3435 C C . TYR A 1 418 ? 6.227 8.159 -51.761 1.00 86.75 418 TYR A C 1
ATOM 3437 O O . TYR A 1 418 ? 6.112 8.869 -50.763 1.00 86.75 418 TYR A O 1
ATOM 3445 N N . ASP A 1 419 ? 5.445 7.098 -51.979 1.00 83.81 419 ASP A N 1
ATOM 3446 C CA . ASP A 1 419 ? 4.327 6.724 -51.105 1.00 83.81 419 ASP A CA 1
ATOM 3447 C C . ASP A 1 419 ? 4.820 6.365 -49.686 1.00 83.81 419 ASP A C 1
ATOM 3449 O O . ASP A 1 419 ? 4.264 6.854 -48.699 1.00 83.81 419 ASP A O 1
ATOM 3453 N N . ASP A 1 420 ? 5.918 5.606 -49.569 1.00 85.31 420 ASP A N 1
ATOM 3454 C CA . ASP A 1 420 ? 6.554 5.283 -48.283 1.00 85.31 420 ASP A CA 1
ATOM 3455 C C . ASP A 1 420 ? 7.071 6.552 -47.578 1.00 85.31 420 ASP A C 1
ATOM 3457 O O . ASP A 1 420 ? 6.894 6.724 -46.371 1.00 85.31 420 ASP A O 1
ATOM 3461 N N . HIS A 1 421 ? 7.669 7.484 -48.330 1.00 85.94 421 HIS A N 1
ATOM 3462 C CA . HIS A 1 421 ? 8.157 8.752 -47.791 1.00 85.94 421 HIS A CA 1
ATOM 3463 C C . HIS A 1 421 ? 7.026 9.639 -47.251 1.00 85.94 421 HIS A C 1
ATOM 3465 O O . HIS A 1 421 ? 7.152 10.210 -46.166 1.00 85.94 421 HIS A O 1
ATOM 3471 N N . VAL A 1 422 ? 5.920 9.761 -47.989 1.00 84.19 422 VAL A N 1
ATOM 3472 C CA . VAL A 1 422 ? 4.742 10.521 -47.547 1.00 84.19 422 VAL A CA 1
ATOM 3473 C C . VAL A 1 422 ? 4.093 9.852 -46.332 1.00 84.19 422 VAL A C 1
ATOM 3475 O O . VAL A 1 422 ? 3.661 10.548 -45.411 1.00 84.19 422 VAL A O 1
ATOM 3478 N N . PHE A 1 423 ? 4.065 8.519 -46.281 1.00 85.19 423 PHE A N 1
ATOM 3479 C CA . PHE A 1 423 ? 3.553 7.774 -45.131 1.00 85.19 423 PHE A CA 1
ATOM 3480 C C . PHE A 1 423 ? 4.382 8.008 -43.857 1.00 85.19 423 PHE A C 1
ATOM 3482 O O . PHE A 1 423 ? 3.803 8.144 -42.782 1.00 85.19 423 PHE A O 1
ATOM 3489 N N . CYS A 1 424 ? 5.709 8.147 -43.958 1.00 84.81 424 CYS A N 1
ATOM 3490 C CA . CYS A 1 424 ? 6.548 8.497 -42.807 1.00 84.81 424 CYS A CA 1
ATOM 3491 C C . CYS A 1 424 ? 6.155 9.835 -42.160 1.00 84.81 424 CYS A C 1
ATOM 3493 O O . CYS A 1 424 ? 6.090 9.899 -40.936 1.00 84.81 424 CYS A O 1
ATOM 3495 N N . HIS A 1 425 ? 5.812 10.868 -42.941 1.00 85.94 425 HIS A N 1
ATOM 3496 C CA . HIS A 1 425 ? 5.326 12.139 -42.370 1.00 85.94 425 HIS A CA 1
ATOM 3497 C C . HIS A 1 425 ? 4.018 11.958 -41.587 1.00 85.94 425 HIS A C 1
ATOM 3499 O O . HIS A 1 425 ? 3.848 12.550 -40.528 1.00 85.94 425 HIS A O 1
ATOM 3505 N N . HIS A 1 426 ? 3.122 11.080 -42.048 1.00 76.19 426 HIS A N 1
ATOM 3506 C CA . HIS A 1 426 ? 1.865 10.789 -41.344 1.00 76.19 426 HIS A CA 1
ATOM 3507 C C . HIS A 1 426 ? 2.067 10.026 -40.025 1.00 76.19 426 HIS A C 1
ATOM 3509 O O . HIS A 1 426 ? 1.203 10.086 -39.155 1.00 76.19 426 HIS A O 1
ATOM 3515 N N . LEU A 1 427 ? 3.178 9.297 -39.879 1.00 77.88 427 LEU A N 1
ATOM 3516 C CA . LEU A 1 427 ? 3.535 8.608 -38.637 1.00 77.88 427 LEU A CA 1
ATOM 3517 C C . LEU A 1 427 ? 4.262 9.515 -37.637 1.00 77.88 427 LEU A C 1
ATOM 3519 O O . LEU A 1 427 ? 4.230 9.227 -36.448 1.00 77.88 427 LEU A O 1
ATOM 3523 N N . GLU A 1 428 ? 4.927 10.575 -38.101 1.00 66.12 428 GLU A N 1
ATOM 3524 C CA . GLU A 1 428 ? 5.604 11.549 -37.232 1.00 66.12 428 GLU A CA 1
ATOM 3525 C C . GLU A 1 428 ? 4.642 12.610 -36.658 1.00 66.12 428 GLU A C 1
ATOM 3527 O O . GLU A 1 428 ? 4.950 13.220 -35.635 1.00 66.12 428 GLU A O 1
ATOM 3532 N N . GLU A 1 429 ? 3.473 12.817 -37.279 1.00 57.25 429 GLU A N 1
ATOM 3533 C CA . GLU A 1 429 ? 2.422 13.738 -36.807 1.00 57.25 429 GLU A CA 1
ATOM 3534 C C . GLU A 1 429 ? 1.337 13.082 -35.917 1.00 57.25 429 GLU A C 1
ATOM 3536 O O . GLU A 1 429 ? 0.447 13.787 -35.430 1.00 57.25 429 GLU A O 1
ATOM 3541 N N . ALA A 1 430 ? 1.397 11.763 -35.689 1.00 49.97 430 ALA A N 1
ATOM 3542 C CA . ALA A 1 430 ? 0.490 10.998 -34.816 1.00 49.97 430 ALA A CA 1
ATOM 3543 C C . ALA A 1 430 ? 1.152 10.653 -33.475 1.00 49.97 430 ALA A C 1
ATOM 3545 O O . ALA A 1 430 ? 0.438 10.702 -32.443 1.00 49.97 430 ALA A O 1
#

Organism: Pantherophis guttatus (NCBI:txid94885)

Foldseek 3Di:
DDDDDDPDDPDPDPPPVVVVVLPDQQAQKAWPDDDQEDAQQAKDKTKIAGHPNDDADQAKKKFKAFPPDDFLVRGLDIDGWDDQDPDPCRRVDIGIDIGHNVSDDPDFTWIWIFIAGPVRDTRYIGDIHGHHDDDDPPDDDDDDPVVVVVVVVVVVVVVVVVVVVVVVVVVVVVVVVVVVVVVVVVVVVVVVVVVVVVVVVVVVVVVVVVVVVVVVVVVVVVVVVVVVVVVVVVVVVVVVVVVVVVVVVVVVVVVVVVVVVVVVVVVVVVVVVVVVVVVVVVVVVVVVVVVVVVVVVVVVVVVVVVVVVVVVVVVVVVVVVVVVVVVVVVVVVVVDDDDDDDDDDDDDDDDDDDDDDDDDDDDDDDDDDDDDWDAQPQPRDTDDPPDDPVVVVVVNVVQWDAAPVDRDIDGPVPVVVVVVVNVVVVVVVD

pLDDT: mean 80.72, std 21.16, range [28.64, 98.31]

Secondary structure (DSSP, 8-state):
----------PPPPPHHHHTTTT-GGGSEEEES--SEE-TTS-EEEEEEE-TT----TT-EEEEEETT--SGGGEEEEEEPPPPP--TTGGGSPEEEEEPGGGS--SS--EEEEEE-TTS-EEEEPPPBEE-PPPP--------HHHHHHHHHHHHHHHHHHHHHHHHHHHHHHHHHHHHHHHHHHHHHHHHHHHHHHHHHHHHHHHHHHHHHHHHHHHHHHHHHHHHHHHHHHHHHHHHHHHHHHHHHHHHHHHHHHHHHHHHHHHHHHHHHHHHHHHHHHHHHHHHHHHHHHHHHHHHHHHHHHHHHHHHHHHHHHHHHHHHHHHHHHHHHTTS-------------------------------------EE-TTT--EE-TT--HHHHHHHHHTTEEE-SSSS-EEEGGGHHHHHHHHHHHHHH--